Protein AF-0000000076587411 (afdb_homodimer)

Secondary structure (DSSP, 8-state):
---------------HHHHHHHH-----------SSS----S--HHHHHHHHHHH-SEEEEEEE-TTS-EEEEEEEEEE-TTS-EEEEEETT-HHHHHHHH--EEEEEE--SSTTGGGG-EEEEEEEEEEPTTGGGS-TTEEEEEEEEEEEEEE-SSS--TT-EEEEHHHHHH----TTTTTHHHHHHHHHHH-HHHHHHHHHHHHT--GGGEEEEEEEEEETTEEEEEEEETTS--EEEEEE-SS---SHHHHHHHHHHHHHHHHHHHHT--PPP-----------/---------------HHHHHHHH-----------SSS----S--HHHHHHHHHHH-SEEEEEEE-TTS-EEEEEEEEEE-TTS-EEEEEETT-HHHHHHHH--EEEEEE--SSTTGGGG-EEEEEEEEEEPTTGGGS-TTEEEEEEEEEEEEEE-SSS--TT-EEEEHHHHHH----TTTTTHHHHHHHHHHH-HHHHHHHHHHHHT--GGGEEEEEEEEEETTEEEEEEEETTS--EEEEEE-SS---SHHHHHHHHHHHHHHHHHHHHT----------------

Foldseek 3Di:
DDPPPPPPPPPPPPPCAVVVLPPFPAPLLPVPPPVPPDDRQDDDLLQLQLLQLQLDQKWWKWFAALVGHIDTDIWGWDADPLSWTKTKAFPPDRVVNRCVNPFWIKTKTADDDPLRNQQPIKIFTAGKDFDPPQVPRPPRIGIITGQGQKMWGCGRASSSNPTDIDGSVSNSVYHHFQCSVPWRVVQVCCVVPPVVLQLLLVCVVVVHASVQWPDKGWRTATQFFTWMWTDGPPDGIYIHTRGFPDGADHDVRVVVRSVVSSVVSVVVNVPDDPPPDPDPDPPPPPD/DDPPPPPPPPPPPPPCAPVVLPPPPAPLLPVPPPVPPDDDQDDDLLQLQLLQLQLDQKWWKWFAALVGHIDTDIWGWDADPLSWTKTKAFPPDRVVRRCVNPFWIKTKTADDDPLRNQQPIKIFTAGKDFDPPQVPRPPRIGIITGQGQKMWGCGRASSSNPTDIDGSVSNSVYHHFQCSVPWRVVQVCCVVPPVVLQLLLVCVVVVHASVQWPDKGWRTATQFFTWMWTDGHPDGIYIHTRGFPDGADHDVRVVVRSVVSSVVSVVVNVPPDPPPDPDPPPPPPPD

Sequence (574 aa):
MQSQQLLAAGRSRPCLGVALRQQLRKPALLCRANSNGNGVTCPTPAETARTVADLCTEGSLCTVTADGLPLAVPVAYSLDAAGNPVLQLVAGSAEASALQASRRCSLLVQPASFPARSLGSVALQGAAAAADGQEGAPSGSCLVTLAVDGATYYGGLDAAAHGLAVPGEEYHAAEPDLLRQSASTLINTWNSERAEDIYRIVALQLGVPLIEMLYAELLWVDRLGMYVRAEVLGRQPAVVRVPFHRPVLDERDARSVVTMASHISWEADRKYVPPPLPTPTPAGSNNMQSQQLLAAGRSRPCLGVALRQQLRKPALLCRANSNGNGVTCPTPAETARTVADLCTEGSLCTVTADGLPLAVPVAYSLDAAGNPVLQLVAGSAEASALQASRRCSLLVQPASFPARSLGSVALQGAAAAADGQEGAPSGSCLVTLAVDGATYYGGLDAAAHGLAVPGEEYHAAEPDLLRQSASTLINTWNSERAEDIYRIVALQLGVPLIEMLYAELLWVDRLGMYVRAEVLGRQPAVVRVPFHRPVLDERDARSVVTMASHISWEADRKYVPPPLPTPTPAGSNN

Organism: Tetradesmus obliquus (NCBI:txid3088)

Radius of gyration: 28.25 Å; Cα contacts (8 Å, |Δi|>4): 1098; chains: 2; bounding box: 73×131×64 Å

InterPro domains:
  IPR012349 FMN-binding split barrel [G3DSA:2.30.110.10] (40-139)
  IPR019595 Domain of unknown function DUF2470 [PF10615] (187-258)
  IPR037119 Haem oxygenase HugZ-like superfamily [G3DSA:3.20.180.10] (175-279)

pLDDT: mean 81.51, std 23.29, range [22.64, 98.69]

Nearest PDB structures (foldseek):
  5bnc-assembly1_B  TM=7.681E-01  e=5.653E-19  Mycolicibacterium smegmatis MC2 155
  6vna-assembly1_A  TM=8.467E-01  e=5.883E-08  Paracoccus denitrificans PD1222
  6vna-assembly2_B-2  TM=8.225E-01  e=2.495E-07  Paracoccus denitrificans PD1222
  1vl7-assembly1_B  TM=8.138E-01  e=1.523E-04  Nostoc sp. PCC 7120 = FACHB-418
  2hhz-assembly1_A  TM=7.447E-01  e=1.292E-03  Streptococcus suis 89/1591

Solvent-accessible surface area (backbone atoms only — not comparable to full-atom values): 31641 Å² total; per-residue (Å²): 138,84,81,78,77,77,78,78,74,76,75,74,72,74,74,56,72,77,51,46,64,71,68,40,71,61,71,76,61,52,87,56,69,60,83,78,78,76,76,84,56,54,80,50,71,28,24,49,40,38,30,50,55,66,73,38,51,49,33,39,37,10,29,35,35,84,89,65,45,35,38,38,42,82,35,42,37,48,65,49,96,70,67,29,42,36,34,54,40,52,56,88,32,71,66,52,52,13,43,72,67,36,34,52,28,13,38,28,32,54,43,62,48,81,46,59,30,47,62,26,34,30,24,40,27,29,37,53,38,81,35,85,71,56,84,72,44,58,91,64,41,40,50,34,24,36,50,58,56,28,34,33,34,29,40,55,69,69,73,40,73,81,50,42,82,29,52,22,67,52,41,55,71,37,55,51,50,81,27,66,86,50,28,55,59,53,40,53,47,37,55,72,75,37,41,66,43,52,41,37,35,51,22,56,74,69,71,46,64,62,88,44,54,74,44,65,41,66,48,47,52,50,40,30,26,35,34,31,39,38,30,38,70,96,50,75,50,41,62,42,79,46,62,46,98,55,73,42,86,43,67,69,48,42,51,51,52,53,51,49,45,29,51,53,28,52,56,54,56,70,65,57,69,75,74,76,71,80,74,81,72,79,77,74,80,83,123,137,83,82,80,77,80,77,77,73,78,74,74,72,74,75,56,70,75,52,47,66,70,66,42,68,63,69,78,55,53,86,57,70,60,83,78,77,77,75,86,56,54,80,49,69,30,23,49,40,39,31,51,56,66,74,37,51,49,33,38,36,11,30,35,36,84,90,66,44,36,38,38,42,81,36,42,38,49,64,50,95,70,67,30,42,35,33,54,39,52,56,86,34,71,66,53,52,15,44,72,69,37,35,52,28,14,37,28,33,55,44,61,47,80,45,62,29,47,63,24,33,29,23,40,27,30,37,53,38,81,35,84,71,55,83,73,45,57,91,63,42,40,48,33,23,35,50,58,56,29,33,34,33,28,40,52,68,70,71,39,76,80,49,44,80,31,52,22,66,53,40,55,72,38,56,50,50,80,28,65,87,50,28,56,61,51,40,54,47,36,56,71,74,38,41,66,44,52,41,37,36,50,22,54,75,69,70,46,61,62,89,44,53,74,44,65,42,66,47,46,52,50,40,31,24,33,34,30,39,38,30,39,71,96,50,75,52,42,61,40,78,46,60,45,98,54,72,42,83,42,68,70,48,42,52,50,52,53,50,50,45,28,52,53,27,52,55,54,57,69,66,57,66,74,73,76,71,78,71,80,72,77,78,73,77,82,121

Structure (mmCIF, N/CA/C/O backbone):
data_AF-0000000076587411-model_v1
#
loop_
_entity.id
_entity.type
_entity.pdbx_description
1 polymer 'DUF2470 domain-containing protein'
#
loop_
_atom_site.group_PDB
_atom_site.id
_atom_site.type_symbol
_atom_site.label_atom_id
_atom_site.label_alt_id
_atom_site.label_comp_id
_atom_site.label_asym_id
_atom_site.label_entity_id
_atom_site.label_seq_id
_atom_site.pdbx_PDB_ins_code
_atom_site.Cartn_x
_atom_site.Cartn_y
_atom_site.Cartn_z
_atom_site.occupancy
_atom_site.B_iso_or_equiv
_atom_site.auth_seq_id
_atom_site.auth_comp_id
_atom_site.auth_asym_id
_atom_site.auth_atom_id
_atom_site.pdbx_PDB_model_num
ATOM 1 N N . MET A 1 1 ? -45.344 9.156 -25.297 1 27.28 1 MET A N 1
ATOM 2 C CA . MET A 1 1 ? -44.781 9.828 -24.125 1 27.28 1 MET A CA 1
ATOM 3 C C . MET A 1 1 ? -43.531 9.117 -23.641 1 27.28 1 MET A C 1
ATOM 5 O O . MET A 1 1 ? -43.625 8.008 -23.109 1 27.28 1 MET A O 1
ATOM 9 N N . GLN A 1 2 ? -42.375 9.188 -24.422 1 28.41 2 GLN A N 1
ATOM 10 C CA . GLN A 1 2 ? -41.125 8.469 -24.578 1 28.41 2 GLN A CA 1
ATOM 11 C C . GLN A 1 2 ? -40.188 8.711 -23.406 1 28.41 2 GLN A C 1
ATOM 13 O O . GLN A 1 2 ? -39.844 9.852 -23.109 1 28.41 2 GLN A O 1
ATOM 18 N N . SER A 1 3 ? -40.281 7.855 -22.297 1 27.67 3 SER A N 1
ATOM 19 C CA . SER A 1 3 ? -39.656 7.863 -20.984 1 27.67 3 SER A CA 1
ATOM 20 C C . SER A 1 3 ? -38.125 7.785 -21.125 1 27.67 3 SER A C 1
ATOM 22 O O . SER A 1 3 ? -37.594 6.816 -21.672 1 27.67 3 SER A O 1
ATOM 24 N N . GLN A 1 4 ? -37.406 8.945 -21.406 1 27.06 4 GLN A N 1
ATOM 25 C CA . GLN A 1 4 ? -35.969 9.148 -21.547 1 27.06 4 GLN A CA 1
ATOM 26 C C . GLN A 1 4 ? -35.25 8.719 -20.281 1 27.06 4 GLN A C 1
ATOM 28 O O . GLN A 1 4 ? -35.438 9.297 -19.219 1 27.06 4 GLN A O 1
ATOM 33 N N . GLN A 1 5 ? -35.094 7.371 -20.125 1 25.23 5 GLN A N 1
ATOM 34 C CA . GLN A 1 5 ? -34.406 6.742 -19 1 25.23 5 GLN A CA 1
ATOM 35 C C . GLN A 1 5 ? -33 7.309 -18.844 1 25.23 5 GLN A C 1
ATOM 37 O O . GLN A 1 5 ? -32.188 7.277 -19.766 1 25.23 5 GLN A O 1
ATOM 42 N N . LEU A 1 6 ? -32.812 8.375 -17.969 1 24.97 6 LEU A N 1
ATOM 43 C CA . LEU A 1 6 ? -31.594 9.078 -17.594 1 24.97 6 LEU A CA 1
ATOM 44 C C . LEU A 1 6 ? -30.547 8.109 -17.031 1 24.97 6 LEU A C 1
ATOM 46 O O . LEU A 1 6 ? -30.781 7.473 -16.016 1 24.97 6 LEU A O 1
ATOM 50 N N . LEU A 1 7 ? -29.781 7.445 -17.891 1 23.02 7 LEU A N 1
ATOM 51 C CA . LEU A 1 7 ? -28.672 6.555 -17.562 1 23.02 7 LEU A CA 1
ATOM 52 C C . LEU A 1 7 ? -27.656 7.262 -16.688 1 23.02 7 LEU A C 1
ATOM 54 O O . LEU A 1 7 ? -26.953 8.18 -17.141 1 23.02 7 LEU A O 1
ATOM 58 N N . ALA A 1 8 ? -27.984 7.484 -15.359 1 27.39 8 ALA A N 1
ATOM 59 C CA . ALA A 1 8 ? -27.062 8.078 -14.398 1 27.39 8 ALA A CA 1
ATOM 60 C C . ALA A 1 8 ? -25.75 7.312 -14.359 1 27.39 8 ALA A C 1
ATOM 62 O O . ALA A 1 8 ? -25.719 6.129 -14.008 1 27.39 8 ALA A O 1
ATOM 63 N N . ALA A 1 9 ? -24.812 7.551 -15.32 1 26.75 9 ALA A N 1
ATOM 64 C CA . ALA A 1 9 ? -23.438 7.059 -15.406 1 26.75 9 ALA A CA 1
ATOM 65 C C . ALA A 1 9 ? -22.719 7.207 -14.07 1 26.75 9 ALA A C 1
ATOM 67 O O . ALA A 1 9 ? -22.688 8.297 -13.5 1 26.75 9 ALA A O 1
ATOM 68 N N . GLY A 1 10 ? -22.781 6.203 -13.242 1 23.77 10 GLY A N 1
ATOM 69 C CA . GLY A 1 10 ? -22.078 6.078 -11.977 1 23.77 10 GLY A CA 1
ATOM 70 C C . GLY A 1 10 ? -20.625 6.523 -12.047 1 23.77 10 GLY A C 1
ATOM 71 O O . GLY A 1 10 ? -19.844 5.98 -12.828 1 23.77 10 GLY A O 1
ATOM 72 N N . ARG A 1 11 ? -20.375 7.871 -11.922 1 27.25 11 ARG A N 1
ATOM 73 C CA . ARG A 1 11 ? -19.062 8.492 -11.867 1 27.25 11 ARG A CA 1
ATOM 74 C C . ARG A 1 11 ? -18.141 7.738 -10.914 1 27.25 11 ARG A C 1
ATOM 76 O O . ARG A 1 11 ? -18.422 7.629 -9.719 1 27.25 11 ARG A O 1
ATOM 83 N N . SER A 1 12 ? -17.438 6.715 -11.414 1 25.81 12 SER A N 1
ATOM 84 C CA . SER A 1 12 ? -16.359 6.023 -10.727 1 25.81 12 SER A CA 1
ATOM 85 C C . SER A 1 12 ? -15.461 7.004 -9.969 1 25.81 12 SER A C 1
ATOM 87 O O . SER A 1 12 ? -15.07 8.039 -10.516 1 25.81 12 SER A O 1
ATOM 89 N N . ARG A 1 13 ? -15.703 7.191 -8.727 1 27.34 13 ARG A N 1
ATOM 90 C CA . ARG A 1 13 ? -14.961 8.07 -7.824 1 27.34 13 ARG A CA 1
ATOM 91 C C . ARG A 1 13 ? -13.453 7.891 -8 1 27.34 13 ARG A C 1
ATOM 93 O O . ARG A 1 13 ? -12.938 6.781 -7.867 1 27.34 13 ARG A O 1
ATOM 100 N N . PRO A 1 14 ? -12.836 8.766 -8.805 1 28.64 14 PRO A N 1
ATOM 101 C CA . PRO A 1 14 ? -11.383 8.68 -9 1 28.64 14 PRO A CA 1
ATOM 102 C C . PRO A 1 14 ? -10.625 8.461 -7.699 1 28.64 14 PRO A C 1
ATOM 104 O O . PRO A 1 14 ? -11.102 8.852 -6.629 1 28.64 14 PRO A O 1
ATOM 107 N N . CYS A 1 15 ? -10 7.352 -7.582 1 27.22 15 CYS A N 1
ATOM 108 C CA . CYS A 1 15 ? -9.102 7.004 -6.484 1 27.22 15 CYS A CA 1
ATOM 109 C C . CYS A 1 15 ? -8.172 8.172 -6.152 1 27.22 15 CYS A C 1
ATOM 111 O O . CYS A 1 15 ? -7.418 8.625 -7.008 1 27.22 15 CYS A O 1
ATOM 113 N N . LEU A 1 16 ? -8.477 9.016 -5.25 1 30 16 LEU A N 1
ATOM 114 C CA . LEU A 1 16 ? -7.977 10.289 -4.754 1 30 16 LEU A CA 1
ATOM 115 C C . LEU A 1 16 ? -6.512 10.18 -4.348 1 30 16 LEU A C 1
ATOM 117 O O . LEU A 1 16 ? -5.895 11.18 -3.965 1 30 16 LEU A O 1
ATOM 121 N N . GLY A 1 17 ? -5.934 8.984 -4.25 1 28.84 17 GLY A N 1
ATOM 122 C CA . GLY A 1 17 ? -4.691 9.062 -3.5 1 28.84 17 GLY A CA 1
ATOM 123 C C . GLY A 1 17 ? -3.613 9.852 -4.211 1 28.84 17 GLY A C 1
ATOM 124 O O . GLY A 1 17 ? -3.053 10.797 -3.643 1 28.84 17 GLY A O 1
ATOM 125 N N . VAL A 1 18 ? -3.02 9.266 -5.363 1 33.03 18 VAL A N 1
ATOM 126 C CA . VAL A 1 18 ? -1.917 9.93 -6.051 1 33.03 18 VAL A CA 1
ATOM 127 C C . VAL A 1 18 ? -2.428 11.188 -6.754 1 33.03 18 VAL A C 1
ATOM 129 O O . VAL A 1 18 ? -1.672 12.141 -6.965 1 33.03 18 VAL A O 1
ATOM 132 N N . ALA A 1 19 ? -3.672 11.117 -7.129 1 35.22 19 ALA A N 1
ATOM 133 C CA . ALA A 1 19 ? -4.309 12.195 -7.887 1 35.22 19 ALA A CA 1
ATOM 134 C C . ALA A 1 19 ? -4.523 13.43 -7.012 1 35.22 19 ALA A C 1
ATOM 136 O O . ALA A 1 19 ? -4.676 14.539 -7.527 1 35.22 19 ALA A O 1
ATOM 137 N N . LEU A 1 20 ? -4.672 13.125 -5.832 1 32.22 20 LEU A N 1
ATOM 138 C CA . LEU A 1 20 ? -4.848 14.305 -4.992 1 32.22 20 LEU A CA 1
ATOM 139 C C . LEU A 1 20 ? -3.605 15.188 -5.035 1 32.22 20 LEU A C 1
ATOM 141 O O . LEU A 1 20 ? -3.699 16.406 -4.848 1 32.22 20 LEU A O 1
ATOM 145 N N . ARG A 1 21 ? -2.457 14.523 -5.34 1 35.03 21 ARG A N 1
ATOM 146 C CA . ARG A 1 21 ? -1.277 15.375 -5.445 1 35.03 21 ARG A CA 1
ATOM 147 C C . ARG A 1 21 ? -1.438 16.406 -6.566 1 35.03 21 ARG A C 1
ATOM 149 O O . ARG A 1 21 ? -0.964 17.531 -6.453 1 35.03 21 ARG A O 1
ATOM 156 N N . GLN A 1 22 ? -1.931 15.922 -7.734 1 36.16 22 GLN A N 1
ATOM 157 C CA . GLN A 1 22 ? -1.839 16.828 -8.875 1 36.16 22 GLN A CA 1
ATOM 158 C C . GLN A 1 22 ? -2.811 18 -8.719 1 36.16 22 GLN A C 1
ATOM 160 O O . GLN A 1 22 ? -2.545 19.109 -9.211 1 36.16 22 GLN A O 1
ATOM 165 N N . GLN A 1 23 ? -4.082 17.609 -8.531 1 36.91 23 GLN A N 1
ATOM 166 C CA . GLN A 1 23 ? -5.074 18.641 -8.852 1 36.91 23 GLN A CA 1
ATOM 167 C C . GLN A 1 23 ? -5.184 19.672 -7.734 1 36.91 23 GLN A C 1
ATOM 169 O O . GLN A 1 23 ? -5.914 20.656 -7.863 1 36.91 23 GLN A O 1
ATOM 174 N N . LEU A 1 24 ? -4.879 19.344 -6.602 1 36.12 24 LEU A N 1
ATOM 175 C CA . LEU A 1 24 ? -5.223 20.359 -5.625 1 36.12 24 LEU A CA 1
ATOM 176 C C . LEU A 1 24 ? -4.223 21.516 -5.668 1 36.12 24 LEU A C 1
ATOM 178 O O . LEU A 1 24 ? -3.023 21.312 -5.48 1 36.12 24 LEU A O 1
ATOM 182 N N . ARG A 1 25 ? -4.465 22.484 -6.48 1 37.62 25 ARG A N 1
ATOM 183 C CA . ARG A 1 25 ? -3.75 23.734 -6.27 1 37.62 25 ARG A CA 1
ATOM 184 C C . ARG A 1 25 ? -3.705 24.094 -4.789 1 37.62 25 ARG A C 1
ATOM 186 O O . ARG A 1 25 ? -4.75 24.297 -4.16 1 37.62 25 ARG A O 1
ATOM 193 N N . LYS A 1 26 ? -2.742 23.547 -4.105 1 41.59 26 LYS A N 1
ATOM 194 C CA . LYS A 1 26 ? -2.668 23.562 -2.646 1 41.59 26 LYS A CA 1
ATOM 195 C C . LYS A 1 26 ? -2.516 24.984 -2.115 1 41.59 26 LYS A C 1
ATOM 197 O O . LYS A 1 26 ? -1.529 25.656 -2.41 1 41.59 26 LYS A O 1
ATOM 202 N N . PRO A 1 27 ? -3.477 25.797 -1.995 1 34.56 27 PRO A N 1
ATOM 203 C CA . PRO A 1 27 ? -3.008 26.844 -1.078 1 34.56 27 PRO A CA 1
ATOM 204 C C . PRO A 1 27 ? -2.17 26.281 0.07 1 34.56 27 PRO A C 1
ATOM 206 O O . PRO A 1 27 ? -2.441 25.188 0.559 1 34.56 27 PRO A O 1
ATOM 209 N N . ALA A 1 28 ? -0.898 26.453 0.053 1 36.91 28 ALA A N 1
ATOM 210 C CA . ALA A 1 28 ? -0.029 26.125 1.179 1 36.91 28 ALA A CA 1
ATOM 211 C C . ALA A 1 28 ? -0.735 26.375 2.51 1 36.91 28 ALA A C 1
ATOM 213 O O . ALA A 1 28 ? -0.861 27.516 2.945 1 36.91 28 ALA A O 1
ATOM 214 N N . LEU A 1 29 ? -1.896 25.891 2.629 1 40.97 29 LEU A N 1
ATOM 215 C CA . LEU A 1 29 ? -2.416 26.078 3.979 1 40.97 29 LEU A CA 1
ATOM 216 C C . LEU A 1 29 ? -1.396 25.625 5.023 1 40.97 29 LEU A C 1
ATOM 218 O O . LEU A 1 29 ? -1.188 24.422 5.219 1 40.97 29 LEU A O 1
ATOM 222 N N . LEU A 1 30 ? -0.246 26.234 4.938 1 39.56 30 LEU A N 1
ATOM 223 C CA . LEU A 1 30 ? 0.878 26.078 5.852 1 39.56 30 LEU A CA 1
ATOM 224 C C . LEU A 1 30 ? 0.395 25.969 7.297 1 39.56 30 LEU A C 1
ATOM 226 O O . LEU A 1 30 ? -0.627 26.547 7.656 1 39.56 30 LEU A O 1
ATOM 230 N N . CYS A 1 31 ? 0.612 24.812 7.992 1 44.94 31 CYS A N 1
ATOM 231 C CA . CYS A 1 31 ? 0.728 24.938 9.438 1 44.94 31 CYS A CA 1
ATOM 232 C C . CYS A 1 31 ? 1.054 26.375 9.828 1 44.94 31 CYS A C 1
ATOM 234 O O . CYS A 1 31 ? 2.225 26.75 9.914 1 44.94 31 CYS A O 1
ATOM 236 N N . ARG A 1 32 ? 0.362 27.344 8.984 1 38.44 32 ARG A N 1
ATOM 237 C CA . ARG A 1 32 ? 0.622 28.703 9.445 1 38.44 32 ARG A CA 1
ATOM 238 C C . ARG A 1 32 ? 0.319 28.844 10.93 1 38.44 32 ARG A C 1
ATOM 240 O O . ARG A 1 32 ? -0.668 28.297 11.422 1 38.44 32 ARG A O 1
ATOM 247 N N . ALA A 1 33 ? 1.37 29.234 11.625 1 35.88 33 ALA A N 1
ATOM 248 C CA . ALA A 1 33 ? 1.198 29.734 12.984 1 35.88 33 ALA A CA 1
ATOM 249 C C . ALA A 1 33 ? -0.054 30.594 13.102 1 35.88 33 ALA A C 1
ATOM 251 O O . ALA A 1 33 ? -0.315 31.438 12.242 1 35.88 33 ALA A O 1
ATOM 252 N N . ASN A 1 34 ? -1.104 30.062 13.43 1 37.62 34 ASN A N 1
ATOM 253 C CA . ASN A 1 34 ? -2.146 31.031 13.766 1 37.62 34 ASN A CA 1
ATOM 254 C C . ASN A 1 34 ? -1.554 32.344 14.266 1 37.62 34 ASN A C 1
ATOM 256 O O . ASN A 1 34 ? -0.451 32.344 14.82 1 37.62 34 ASN A O 1
ATOM 260 N N . SER A 1 35 ? -1.863 33.5 13.641 1 34.69 35 SER A N 1
ATOM 261 C CA . SER A 1 35 ? -1.46 34.844 14.109 1 34.69 35 SER A CA 1
ATOM 262 C C . SER A 1 35 ? -1.332 34.875 15.633 1 34.69 35 SER A C 1
ATOM 264 O O . SER A 1 35 ? -0.905 35.875 16.203 1 34.69 35 SER A O 1
ATOM 266 N N . ASN A 1 36 ? -2.316 34.281 16.312 1 36.09 36 ASN A N 1
ATOM 267 C CA . ASN A 1 36 ? -2.301 34.625 17.734 1 36.09 36 ASN A CA 1
ATOM 268 C C . ASN A 1 36 ? -1.101 34 18.438 1 36.09 36 ASN A C 1
ATOM 270 O O . ASN A 1 36 ? -1.034 32.781 18.594 1 36.09 36 ASN A O 1
ATOM 274 N N . GLY A 1 37 ? 0.203 34.25 18.062 1 39.69 37 GLY A N 1
ATOM 275 C CA . GLY A 1 37 ? 1.499 34.062 18.703 1 39.69 37 GLY A CA 1
ATOM 276 C C . GLY A 1 37 ? 1.799 32.594 19.016 1 39.69 37 GLY A C 1
ATOM 277 O O . GLY A 1 37 ? 2.941 32.25 19.328 1 39.69 37 GLY A O 1
ATOM 278 N N . ASN A 1 38 ? 1.046 31.875 19.859 1 44.16 38 ASN A N 1
ATOM 279 C CA . ASN A 1 38 ? 1.579 30.875 20.781 1 44.16 38 ASN A CA 1
ATOM 280 C C . ASN A 1 38 ? 1.94 29.578 20.078 1 44.16 38 ASN A C 1
ATOM 282 O O . ASN A 1 38 ? 3.027 29.031 20.281 1 44.16 38 ASN A O 1
ATOM 286 N N . GLY A 1 39 ? 1.182 28.203 20.047 1 56.31 39 GLY A N 1
ATOM 287 C CA . GLY A 1 39 ? 1.489 26.797 20.266 1 56.31 39 GLY A CA 1
ATOM 288 C C . GLY A 1 39 ? 1.549 26 18.969 1 56.31 39 GLY A C 1
ATOM 289 O O . GLY A 1 39 ? 1.213 26.516 17.906 1 56.31 39 GLY A O 1
ATOM 290 N N . VAL A 1 40 ? 2.377 24.969 18.922 1 70.44 40 VAL A N 1
ATOM 291 C CA . VAL A 1 40 ? 2.566 23.891 17.953 1 70.44 40 VAL A CA 1
ATOM 292 C C . VAL A 1 40 ? 1.21 23.375 17.5 1 70.44 40 VAL A C 1
ATOM 294 O O . VAL A 1 40 ? 0.413 22.891 18.297 1 70.44 40 VAL A O 1
ATOM 297 N N . THR A 1 41 ? 0.8 23.75 16.188 1 87.44 41 THR A N 1
ATOM 298 C CA . THR A 1 41 ? -0.536 23.406 15.727 1 87.44 41 THR A CA 1
ATOM 299 C C . THR A 1 41 ? -0.498 22.125 14.875 1 87.44 41 THR A C 1
ATOM 301 O O . THR A 1 41 ? -1.543 21.562 14.547 1 87.44 41 THR A O 1
ATOM 304 N N . CYS A 1 42 ? 0.669 21.75 14.57 1 91.56 42 CYS A N 1
ATOM 305 C CA . CYS A 1 42 ? 0.791 20.531 13.797 1 91.56 42 CYS A CA 1
ATOM 306 C C . CYS A 1 42 ? 1.949 19.672 14.297 1 91.56 42 CYS A C 1
ATOM 308 O O . CYS A 1 42 ? 2.926 20.203 14.836 1 91.56 42 CYS A O 1
ATOM 310 N N . PRO A 1 43 ? 1.796 18.422 14.18 1 93.81 43 PRO A N 1
ATOM 311 C CA . PRO A 1 43 ? 2.965 17.594 14.477 1 93.81 43 PRO A CA 1
ATOM 312 C C . PRO A 1 43 ? 4.164 17.922 13.586 1 93.81 43 PRO A C 1
ATOM 314 O O . PRO A 1 43 ? 3.988 18.297 12.43 1 93.81 43 PRO A O 1
ATOM 317 N N . THR A 1 44 ? 5.328 17.781 14.125 1 93.31 44 THR A N 1
ATOM 318 C CA . THR A 1 44 ? 6.539 17.969 13.328 1 93.31 44 THR A CA 1
ATOM 319 C C . THR A 1 44 ? 6.684 16.844 12.305 1 93.31 44 THR A C 1
ATOM 321 O O . THR A 1 44 ? 6.086 15.773 12.461 1 93.31 44 THR A O 1
ATOM 324 N N . PRO A 1 45 ? 7.488 17.062 11.281 1 93.62 45 PRO A N 1
ATOM 325 C CA . PRO A 1 45 ? 7.754 15.984 10.336 1 93.62 45 PRO A CA 1
ATOM 326 C C . PRO A 1 45 ? 8.297 14.727 11.016 1 93.62 45 PRO A C 1
ATOM 328 O O . PRO A 1 45 ? 7.973 13.609 10.609 1 93.62 45 PRO A O 1
ATOM 331 N N . ALA A 1 46 ? 9.102 14.867 12.031 1 96.94 46 ALA A N 1
ATOM 332 C CA . ALA A 1 46 ? 9.641 13.734 12.773 1 96.94 46 ALA A CA 1
ATOM 333 C C . ALA A 1 46 ? 8.531 12.953 13.461 1 96.94 46 ALA A C 1
ATOM 335 O O . ALA A 1 46 ? 8.516 11.719 13.43 1 96.94 46 ALA A O 1
ATOM 336 N N . GLU A 1 47 ? 7.625 13.688 14.086 1 96.94 47 GLU A N 1
ATOM 337 C CA . GLU A 1 47 ? 6.496 13.039 14.75 1 96.94 47 GLU A CA 1
ATOM 338 C C . GLU A 1 47 ? 5.609 12.305 13.75 1 96.94 47 GLU A C 1
ATOM 340 O O . GLU A 1 47 ? 5.141 11.195 14.016 1 96.94 47 GLU A O 1
ATOM 345 N N . THR A 1 48 ? 5.387 12.922 12.633 1 95.56 48 THR A N 1
ATOM 346 C CA . THR A 1 48 ? 4.598 12.281 11.586 1 95.56 48 THR A CA 1
ATOM 347 C C . THR A 1 48 ? 5.32 11.047 11.047 1 95.56 48 THR A C 1
ATOM 349 O O . THR A 1 48 ? 4.695 10.008 10.828 1 95.56 48 THR A O 1
ATOM 352 N N . ALA A 1 49 ? 6.609 11.156 10.852 1 97.25 49 ALA A N 1
ATOM 353 C CA . ALA A 1 49 ? 7.398 10.023 10.383 1 97.25 49 ALA A CA 1
ATOM 354 C C . ALA A 1 49 ? 7.281 8.844 11.344 1 97.25 49 ALA A C 1
ATOM 356 O O . ALA A 1 49 ? 7.074 7.703 10.914 1 97.25 49 ALA A O 1
ATOM 357 N N . ARG A 1 50 ? 7.398 9.109 12.641 1 98.5 50 ARG A N 1
ATOM 358 C CA . ARG A 1 50 ? 7.266 8.062 13.648 1 98.5 50 ARG A CA 1
ATOM 359 C C . ARG A 1 50 ? 5.871 7.449 13.617 1 98.5 50 ARG A C 1
ATOM 361 O O . ARG A 1 50 ? 5.715 6.238 13.805 1 98.5 50 ARG A O 1
ATOM 368 N N . THR A 1 51 ? 4.875 8.297 13.414 1 98.25 51 THR A N 1
ATOM 369 C CA . THR A 1 51 ? 3.496 7.832 13.352 1 98.25 51 THR A CA 1
ATOM 370 C C . THR A 1 51 ? 3.299 6.891 12.164 1 98.25 51 THR A C 1
ATOM 372 O O . THR A 1 51 ? 2.736 5.805 12.312 1 98.25 51 THR A O 1
ATOM 375 N N . VAL A 1 52 ? 3.812 7.301 11.031 1 97.94 52 VAL A N 1
ATOM 376 C CA . VAL A 1 52 ? 3.682 6.492 9.82 1 97.94 52 VAL A CA 1
ATOM 377 C C . VAL A 1 52 ? 4.402 5.16 10.008 1 97.94 52 VAL A C 1
ATOM 379 O O . VAL A 1 52 ? 3.85 4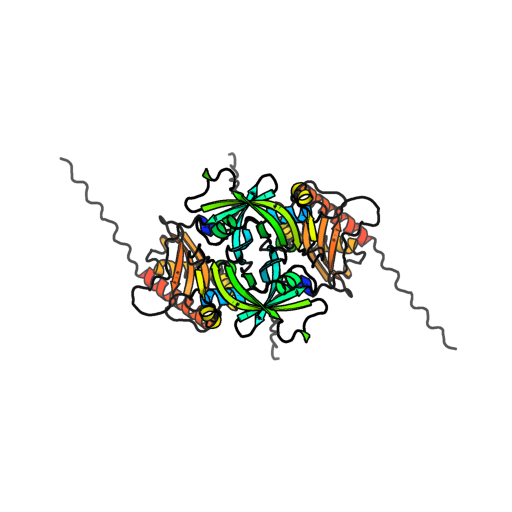.102 9.711 1 97.94 52 VAL A O 1
ATOM 382 N N . ALA A 1 53 ? 5.617 5.188 10.539 1 98.69 53 ALA A N 1
ATOM 383 C CA . ALA A 1 53 ? 6.391 3.973 10.766 1 98.69 53 ALA A CA 1
ATOM 384 C C . ALA A 1 53 ? 5.668 3.037 11.734 1 98.69 53 ALA A C 1
ATOM 386 O O . ALA A 1 53 ? 5.715 1.814 11.57 1 98.69 53 ALA A O 1
ATOM 387 N N . ASP A 1 54 ? 5.016 3.609 12.672 1 98.44 54 ASP A N 1
ATOM 388 C CA . ASP A 1 54 ? 4.355 2.83 13.719 1 98.44 54 ASP A CA 1
ATOM 389 C C . ASP A 1 54 ? 3.061 2.207 13.195 1 98.44 54 ASP A C 1
ATOM 391 O O . ASP A 1 54 ? 2.664 1.128 13.641 1 98.44 54 ASP A O 1
ATOM 395 N N . LEU A 1 55 ? 2.414 2.85 12.281 1 98 55 LEU A N 1
ATOM 396 C CA . LEU A 1 55 ? 1.133 2.389 11.758 1 98 55 LEU A CA 1
ATOM 397 C C . LEU A 1 55 ? 1.33 1.247 10.766 1 98 55 LEU A C 1
ATOM 399 O O . LEU A 1 55 ? 0.377 0.543 10.422 1 98 55 LEU A O 1
ATOM 403 N N . CYS A 1 56 ? 2.568 1.084 10.305 1 97.81 56 CYS A N 1
ATOM 404 C CA . CYS A 1 56 ? 2.855 0.077 9.289 1 97.81 56 CYS A CA 1
ATOM 405 C C . CYS A 1 56 ? 3.607 -1.104 9.891 1 97.81 56 CYS A C 1
ATOM 407 O O . CYS A 1 56 ? 4.203 -0.985 10.961 1 97.81 56 CYS A O 1
ATOM 409 N N . THR A 1 57 ? 3.518 -2.236 9.172 1 97.06 57 THR A N 1
ATOM 410 C CA . THR A 1 57 ? 4.277 -3.418 9.562 1 97.06 57 THR A CA 1
ATOM 411 C C . THR A 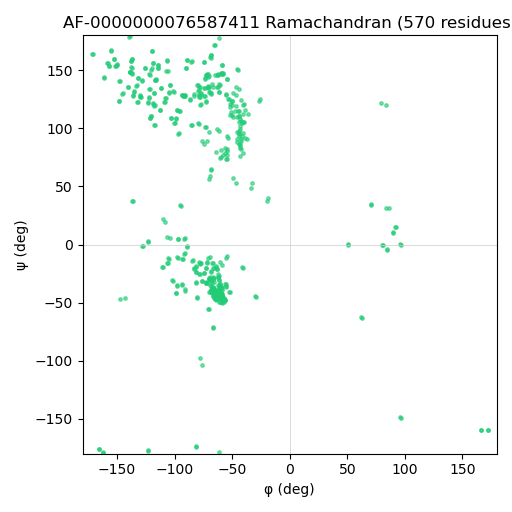1 57 ? 5.07 -3.963 8.375 1 97.06 57 THR A C 1
ATOM 413 O O . THR A 1 57 ? 5.719 -5.004 8.484 1 97.06 57 THR A O 1
ATOM 416 N N . GLU A 1 58 ? 4.934 -3.346 7.254 1 97 58 GLU A N 1
ATOM 417 C CA . GLU A 1 58 ? 5.672 -3.709 6.051 1 97 58 GLU A CA 1
ATOM 418 C C . GLU A 1 58 ? 6.172 -2.469 5.312 1 97 58 GLU A C 1
ATOM 420 O O . GLU A 1 58 ? 5.652 -1.369 5.52 1 97 58 GLU A O 1
ATOM 425 N N . GLY A 1 59 ? 7.176 -2.652 4.508 1 98 59 GLY A N 1
ATOM 426 C CA . GLY A 1 59 ? 7.738 -1.59 3.686 1 98 59 GLY A CA 1
ATOM 427 C C . GLY A 1 59 ? 8.586 -2.105 2.541 1 98 59 GLY A C 1
ATOM 428 O O . GLY A 1 59 ? 8.648 -3.312 2.299 1 98 59 GLY A O 1
ATOM 429 N N . SER A 1 60 ? 9.148 -1.209 1.775 1 98.31 60 SER A N 1
ATOM 430 C CA . SER A 1 60 ? 10.047 -1.51 0.668 1 98.31 60 SER A CA 1
ATOM 431 C C . SER A 1 60 ? 11.5 -1.241 1.05 1 98.31 60 SER A C 1
ATOM 433 O O . SER A 1 60 ? 11.906 -0.087 1.21 1 98.31 60 SER A O 1
ATOM 435 N N . LEU A 1 61 ? 12.203 -2.295 1.189 1 98.06 61 LEU A N 1
ATOM 436 C CA . LEU A 1 61 ? 13.633 -2.172 1.482 1 98.06 61 LEU A CA 1
ATOM 437 C C . LEU A 1 61 ? 14.422 -1.848 0.218 1 98.06 61 LEU A C 1
ATOM 439 O O . LEU A 1 61 ? 14.227 -2.484 -0.82 1 98.06 61 LEU A O 1
ATOM 443 N N . CYS A 1 62 ? 15.195 -0.863 0.288 1 98.06 62 CYS A N 1
ATOM 444 C CA . CYS A 1 62 ? 16.109 -0.477 -0.78 1 98.06 62 CYS A CA 1
ATOM 445 C C . CYS A 1 62 ? 17.562 -0.675 -0.355 1 98.06 62 CYS A C 1
ATOM 447 O O . CYS A 1 62 ? 18.016 -0.055 0.605 1 98.06 62 CYS A O 1
ATOM 449 N N . THR A 1 63 ? 18.234 -1.521 -0.968 1 96.75 63 THR A N 1
ATOM 450 C CA . THR A 1 63 ? 19.656 -1.768 -0.722 1 96.75 63 THR A CA 1
ATOM 451 C C . THR A 1 63 ? 20.406 -1.972 -2.035 1 96.75 63 THR A C 1
ATOM 453 O O . THR A 1 63 ? 19.844 -1.765 -3.115 1 96.75 63 THR A O 1
ATOM 456 N N . VAL A 1 64 ? 21.719 -2.186 -1.926 1 94.69 64 VAL A N 1
ATOM 457 C CA . VAL A 1 64 ? 22.562 -2.338 -3.107 1 94.69 64 VAL A CA 1
ATOM 458 C C . VAL A 1 64 ? 23.281 -3.684 -3.059 1 94.69 64 VAL A C 1
ATOM 460 O O . VAL A 1 64 ? 23.875 -4.043 -2.035 1 94.69 64 VAL A O 1
ATOM 463 N N . THR A 1 65 ? 23.125 -4.418 -4.121 1 91.81 65 THR A N 1
ATOM 464 C CA . THR A 1 65 ? 23.812 -5.699 -4.191 1 91.81 65 THR A CA 1
ATOM 465 C C . THR A 1 65 ? 25.328 -5.492 -4.238 1 91.81 65 THR A C 1
ATOM 467 O O . THR A 1 65 ? 25.797 -4.363 -4.402 1 91.81 65 THR A O 1
ATOM 470 N N . ALA A 1 66 ? 26.062 -6.598 -4.125 1 88.06 66 ALA A N 1
ATOM 471 C CA . ALA A 1 66 ? 27.516 -6.535 -4.133 1 88.06 66 ALA A CA 1
ATOM 472 C C . ALA A 1 66 ? 28.047 -5.984 -5.457 1 88.06 66 ALA A C 1
ATOM 474 O O . ALA A 1 66 ? 29.062 -5.305 -5.496 1 88.06 66 ALA A O 1
ATOM 475 N N . ASP A 1 67 ? 27.281 -6.191 -6.527 1 86.88 67 ASP A N 1
ATOM 476 C CA . ASP A 1 67 ? 27.703 -5.723 -7.848 1 86.88 67 ASP A CA 1
ATOM 477 C C . ASP A 1 67 ? 27.172 -4.312 -8.125 1 86.88 67 ASP A C 1
ATOM 479 O O . ASP A 1 67 ? 27.266 -3.824 -9.25 1 86.88 67 ASP A O 1
ATOM 483 N N . GLY A 1 68 ? 26.531 -3.693 -7.125 1 87.31 68 GLY A N 1
ATOM 484 C CA . GLY A 1 68 ? 26.172 -2.285 -7.207 1 87.31 68 GLY A CA 1
ATOM 485 C C . GLY A 1 68 ? 24.781 -2.053 -7.766 1 87.31 68 GLY A C 1
ATOM 486 O O . GLY A 1 68 ? 24.438 -0.929 -8.133 1 87.31 68 GLY A O 1
ATOM 487 N N . LEU A 1 69 ? 24 -3.082 -7.816 1 91.19 69 LEU A N 1
ATOM 488 C CA . LEU A 1 69 ? 22.672 -2.945 -8.383 1 91.19 69 LEU A CA 1
ATOM 489 C C . LEU A 1 69 ? 21.641 -2.652 -7.297 1 91.19 69 LEU A C 1
ATOM 491 O O . LEU A 1 69 ? 21.625 -3.311 -6.254 1 91.19 69 LEU A O 1
ATOM 495 N N . PRO A 1 70 ? 20.844 -1.573 -7.547 1 95.69 70 PRO A N 1
ATOM 496 C CA . PRO A 1 70 ? 19.781 -1.31 -6.574 1 95.69 70 PRO A CA 1
ATOM 497 C C . PRO A 1 70 ? 18.781 -2.457 -6.473 1 95.69 70 PRO A C 1
ATOM 499 O O . PRO A 1 70 ? 18.344 -2.994 -7.492 1 95.69 70 PRO A O 1
ATOM 502 N N . LEU A 1 71 ? 18.5 -2.854 -5.316 1 95.38 71 LEU A N 1
ATOM 503 C CA . LEU A 1 71 ? 17.562 -3.936 -5.023 1 95.38 71 LEU A CA 1
ATOM 504 C C . LEU A 1 71 ? 16.391 -3.432 -4.191 1 95.38 71 LEU A C 1
ATOM 506 O O . LEU A 1 71 ? 16.594 -2.846 -3.125 1 95.38 71 LEU A O 1
ATOM 510 N N . ALA A 1 72 ? 15.203 -3.576 -4.676 1 96.69 72 ALA A N 1
ATOM 511 C CA . ALA A 1 72 ? 13.969 -3.26 -3.959 1 96.69 72 ALA A CA 1
ATOM 512 C C . ALA A 1 72 ? 13.219 -4.531 -3.559 1 96.69 72 ALA A C 1
ATOM 514 O O . ALA A 1 72 ? 12.898 -5.363 -4.41 1 96.69 72 ALA A O 1
ATOM 515 N N . VAL A 1 73 ? 12.898 -4.688 -2.291 1 96.19 73 VAL A N 1
ATOM 516 C CA . VAL A 1 73 ? 12.273 -5.906 -1.785 1 96.19 73 VAL A CA 1
ATOM 517 C C . VAL A 1 73 ? 11.203 -5.551 -0.753 1 96.19 73 VAL A C 1
ATOM 519 O O . VAL A 1 73 ? 11.414 -4.672 0.087 1 96.19 73 VAL A O 1
ATOM 522 N N . PRO A 1 74 ? 10.062 -6.184 -0.86 1 96.12 74 PRO A N 1
ATOM 523 C CA . PRO A 1 74 ? 9.109 -6.023 0.238 1 96.12 74 PRO A CA 1
ATOM 524 C C . PRO A 1 74 ? 9.547 -6.75 1.509 1 96.12 74 PRO A C 1
ATOM 526 O O . PRO A 1 74 ? 9.992 -7.898 1.445 1 96.12 74 PRO A O 1
ATOM 529 N N . VAL A 1 75 ? 9.43 -6.109 2.635 1 95.62 75 VAL A N 1
ATOM 530 C CA . VAL A 1 75 ? 9.844 -6.738 3.885 1 95.62 75 VAL A CA 1
ATOM 531 C C . VAL A 1 75 ? 8.836 -6.422 4.984 1 95.62 75 VAL A C 1
ATOM 533 O O . VAL A 1 75 ? 8.211 -5.359 4.977 1 95.62 75 VAL A O 1
ATOM 536 N N . ALA A 1 76 ? 8.703 -7.34 5.867 1 95.25 76 ALA A N 1
ATOM 537 C CA . ALA A 1 76 ? 7.992 -7.094 7.121 1 95.25 76 ALA A CA 1
ATOM 538 C C . ALA A 1 76 ? 8.945 -6.586 8.203 1 95.25 76 ALA A C 1
ATOM 540 O O . ALA A 1 76 ? 10.141 -6.891 8.172 1 95.25 76 ALA A O 1
ATOM 541 N N . TYR A 1 77 ? 8.367 -5.812 9.102 1 96.69 77 TYR A N 1
ATOM 542 C CA . TYR A 1 77 ? 9.211 -5.316 10.18 1 96.69 77 TYR A CA 1
ATOM 543 C C . TYR A 1 77 ? 8.383 -5.043 11.43 1 96.69 77 TYR A C 1
ATOM 545 O O . TYR A 1 77 ? 7.152 -4.953 11.359 1 96.69 77 TYR A O 1
ATOM 553 N N . SER A 1 78 ? 9.031 -4.996 12.547 1 96.75 78 SER A N 1
ATOM 554 C CA . SER A 1 78 ? 8.562 -4.414 13.797 1 96.75 78 SER A CA 1
ATOM 555 C C . SER A 1 78 ? 9.469 -3.277 14.258 1 96.75 78 SER A C 1
ATOM 557 O O . SER A 1 78 ? 10.516 -3.029 13.648 1 96.75 78 SER A O 1
ATOM 559 N N . LEU A 1 79 ? 9.016 -2.531 15.172 1 97.62 79 LEU A N 1
ATOM 560 C CA . LEU A 1 79 ? 9.836 -1.445 15.688 1 97.62 79 LEU A CA 1
ATOM 561 C C . LEU A 1 79 ? 10.422 -1.805 17.047 1 97.62 79 LEU A C 1
ATOM 563 O O . LEU A 1 79 ? 9.727 -2.393 17.891 1 97.62 79 LEU A O 1
ATOM 567 N N . ASP A 1 80 ? 11.648 -1.509 17.266 1 95.69 80 ASP A N 1
ATOM 568 C CA . ASP A 1 80 ? 12.195 -1.633 18.609 1 95.69 80 ASP A CA 1
ATOM 569 C C . ASP A 1 80 ? 11.844 -0.413 19.469 1 95.69 80 ASP A C 1
ATOM 571 O O . ASP A 1 80 ? 11.094 0.463 19.016 1 95.69 80 ASP A O 1
ATOM 575 N N . ALA A 1 81 ? 12.375 -0.32 20.688 1 94.56 81 ALA A N 1
ATOM 576 C CA . ALA A 1 81 ? 11.984 0.709 21.641 1 94.56 81 ALA A CA 1
ATOM 577 C C . ALA A 1 81 ? 12.398 2.096 21.156 1 94.56 81 ALA A C 1
ATOM 579 O O . ALA A 1 81 ? 11.75 3.094 21.484 1 94.56 81 ALA A O 1
ATOM 580 N N . ALA A 1 82 ? 13.445 2.197 20.375 1 95.19 82 ALA A N 1
ATOM 581 C CA . ALA A 1 82 ? 13.945 3.479 19.891 1 95.19 82 ALA A CA 1
ATOM 582 C C . ALA A 1 82 ? 13.273 3.871 18.578 1 95.19 82 ALA A C 1
ATOM 584 O O . ALA A 1 82 ? 13.555 4.938 18.016 1 95.19 82 ALA A O 1
ATOM 585 N N . GLY A 1 83 ? 12.391 3.066 18.016 1 97.38 83 GLY A N 1
ATOM 586 C CA . GLY A 1 83 ? 11.688 3.354 16.781 1 97.38 83 GLY A CA 1
ATOM 587 C C . GLY A 1 83 ? 12.43 2.863 15.547 1 97.38 83 GLY A C 1
ATOM 588 O O . GLY A 1 83 ? 12.078 3.221 14.422 1 97.38 83 GLY A O 1
ATOM 589 N N . ASN A 1 84 ? 13.508 2.043 15.805 1 98.19 84 ASN A N 1
ATOM 590 C CA . ASN A 1 84 ? 14.203 1.434 14.672 1 98.19 84 ASN A CA 1
ATOM 591 C C . ASN A 1 84 ? 13.438 0.231 14.125 1 98.19 84 ASN A C 1
ATOM 593 O O . ASN A 1 84 ? 12.969 -0.609 14.898 1 98.19 84 ASN A O 1
ATOM 597 N N . PRO A 1 85 ? 13.32 0.132 12.82 1 98.25 85 PRO A N 1
ATOM 598 C CA . PRO A 1 85 ? 12.711 -1.072 12.25 1 98.25 85 PRO A CA 1
ATOM 599 C C . PRO A 1 85 ? 13.586 -2.314 12.43 1 98.25 85 PRO A C 1
ATOM 601 O O . PRO A 1 85 ? 14.797 -2.262 12.203 1 98.25 85 PRO A O 1
ATOM 604 N N . VAL A 1 86 ? 13.023 -3.332 12.898 1 97.12 86 VAL A N 1
ATOM 605 C CA . VAL A 1 86 ? 13.617 -4.664 12.898 1 97.12 86 VAL A CA 1
ATOM 606 C C . VAL A 1 86 ? 13.031 -5.492 11.758 1 97.12 86 VAL A C 1
ATOM 608 O O . VAL A 1 86 ? 11.898 -5.973 11.852 1 97.12 86 VAL A O 1
ATOM 611 N N . LEU A 1 87 ? 13.82 -5.652 10.719 1 96.44 87 LEU A N 1
ATOM 612 C CA . LEU A 1 87 ? 13.391 -6.289 9.477 1 96.44 87 LEU A CA 1
ATOM 613 C C . LEU A 1 87 ? 13.414 -7.809 9.609 1 96.44 87 LEU A C 1
ATOM 615 O O . LEU A 1 87 ? 14.352 -8.375 10.188 1 96.44 87 LEU A O 1
ATOM 619 N N . GLN A 1 88 ? 12.414 -8.406 9.109 1 92.94 88 GLN A N 1
ATOM 620 C CA . GLN A 1 88 ? 12.359 -9.867 9 1 92.94 88 GLN A CA 1
ATOM 621 C C . GLN A 1 88 ? 12.727 -10.328 7.59 1 92.94 88 GLN A C 1
ATOM 623 O O . GLN A 1 88 ? 11.945 -10.156 6.652 1 92.94 88 GLN A O 1
ATOM 628 N N . LEU A 1 89 ? 13.844 -10.906 7.473 1 91.75 89 LEU A N 1
ATOM 629 C CA . LEU A 1 89 ? 14.328 -11.336 6.164 1 91.75 89 LEU A CA 1
ATOM 630 C C . LEU A 1 89 ? 14.414 -12.859 6.086 1 91.75 89 LEU A C 1
ATOM 632 O O . LEU A 1 89 ? 14.5 -13.531 7.113 1 91.75 89 LEU A O 1
ATOM 636 N N . VAL A 1 90 ? 14.328 -13.367 4.867 1 85.88 90 VAL A N 1
ATOM 637 C CA . VAL A 1 90 ? 14.602 -14.781 4.641 1 85.88 90 VAL A CA 1
ATOM 638 C C . VAL A 1 90 ? 16.109 -15.016 4.598 1 85.88 90 VAL A C 1
ATOM 640 O O . VAL A 1 90 ? 16.828 -14.312 3.883 1 85.88 90 VAL A O 1
ATOM 643 N N . ALA A 1 91 ? 16.562 -16.031 5.332 1 85 91 ALA A N 1
ATOM 644 C CA . ALA A 1 91 ? 17.984 -16.359 5.32 1 85 91 ALA A CA 1
ATOM 645 C C . ALA A 1 91 ? 18.438 -16.766 3.926 1 85 91 ALA A C 1
ATOM 647 O O . ALA A 1 91 ? 17.75 -17.547 3.246 1 85 91 ALA A O 1
ATOM 648 N N . GLY A 1 92 ? 19.547 -16.266 3.521 1 84.56 92 GLY A N 1
ATOM 649 C CA . GLY A 1 92 ? 20.109 -16.625 2.227 1 84.56 92 GLY A CA 1
ATOM 650 C C . GLY A 1 92 ? 19.469 -15.867 1.074 1 84.56 92 GLY A C 1
ATOM 651 O O . GLY A 1 92 ? 19.812 -16.094 -0.088 1 84.56 92 GLY A O 1
ATOM 652 N N . SER A 1 93 ? 18.516 -15.008 1.362 1 88.62 93 SER A N 1
ATOM 653 C CA . SER A 1 93 ? 17.891 -14.219 0.315 1 88.62 93 SER A CA 1
ATOM 654 C C . SER A 1 93 ? 18.859 -13.195 -0.273 1 88.62 93 SER A C 1
ATOM 656 O O . SER A 1 93 ? 19.906 -12.93 0.305 1 88.62 93 SER A O 1
ATOM 658 N N . ALA A 1 94 ? 18.531 -12.688 -1.421 1 89.31 94 ALA A N 1
ATOM 659 C CA . ALA A 1 94 ? 19.359 -11.688 -2.094 1 89.31 94 ALA A CA 1
ATOM 660 C C . ALA A 1 94 ? 19.547 -10.445 -1.222 1 89.31 94 ALA A C 1
ATOM 662 O O . ALA A 1 94 ? 20.641 -9.875 -1.167 1 89.31 94 ALA A O 1
ATOM 663 N N . GLU A 1 95 ? 18.469 -10 -0.574 1 91.75 95 GLU A N 1
ATOM 664 C CA . GLU A 1 95 ? 18.547 -8.805 0.255 1 91.75 95 GLU A CA 1
ATOM 665 C C . GLU A 1 95 ? 19.406 -9.055 1.499 1 91.75 95 GLU A C 1
ATOM 667 O O . GLU A 1 95 ? 20.125 -8.164 1.96 1 91.75 95 GLU A O 1
ATOM 672 N N . ALA A 1 96 ? 19.281 -10.242 2.096 1 91.31 96 ALA A N 1
ATOM 673 C CA . ALA A 1 96 ? 20.125 -10.57 3.24 1 91.31 96 ALA A CA 1
ATOM 674 C C . ALA A 1 96 ? 21.594 -10.539 2.854 1 91.31 96 ALA A C 1
ATOM 676 O O . ALA A 1 96 ? 22.438 -10 3.588 1 91.31 96 ALA A O 1
ATOM 677 N N . SER A 1 97 ? 21.922 -11.117 1.741 1 91.81 97 SER A N 1
ATOM 678 C CA . SER A 1 97 ? 23.297 -11.117 1.247 1 91.81 97 SER A CA 1
ATOM 679 C C . SER A 1 97 ? 23.766 -9.695 0.936 1 91.81 97 SER A C 1
ATOM 681 O O . SER A 1 97 ? 24.906 -9.336 1.242 1 91.81 97 SER A O 1
ATOM 683 N N . ALA A 1 98 ? 22.906 -8.938 0.332 1 93.38 98 ALA A N 1
ATOM 684 C CA . ALA A 1 98 ? 23.25 -7.566 -0.015 1 93.38 98 ALA A CA 1
ATOM 685 C C . ALA A 1 98 ? 23.594 -6.754 1.23 1 93.38 98 ALA A C 1
ATOM 687 O O . ALA A 1 98 ? 24.562 -5.992 1.235 1 93.38 98 ALA A O 1
ATOM 688 N N . LEU A 1 99 ? 22.797 -6.934 2.248 1 94 99 LEU A N 1
ATOM 689 C CA . LEU A 1 99 ? 22.984 -6.16 3.471 1 94 99 LEU A CA 1
ATOM 690 C C . LEU A 1 99 ? 24.266 -6.566 4.184 1 94 99 LEU A C 1
ATOM 692 O O . LEU A 1 99 ? 24.797 -5.812 5 1 94 99 LEU A O 1
ATOM 696 N N . GLN A 1 100 ? 24.75 -7.77 3.932 1 89.25 100 GLN A N 1
ATOM 697 C CA . GLN A 1 100 ? 26.031 -8.203 4.461 1 89.25 100 GLN A CA 1
ATOM 698 C C . GLN A 1 100 ? 27.188 -7.508 3.738 1 89.25 100 GLN A C 1
ATOM 700 O O . GLN A 1 100 ? 28.219 -7.203 4.348 1 89.25 100 GLN A O 1
ATOM 705 N N . ALA A 1 101 ? 26.969 -7.258 2.506 1 88.06 101 ALA A N 1
ATOM 706 C CA . ALA A 1 101 ? 28 -6.621 1.691 1 88.06 101 ALA A CA 1
ATOM 707 C C . ALA A 1 101 ? 28.031 -5.113 1.919 1 88.06 101 ALA A C 1
ATOM 709 O O . ALA A 1 101 ? 29.094 -4.508 2.008 1 88.06 101 ALA A O 1
ATOM 710 N N . SER A 1 102 ? 26.875 -4.5 1.926 1 88.38 102 SER A N 1
ATOM 711 C CA . SER A 1 102 ? 26.719 -3.08 2.209 1 88.38 102 SER A CA 1
ATOM 712 C C . SER A 1 102 ? 25.609 -2.84 3.234 1 88.38 102 SER A C 1
ATOM 714 O O . SER A 1 102 ? 24.438 -3.078 2.955 1 88.38 102 SER A O 1
ATOM 716 N N . ARG A 1 103 ? 25.938 -2.215 4.309 1 93.81 103 ARG A N 1
ATOM 717 C CA . ARG A 1 103 ? 25.016 -2.098 5.43 1 93.81 103 ARG A CA 1
ATOM 718 C C . ARG A 1 103 ? 24.047 -0.933 5.227 1 93.81 103 ARG A C 1
ATOM 720 O O . ARG A 1 103 ? 23.047 -0.83 5.918 1 93.81 103 ARG A O 1
ATOM 727 N N . ARG A 1 104 ? 24.453 0.007 4.344 1 96.12 104 ARG A N 1
ATOM 728 C CA . ARG A 1 104 ? 23.578 1.158 4.133 1 96.12 104 ARG A CA 1
ATOM 729 C C . ARG A 1 104 ? 22.312 0.756 3.393 1 96.12 104 ARG A C 1
ATOM 731 O O . ARG A 1 104 ? 22.375 0.037 2.393 1 96.12 104 ARG A O 1
ATOM 738 N N . CYS A 1 105 ? 21.172 1.14 3.859 1 97.69 105 CYS A N 1
ATOM 739 C CA . CYS A 1 105 ? 19.906 0.819 3.232 1 97.69 105 CYS A CA 1
ATOM 740 C C . CYS A 1 105 ? 18.844 1.852 3.594 1 97.69 105 CYS A C 1
ATOM 742 O O . CYS A 1 105 ? 19.094 2.756 4.391 1 97.69 105 CYS A O 1
ATOM 744 N N . SER A 1 106 ? 17.766 1.836 2.91 1 98 106 SER A N 1
ATOM 745 C CA . SER A 1 106 ? 16.594 2.664 3.141 1 98 106 SER A CA 1
ATOM 746 C C . SER A 1 106 ? 15.32 1.824 3.139 1 98 106 SER A C 1
ATOM 748 O O . SER A 1 106 ? 15.25 0.793 2.467 1 98 106 SER A O 1
ATOM 750 N N . LEU A 1 107 ? 14.406 2.15 3.963 1 98.69 107 LEU A N 1
ATOM 751 C CA . LEU A 1 107 ? 13.094 1.511 4.047 1 98.69 107 LEU A CA 1
ATOM 752 C C . LEU A 1 107 ? 11.977 2.518 3.799 1 98.69 107 LEU A C 1
ATOM 754 O O . LEU A 1 107 ? 11.797 3.455 4.578 1 98.69 107 LEU A O 1
ATOM 758 N N . LEU A 1 108 ? 11.281 2.398 2.678 1 98.69 108 LEU A N 1
ATOM 759 C CA . LEU A 1 108 ? 10.109 3.234 2.414 1 98.69 108 LEU A CA 1
ATOM 760 C C . LEU A 1 108 ? 8.852 2.609 3.002 1 98.69 108 LEU A C 1
ATOM 762 O O . LEU A 1 108 ? 8.531 1.453 2.715 1 98.69 108 LEU A O 1
ATOM 766 N N . VAL A 1 109 ? 8.203 3.365 3.807 1 98.5 109 VAL A N 1
ATOM 767 C CA . VAL A 1 109 ? 6.992 2.9 4.48 1 98.5 109 VAL A CA 1
ATOM 768 C C . VAL A 1 109 ? 5.82 3.814 4.133 1 98.5 109 VAL A C 1
ATOM 770 O O . VAL A 1 109 ? 5.953 5.039 4.156 1 98.5 109 VAL A O 1
ATOM 773 N N . GLN A 1 110 ? 4.727 3.23 3.814 1 97.12 110 GLN A N 1
ATOM 774 C CA . GLN A 1 110 ? 3.49 3.922 3.471 1 97.12 110 GLN A CA 1
ATOM 775 C C . GLN A 1 110 ? 2.27 3.107 3.887 1 97.12 110 GLN A C 1
ATOM 777 O O . GLN A 1 110 ? 2.109 1.96 3.463 1 97.12 110 GLN A O 1
ATOM 782 N N . PRO A 1 111 ? 1.367 3.734 4.746 1 96.81 111 PRO A N 1
ATOM 783 C CA . PRO A 1 111 ? 0.129 3.01 5.043 1 96.81 111 PRO A CA 1
ATOM 784 C C . PRO A 1 111 ? -0.638 2.607 3.787 1 96.81 111 PRO A C 1
ATOM 786 O O . PRO A 1 111 ? -0.703 3.377 2.824 1 96.81 111 PRO A O 1
ATOM 789 N N . ALA A 1 112 ? -1.213 1.47 3.82 1 93.12 112 ALA A N 1
ATOM 790 C CA . ALA A 1 112 ? -1.839 0.906 2.627 1 93.12 112 ALA A CA 1
ATOM 791 C C . ALA A 1 112 ? -3.234 1.486 2.414 1 93.12 112 ALA A C 1
ATOM 793 O O . ALA A 1 112 ? -3.682 1.641 1.274 1 93.12 112 ALA A O 1
ATOM 794 N N . SER A 1 113 ? -3.949 1.809 3.457 1 93.06 113 SER A N 1
ATOM 795 C CA . SER A 1 113 ? -5.355 2.174 3.326 1 93.06 113 SER A CA 1
ATOM 796 C C . SER A 1 113 ? -5.633 3.537 3.951 1 93.06 113 SER A C 1
ATOM 798 O O . SER A 1 113 ? -4.902 3.979 4.844 1 93.06 113 SER A O 1
ATOM 800 N N . PHE A 1 114 ? -6.645 4.121 3.365 1 93.88 114 PHE A N 1
ATOM 801 C CA . PHE A 1 114 ? -7.172 5.332 3.982 1 93.88 114 PHE A CA 1
ATOM 802 C C . PHE A 1 114 ? -7.957 4.996 5.246 1 93.88 114 PHE A C 1
ATOM 804 O O . PHE A 1 114 ? -8.562 3.926 5.344 1 93.88 114 PHE A O 1
ATOM 811 N N . PRO A 1 115 ? -7.867 5.898 6.355 1 96.38 115 PRO A N 1
ATOM 812 C CA . PRO A 1 115 ? -7.41 7.289 6.254 1 96.38 115 PRO A CA 1
ATOM 813 C C . PRO A 1 115 ? -5.914 7.438 6.512 1 96.38 115 PRO A C 1
ATOM 815 O O . PRO A 1 115 ? -5.332 8.484 6.207 1 96.38 115 PRO A O 1
ATOM 818 N N . ALA A 1 116 ? -5.219 6.41 7.039 1 96.75 116 ALA A N 1
ATOM 819 C CA . ALA A 1 116 ? -3.814 6.531 7.418 1 96.75 116 ALA A CA 1
ATOM 820 C C . ALA A 1 116 ? -2.945 6.863 6.207 1 96.75 116 ALA A C 1
ATOM 822 O O . ALA A 1 116 ? -1.944 7.57 6.328 1 96.75 116 ALA A O 1
ATOM 823 N N . ARG A 1 117 ? -3.348 6.41 5.078 1 95.44 117 ARG A N 1
ATOM 824 C CA . ARG A 1 117 ? -2.574 6.648 3.863 1 95.44 117 ARG A CA 1
ATOM 825 C C . ARG A 1 117 ? -2.494 8.141 3.551 1 95.44 117 ARG A C 1
ATOM 827 O O . ARG A 1 117 ? -1.607 8.578 2.814 1 95.44 117 ARG A O 1
ATOM 834 N N . SER A 1 118 ? -3.393 8.953 4.059 1 94.38 118 SER A N 1
ATOM 835 C CA . SER A 1 118 ? -3.385 10.391 3.832 1 94.38 118 SER A CA 1
ATOM 836 C C . SER A 1 118 ? -2.139 11.039 4.422 1 94.38 118 SER A C 1
ATOM 838 O O . SER A 1 118 ? -1.779 12.164 4.055 1 94.38 118 SER A O 1
ATOM 840 N N . LEU A 1 119 ? -1.458 10.398 5.336 1 94.56 119 LEU A N 1
ATOM 841 C CA . LEU A 1 119 ? -0.282 10.961 5.992 1 94.56 119 LEU A CA 1
ATOM 842 C C . LEU A 1 119 ? 0.908 10.992 5.039 1 94.56 119 LEU A C 1
ATOM 844 O O . LEU A 1 119 ? 1.876 11.719 5.27 1 94.56 119 LEU A O 1
ATOM 848 N N . GLY A 1 120 ? 0.789 10.148 4.004 1 94.31 120 GLY A N 1
ATOM 849 C CA . GLY A 1 120 ? 1.904 10.078 3.074 1 94.31 120 GLY A CA 1
ATOM 850 C C . GLY A 1 120 ? 2.846 8.922 3.365 1 94.31 120 GLY A C 1
ATOM 851 O O . GLY A 1 120 ? 2.406 7.832 3.738 1 94.31 120 GLY A O 1
ATOM 852 N N . SER A 1 121 ? 4.16 9.117 3.037 1 96.25 121 SER A N 1
ATOM 853 C CA . SER A 1 121 ? 5.152 8.055 3.18 1 96.25 121 SER A CA 1
ATOM 854 C C . SER A 1 121 ? 6.445 8.594 3.795 1 96.25 121 SER A C 1
ATOM 856 O O . SER A 1 121 ? 6.664 9.805 3.83 1 96.25 121 SER A O 1
ATOM 858 N N . VAL A 1 122 ? 7.199 7.676 4.324 1 97.56 122 VAL A N 1
ATOM 859 C CA . VAL A 1 122 ? 8.469 8.039 4.934 1 97.56 122 VAL A CA 1
ATOM 860 C C . VAL A 1 122 ? 9.555 7.055 4.496 1 97.56 122 VAL A C 1
ATOM 862 O O . VAL A 1 122 ? 9.344 5.84 4.508 1 97.56 122 VAL A O 1
ATOM 865 N N . ALA A 1 123 ? 10.641 7.578 4.082 1 98.19 123 ALA A N 1
ATOM 866 C CA . ALA A 1 123 ? 11.836 6.773 3.857 1 98.19 123 ALA A CA 1
ATOM 867 C C . ALA A 1 123 ? 12.781 6.855 5.051 1 98.19 123 ALA A C 1
ATOM 869 O O . ALA A 1 123 ? 13.273 7.934 5.395 1 98.19 123 ALA A O 1
ATOM 870 N N . LEU A 1 124 ? 12.992 5.781 5.688 1 98.69 124 LEU A N 1
ATOM 871 C CA . LEU A 1 124 ? 13.953 5.684 6.777 1 98.69 124 LEU A CA 1
ATOM 872 C C . LEU A 1 124 ? 15.312 5.23 6.262 1 98.69 124 LEU A C 1
ATOM 874 O O . LEU A 1 124 ? 15.414 4.227 5.555 1 98.69 124 LEU A O 1
ATOM 878 N N . GLN A 1 125 ? 16.297 5.973 6.605 1 98 125 GLN A N 1
ATOM 879 C CA . GLN A 1 125 ? 17.656 5.691 6.129 1 98 125 GLN A CA 1
ATOM 880 C C . GLN A 1 125 ? 18.594 5.363 7.285 1 98 125 GLN A C 1
ATOM 882 O O . GLN A 1 125 ? 18.469 5.949 8.367 1 98 125 GLN A O 1
ATOM 887 N N . GLY A 1 126 ? 19.469 4.402 7.016 1 97.94 126 GLY A N 1
ATOM 888 C CA . GLY A 1 126 ? 20.453 4.066 8.039 1 97.94 126 GLY A CA 1
ATOM 889 C C . GLY A 1 126 ? 21.266 2.838 7.695 1 97.94 126 GLY A C 1
ATOM 890 O O . GLY A 1 126 ? 21.438 2.498 6.52 1 97.94 126 GLY A O 1
ATOM 891 N N . ALA A 1 127 ? 21.859 2.256 8.742 1 97.62 127 ALA A N 1
ATOM 892 C CA . ALA A 1 127 ? 22.719 1.092 8.57 1 97.62 127 ALA A CA 1
ATOM 893 C C . ALA A 1 127 ? 22.094 -0.16 9.164 1 97.62 127 ALA A C 1
ATOM 895 O O . ALA A 1 127 ? 21.547 -0.123 10.273 1 97.62 127 ALA A O 1
ATOM 896 N N . ALA A 1 128 ? 22.172 -1.214 8.367 1 95.81 128 ALA A N 1
ATOM 897 C CA . ALA A 1 128 ? 21.703 -2.512 8.836 1 95.81 128 ALA A CA 1
ATOM 898 C C . ALA A 1 128 ? 22.672 -3.121 9.844 1 95.81 128 ALA A C 1
ATOM 900 O O . ALA A 1 128 ? 23.891 -3.031 9.68 1 95.81 128 ALA A O 1
ATOM 901 N N . ALA A 1 129 ? 22.141 -3.611 10.883 1 90.75 129 ALA A N 1
ATOM 902 C CA . ALA A 1 129 ? 22.906 -4.328 11.898 1 90.75 129 ALA A CA 1
ATOM 903 C C . ALA A 1 129 ? 22.172 -5.586 12.352 1 90.75 129 ALA A C 1
ATOM 905 O O . ALA A 1 129 ? 20.938 -5.641 12.312 1 90.75 129 ALA A O 1
ATOM 906 N N . ALA A 1 130 ? 22.984 -6.609 12.688 1 84.44 130 ALA A N 1
ATOM 907 C CA . ALA A 1 130 ? 22.344 -7.801 13.242 1 84.44 130 ALA A CA 1
ATOM 908 C C . ALA A 1 130 ? 21.5 -7.457 14.461 1 84.44 130 ALA A C 1
ATOM 910 O O . ALA A 1 130 ? 21.891 -6.629 15.289 1 84.44 130 ALA A O 1
ATOM 911 N N . ALA A 1 131 ? 20.312 -7.926 14.383 1 81 131 ALA A N 1
ATOM 912 C CA . ALA A 1 131 ? 19.391 -7.633 15.484 1 81 131 ALA A CA 1
ATOM 913 C C . ALA A 1 131 ? 19.797 -8.398 16.734 1 81 131 ALA A C 1
ATOM 915 O O . ALA A 1 131 ? 20.328 -9.508 16.656 1 81 131 ALA A O 1
ATOM 916 N N . ASP A 1 132 ? 19.578 -7.723 17.828 1 67.56 132 ASP A N 1
ATOM 917 C CA . ASP A 1 132 ? 19.75 -8.422 19.094 1 67.56 132 ASP A CA 1
ATOM 918 C C . ASP A 1 132 ? 18.688 -9.508 19.266 1 67.56 132 ASP A C 1
ATOM 920 O O . ASP A 1 132 ? 17.562 -9.359 18.812 1 67.56 132 ASP A O 1
ATOM 924 N N . GLY A 1 133 ? 19 -10.68 19.75 1 63.84 133 GLY A N 1
ATOM 925 C CA . GLY A 1 133 ? 18.062 -11.719 20.125 1 63.84 133 GLY A CA 1
ATOM 926 C C . GLY A 1 133 ? 17.625 -12.57 18.953 1 63.84 133 GLY A C 1
ATOM 927 O O . GLY A 1 133 ? 16.438 -12.828 18.766 1 63.84 133 GLY A O 1
ATOM 928 N N . GLN A 1 134 ? 18.438 -12.758 18 1 62.94 134 GLN A N 1
ATOM 929 C CA . GLN A 1 134 ? 18.188 -13.648 16.859 1 62.94 134 GLN A CA 1
ATOM 930 C C . GLN A 1 134 ? 17.531 -14.945 17.312 1 62.94 134 GLN A C 1
ATOM 932 O O . GLN A 1 134 ? 16.859 -15.617 16.516 1 62.94 134 GLN A O 1
ATOM 937 N N . GLU A 1 135 ? 17.625 -15.281 18.578 1 57.59 135 GLU A N 1
ATOM 938 C CA . GLU A 1 135 ? 17.203 -16.594 19.078 1 57.59 135 GLU A CA 1
ATOM 939 C C . GLU A 1 135 ? 15.727 -16.844 18.828 1 57.59 135 GLU A C 1
ATOM 941 O O . GLU A 1 135 ? 15.305 -17.984 18.672 1 57.59 135 GLU A O 1
ATOM 946 N N . GLY A 1 136 ? 15.039 -15.797 18.516 1 57.31 136 GLY A N 1
ATOM 947 C CA . GLY A 1 136 ? 13.617 -16.047 18.359 1 57.31 136 GLY A CA 1
ATOM 948 C C . GLY A 1 136 ? 13.172 -16.031 16.906 1 57.31 136 GLY A C 1
ATOM 949 O O . GLY A 1 136 ? 11.977 -16.156 16.609 1 57.31 136 GLY A O 1
ATOM 950 N N . ALA A 1 137 ? 14.195 -15.938 16.094 1 64.19 137 ALA A N 1
ATOM 951 C CA . ALA A 1 137 ? 13.766 -15.891 14.695 1 64.19 137 ALA A CA 1
ATOM 952 C C . ALA A 1 137 ? 13.406 -17.281 14.188 1 64.19 137 ALA A C 1
ATOM 954 O O . ALA A 1 137 ? 14.086 -18.266 14.508 1 64.19 137 ALA A O 1
ATOM 955 N N . PRO A 1 138 ? 12.148 -17.438 13.594 1 64.88 138 PRO A N 1
ATOM 956 C CA . PRO A 1 138 ? 11.805 -18.734 13 1 64.88 138 PRO A CA 1
ATOM 957 C C . PRO A 1 138 ? 12.93 -19.312 12.141 1 64.88 138 PRO A C 1
ATOM 959 O O . PRO A 1 138 ? 13.781 -18.562 11.648 1 64.88 138 PRO A O 1
ATOM 962 N N . SER A 1 139 ? 13 -20.562 12.086 1 69.25 139 SER A N 1
ATOM 963 C CA . SER A 1 139 ? 13.961 -21.234 11.219 1 69.25 139 SER A CA 1
ATOM 964 C C . SER A 1 139 ? 13.906 -20.688 9.797 1 69.25 139 SER A C 1
ATOM 966 O O . SER A 1 139 ? 12.82 -20.484 9.25 1 69.25 139 SER A O 1
ATOM 968 N N . GLY A 1 140 ? 15.016 -20.203 9.258 1 80.25 140 GLY A N 1
ATOM 969 C CA . GLY A 1 140 ? 15.117 -19.734 7.887 1 80.25 140 GLY A CA 1
ATOM 970 C C . GLY A 1 140 ? 14.953 -18.234 7.758 1 80.25 140 GLY A C 1
ATOM 971 O O . GLY A 1 140 ? 14.969 -17.688 6.648 1 80.25 140 GLY A O 1
ATOM 972 N N . SER A 1 141 ? 14.742 -17.703 9 1 83.12 141 SER A N 1
ATOM 973 C CA . SER A 1 141 ? 14.609 -16.25 8.961 1 83.12 141 SER A CA 1
ATOM 974 C C . SER A 1 141 ? 15.766 -15.57 9.695 1 83.12 141 SER A C 1
ATOM 976 O O . SER A 1 141 ? 16.469 -16.203 10.477 1 83.12 141 SER A O 1
ATOM 978 N N . CYS A 1 142 ? 16.094 -14.391 9.289 1 87.06 142 CYS A N 1
ATOM 979 C CA . CYS A 1 142 ? 17.062 -13.57 10 1 87.06 142 CYS A CA 1
ATOM 980 C C . CYS A 1 142 ? 16.5 -12.18 10.281 1 87.06 142 CYS A C 1
ATOM 982 O O . CYS A 1 142 ? 15.758 -11.633 9.469 1 87.06 142 CYS A O 1
ATOM 984 N N . LEU A 1 143 ? 16.828 -11.719 11.438 1 92.75 143 LEU A N 1
ATOM 985 C CA . LEU A 1 143 ? 16.391 -10.383 11.859 1 92.75 143 LEU A CA 1
ATOM 986 C C . LEU A 1 143 ? 17.531 -9.383 11.711 1 92.75 143 LEU A C 1
ATOM 988 O O . LEU A 1 143 ? 18.656 -9.656 12.125 1 92.75 143 LEU A O 1
ATOM 992 N N . VAL A 1 144 ? 17.219 -8.273 11.109 1 94.94 144 VAL A N 1
ATOM 993 C CA . VAL A 1 144 ? 18.188 -7.199 10.906 1 94.94 144 VAL A CA 1
ATOM 994 C C . VAL A 1 144 ? 17.594 -5.871 11.367 1 94.94 144 VAL A C 1
ATOM 996 O O . VAL A 1 144 ? 16.469 -5.527 10.992 1 94.94 144 VAL A O 1
ATOM 999 N N . THR A 1 145 ? 18.328 -5.176 12.211 1 96.81 145 THR A N 1
ATOM 1000 C CA . THR A 1 145 ? 17.859 -3.863 12.648 1 96.81 145 THR A CA 1
ATOM 1001 C C . THR A 1 145 ? 18.391 -2.771 11.719 1 96.81 145 THR A C 1
ATOM 1003 O O . THR A 1 145 ? 19.578 -2.748 11.383 1 96.81 145 THR A O 1
ATOM 1006 N N . LEU A 1 146 ? 17.5 -1.921 11.234 1 98 146 LEU A N 1
ATOM 1007 C CA . LEU A 1 146 ? 17.906 -0.688 10.57 1 98 146 LEU A CA 1
ATOM 1008 C C . LEU A 1 146 ? 18.141 0.428 11.586 1 98 146 LEU A C 1
ATOM 1010 O O . LEU A 1 146 ? 17.188 0.987 12.125 1 98 146 LEU A O 1
ATOM 1014 N N . ALA A 1 147 ? 19.375 0.713 11.883 1 98 147 ALA A N 1
ATOM 1015 C CA . ALA A 1 147 ? 19.703 1.841 12.75 1 98 147 ALA A CA 1
ATOM 1016 C C . ALA A 1 147 ? 19.5 3.168 12.023 1 98 147 ALA A C 1
ATOM 1018 O O . ALA A 1 147 ? 20.391 3.633 11.305 1 98 147 ALA A O 1
ATOM 1019 N N . VAL A 1 148 ? 18.391 3.82 12.312 1 98.38 148 VAL A N 1
ATOM 1020 C CA . VAL A 1 148 ? 17.984 4.992 11.547 1 98.38 148 VAL A CA 1
ATOM 1021 C C . VAL A 1 148 ? 18.859 6.188 11.914 1 98.38 148 VAL A C 1
ATOM 1023 O O . VAL A 1 148 ? 19 6.516 13.094 1 98.38 148 VAL A O 1
ATOM 1026 N N . ASP A 1 149 ? 19.422 6.828 10.93 1 98.12 149 ASP A N 1
ATOM 1027 C CA . ASP A 1 149 ? 20.188 8.039 11.188 1 98.12 149 ASP A CA 1
ATOM 1028 C C . ASP A 1 149 ? 19.641 9.219 10.383 1 98.12 149 ASP A C 1
ATOM 1030 O O . ASP A 1 149 ? 20.188 10.328 10.461 1 98.12 149 ASP A O 1
ATOM 1034 N N . GLY A 1 150 ? 18.578 8.992 9.633 1 97.81 150 GLY A N 1
ATOM 1035 C CA . GLY A 1 150 ? 17.844 10.008 8.883 1 97.81 150 GLY A CA 1
ATOM 1036 C C . GLY A 1 150 ? 16.547 9.492 8.289 1 97.81 150 GLY A C 1
ATOM 1037 O O . GLY A 1 150 ? 16.359 8.281 8.156 1 97.81 150 GLY A O 1
ATOM 1038 N N . ALA A 1 151 ? 15.727 10.422 7.914 1 97.38 151 ALA A N 1
ATOM 1039 C CA . ALA A 1 151 ? 14.469 10.07 7.258 1 97.38 151 ALA A CA 1
ATOM 1040 C C . ALA A 1 151 ? 14.031 11.172 6.289 1 97.38 151 ALA A C 1
ATOM 1042 O O . ALA A 1 151 ? 14.523 12.297 6.359 1 97.38 151 ALA A O 1
ATOM 1043 N N . THR A 1 152 ? 13.289 10.844 5.355 1 96.06 152 THR A N 1
ATOM 1044 C CA . THR A 1 152 ? 12.625 11.781 4.453 1 96.06 152 THR A CA 1
ATOM 1045 C C . THR A 1 152 ? 11.117 11.57 4.457 1 96.06 152 THR A C 1
ATOM 1047 O O . THR A 1 152 ? 10.641 10.453 4.223 1 96.06 152 THR A O 1
ATOM 1050 N N . TYR A 1 153 ? 10.438 12.594 4.785 1 95.31 153 TYR A N 1
ATOM 1051 C CA . TYR A 1 153 ? 8.977 12.555 4.824 1 95.31 153 TYR A CA 1
ATOM 1052 C C . TYR A 1 153 ? 8.383 13.078 3.523 1 95.31 153 TYR A C 1
ATOM 1054 O O . TYR A 1 153 ? 8.633 14.219 3.135 1 95.31 153 TYR A O 1
ATOM 1062 N N . TYR A 1 154 ? 7.73 12.109 2.875 1 93.25 154 TYR A N 1
ATOM 1063 C CA . TYR A 1 154 ? 6.98 12.469 1.676 1 93.25 154 TYR A CA 1
ATOM 1064 C C . TYR A 1 154 ? 5.508 12.688 1.999 1 93.25 154 TYR A C 1
ATOM 1066 O O . TYR A 1 154 ? 4.73 11.734 2.076 1 93.25 154 TYR A O 1
ATOM 1074 N N . GLY A 1 155 ? 5.168 13.891 2.217 1 84.44 155 GLY A N 1
ATOM 1075 C CA . GLY A 1 155 ? 3.869 14.25 2.76 1 84.44 155 GLY A CA 1
ATOM 1076 C C . GLY A 1 155 ? 2.715 13.836 1.868 1 84.44 155 GLY A C 1
ATOM 1077 O O . GLY A 1 155 ? 2.916 13.172 0.85 1 84.44 155 GLY A O 1
ATOM 1078 N N . GLY A 1 156 ? 1.515 14.219 2.4 1 81.25 156 GLY A N 1
ATOM 1079 C CA . GLY A 1 156 ? 0.213 13.93 1.822 1 81.25 156 GLY A CA 1
ATOM 1080 C C . GLY A 1 156 ? -0.81 15.023 2.078 1 81.25 156 GLY A C 1
ATOM 1081 O O . GLY A 1 156 ? -1.532 15.43 1.165 1 81.25 156 GLY A O 1
ATOM 1082 N N . LEU A 1 157 ? -0.829 15.414 3.297 1 82.19 157 LEU A N 1
ATOM 1083 C CA . LEU A 1 157 ? -1.851 16.375 3.697 1 82.19 157 LEU A CA 1
ATOM 1084 C C . LEU A 1 157 ? -1.29 17.797 3.701 1 82.19 157 LEU A C 1
ATOM 1086 O O . LEU A 1 157 ? -2.037 18.766 3.535 1 82.19 157 LEU A O 1
ATOM 1090 N N . ASP A 1 158 ? 0.013 17.875 4.105 1 64 158 ASP A N 1
ATOM 1091 C CA . ASP A 1 158 ? 0.623 19.172 4.348 1 64 158 ASP A CA 1
ATOM 1092 C C . ASP A 1 158 ? 1.387 19.656 3.115 1 64 158 ASP A C 1
ATOM 1094 O O . ASP A 1 158 ? 2.158 20.609 3.195 1 64 158 ASP A O 1
ATOM 1098 N N . ALA A 1 159 ? 0.983 19.391 1.896 1 55.28 159 ALA A N 1
ATOM 1099 C CA . ALA A 1 159 ? 1.527 19.859 0.625 1 55.28 159 ALA A CA 1
ATOM 1100 C C . ALA A 1 159 ? 3.035 19.641 0.56 1 55.28 159 ALA A C 1
ATOM 1102 O O . ALA A 1 159 ? 3.723 20.234 -0.268 1 55.28 159 ALA A O 1
ATOM 1103 N N . ALA A 1 160 ? 3.695 19.078 1.624 1 53.56 160 ALA A N 1
ATOM 1104 C CA . ALA A 1 160 ? 5.137 18.891 1.516 1 53.56 160 ALA A CA 1
ATOM 1105 C C . ALA A 1 160 ? 5.473 17.828 0.468 1 53.56 160 ALA A C 1
ATOM 1107 O O . ALA A 1 160 ? 6.004 16.766 0.797 1 53.56 160 ALA A O 1
ATOM 1108 N N . ALA A 1 161 ? 5.133 18.109 -0.864 1 56.72 161 ALA A N 1
ATOM 1109 C CA . ALA A 1 161 ? 5.188 17.094 -1.916 1 56.72 161 ALA A CA 1
ATOM 1110 C C . ALA A 1 161 ? 6.629 16.734 -2.262 1 56.72 161 ALA A C 1
ATOM 1112 O O . ALA A 1 161 ? 6.902 15.641 -2.752 1 56.72 161 ALA A O 1
ATOM 1113 N N . HIS A 1 162 ? 7.648 17.578 -1.737 1 68.06 162 HIS A N 1
ATOM 1114 C CA . HIS A 1 162 ? 8.945 17.281 -2.332 1 68.06 162 HIS A CA 1
ATOM 1115 C C . HIS A 1 162 ? 9.867 16.594 -1.332 1 68.06 162 HIS A C 1
ATOM 1117 O O . HIS A 1 162 ? 11.078 16.516 -1.541 1 68.06 162 HIS A O 1
ATOM 1123 N N . GLY A 1 163 ? 9.375 16.031 -0.312 1 85.81 163 GLY A N 1
ATOM 1124 C CA . GLY A 1 163 ? 10.211 15.328 0.649 1 85.81 163 GLY A CA 1
ATOM 1125 C C . GLY A 1 163 ? 10.844 16.234 1.681 1 85.81 163 GLY A C 1
ATOM 1126 O O . GLY A 1 163 ? 11.516 17.203 1.327 1 85.81 163 GLY A O 1
ATOM 1127 N N . LEU A 1 164 ? 10.633 16.109 2.918 1 91.56 164 LEU A N 1
ATOM 1128 C CA . LEU A 1 164 ? 11.227 16.844 4.027 1 91.56 164 LEU A CA 1
ATOM 1129 C C . LEU A 1 164 ? 12.195 15.977 4.812 1 91.56 164 LEU A C 1
ATOM 1131 O O . LEU A 1 164 ? 11.828 14.906 5.289 1 91.56 164 LEU A O 1
ATOM 1135 N N . ALA A 1 165 ? 13.406 16.484 4.867 1 94.31 165 ALA A N 1
ATOM 1136 C CA . ALA A 1 165 ? 14.438 15.742 5.594 1 94.31 165 ALA A CA 1
ATOM 1137 C C . ALA A 1 165 ? 14.18 15.789 7.098 1 94.31 165 ALA A C 1
ATOM 1139 O O . ALA A 1 165 ? 13.82 16.828 7.641 1 94.31 165 ALA A O 1
ATOM 1140 N N . VAL A 1 166 ? 14.328 14.703 7.742 1 96.75 166 VAL A N 1
ATOM 1141 C CA . VAL A 1 166 ? 14.234 14.547 9.188 1 96.75 166 VAL A CA 1
ATOM 1142 C C . VAL A 1 166 ? 15.539 13.977 9.742 1 96.75 166 VAL A C 1
ATOM 1144 O O . VAL A 1 166 ? 15.836 12.797 9.555 1 96.75 166 VAL A O 1
ATOM 1147 N N . PRO A 1 167 ? 16.312 14.734 10.43 1 98.12 167 PRO A N 1
ATOM 1148 C CA . PRO A 1 167 ? 17.547 14.219 11.016 1 98.12 167 PRO A CA 1
ATOM 1149 C C . PRO A 1 167 ? 17.297 13.062 11.984 1 98.12 167 PRO A C 1
ATOM 1151 O O . PRO A 1 167 ? 16.266 13.031 12.672 1 98.12 167 PRO A O 1
ATOM 1154 N N . GLY A 1 168 ? 18.266 12.148 12.016 1 98.25 168 GLY A N 1
ATOM 1155 C CA . GLY A 1 168 ? 18.156 10.977 12.875 1 98.25 168 GLY A CA 1
ATOM 1156 C C . GLY A 1 168 ? 17.844 11.32 14.32 1 98.25 168 GLY A C 1
ATOM 1157 O O . GLY A 1 168 ? 17.016 10.672 14.961 1 98.25 168 GLY A O 1
ATOM 1158 N N . GLU A 1 169 ? 18.469 12.336 14.805 1 98.25 169 GLU A N 1
ATOM 1159 C CA . GLU A 1 169 ? 18.266 12.75 16.188 1 98.25 169 GLU A CA 1
ATOM 1160 C C . GLU A 1 169 ? 16.828 13.188 16.438 1 98.25 169 GLU A C 1
ATOM 1162 O O . GLU A 1 169 ? 16.234 12.852 17.469 1 98.25 169 GLU A O 1
ATOM 1167 N N . GLU A 1 170 ? 16.281 13.961 15.484 1 98.12 170 GLU A N 1
ATOM 1168 C CA . GLU A 1 170 ? 14.898 14.391 15.609 1 98.12 170 GLU A CA 1
ATOM 1169 C C . GLU A 1 170 ? 13.938 13.211 15.531 1 98.12 170 GLU A C 1
ATOM 1171 O O . GLU A 1 170 ? 12.953 13.148 16.281 1 98.12 170 GLU A O 1
ATOM 1176 N N . TYR A 1 171 ? 14.266 12.266 14.68 1 98.5 171 TYR A N 1
ATOM 1177 C CA . TYR A 1 171 ? 13.453 11.062 14.555 1 98.5 171 TYR A CA 1
ATOM 1178 C C . TYR A 1 171 ? 13.406 10.289 15.875 1 98.5 171 TYR A C 1
ATOM 1180 O O . TYR A 1 171 ? 12.336 9.891 16.328 1 98.5 171 TYR A O 1
ATOM 1188 N N . HIS A 1 172 ? 14.531 10.133 16.469 1 98.44 172 HIS A N 1
ATOM 1189 C CA . HIS A 1 172 ? 14.609 9.328 17.688 1 98.44 172 HIS A CA 1
ATOM 1190 C C . HIS A 1 172 ? 14.023 10.07 18.875 1 98.44 172 HIS A C 1
ATOM 1192 O O . HIS A 1 172 ? 13.539 9.445 19.828 1 98.44 172 HIS A O 1
ATOM 1198 N N . ALA A 1 173 ? 14.016 11.359 18.781 1 98.25 173 ALA A N 1
ATOM 1199 C CA . ALA A 1 173 ? 13.469 12.164 19.875 1 98.25 173 ALA A CA 1
ATOM 1200 C C . ALA A 1 173 ? 11.953 12.242 19.797 1 98.25 173 ALA A C 1
ATOM 1202 O O . ALA A 1 173 ? 11.281 12.594 20.781 1 98.25 173 ALA A O 1
ATOM 1203 N N . ALA A 1 174 ? 11.422 11.953 18.641 1 98.12 174 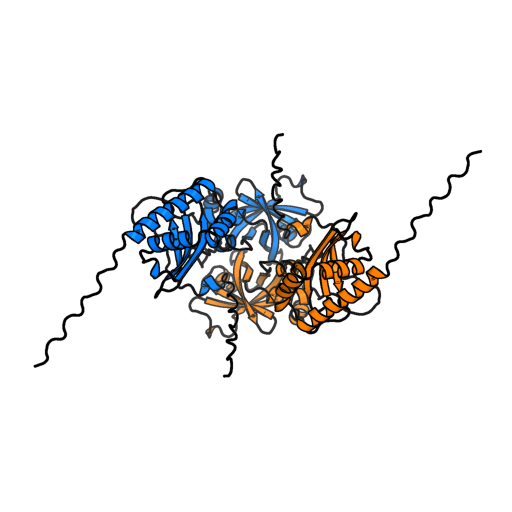ALA A N 1
ATOM 1204 C CA . ALA A 1 174 ? 9.984 12.086 18.422 1 98.12 174 ALA A CA 1
ATOM 1205 C C . ALA A 1 174 ? 9.242 10.836 18.875 1 98.12 174 ALA A C 1
ATOM 1207 O O . ALA A 1 174 ? 9.844 9.766 19.016 1 98.12 174 ALA A O 1
ATOM 1208 N N . GLU A 1 175 ? 7.98 10.992 19.156 1 97.5 175 GLU A N 1
ATOM 1209 C CA . GLU A 1 175 ? 7.062 9.906 19.469 1 97.5 175 GLU A CA 1
ATOM 1210 C C . GLU A 1 175 ? 5.887 9.883 18.5 1 97.5 175 GLU A C 1
ATOM 1212 O O . GLU A 1 175 ? 5.453 10.93 18.016 1 97.5 175 GLU A O 1
ATOM 1217 N N . PRO A 1 176 ? 5.422 8.656 18.219 1 98.06 176 PRO A N 1
ATOM 1218 C CA . PRO A 1 176 ? 4.211 8.617 17.406 1 98.06 176 PRO A CA 1
ATOM 1219 C C . PRO A 1 176 ? 3.037 9.352 18.047 1 98.06 176 PRO A C 1
ATOM 1221 O O . PRO A 1 176 ? 2.979 9.477 19.281 1 98.06 176 PRO A O 1
ATOM 1224 N N . ASP A 1 177 ? 2.148 9.797 17.219 1 97.94 177 ASP A N 1
ATOM 1225 C CA . ASP A 1 177 ? 0.996 10.539 17.719 1 97.94 177 ASP A CA 1
ATOM 1226 C C . ASP A 1 177 ? 0.145 9.672 18.641 1 97.94 177 ASP A C 1
ATOM 1228 O O . ASP A 1 177 ? -0.08 8.492 18.359 1 97.94 177 ASP A O 1
ATOM 1232 N N . LEU A 1 178 ? -0.405 10.281 19.578 1 97.25 178 LEU A N 1
ATOM 1233 C CA . LEU A 1 178 ? -1.167 9.602 20.625 1 97.25 178 LEU A CA 1
ATOM 1234 C C . LEU A 1 178 ? -2.43 8.969 20.047 1 97.25 178 LEU A C 1
ATOM 1236 O O . LEU A 1 178 ? -2.904 7.949 20.547 1 97.25 178 LEU A O 1
ATOM 1240 N N . LEU A 1 179 ? -2.992 9.523 19 1 97.88 179 LEU A N 1
ATOM 1241 C CA . LEU A 1 179 ? -4.289 9.086 18.5 1 97.88 179 LEU A CA 1
ATOM 1242 C C . LEU A 1 179 ? -4.121 8.109 17.344 1 97.88 179 LEU A C 1
ATOM 1244 O O . LEU A 1 179 ? -5.109 7.656 16.75 1 97.88 179 LEU A O 1
ATOM 1248 N N . ARG A 1 180 ? -2.949 7.691 16.984 1 96.81 180 ARG A N 1
ATOM 1249 C CA . ARG A 1 180 ? -2.689 7.004 15.719 1 96.81 180 ARG A CA 1
ATOM 1250 C C . ARG A 1 180 ? -3.488 5.711 15.625 1 96.81 180 ARG A C 1
ATOM 1252 O O . ARG A 1 180 ? -3.971 5.348 14.547 1 96.81 180 ARG A O 1
ATOM 1259 N N . GLN A 1 181 ? -3.701 5.047 16.688 1 95.81 181 GLN A N 1
ATOM 1260 C CA . GLN A 1 181 ? -4.379 3.754 16.656 1 95.81 181 GLN A CA 1
ATOM 1261 C C . GLN A 1 181 ? -5.895 3.928 16.594 1 95.81 181 GLN A C 1
ATOM 1263 O O . GLN A 1 181 ? -6.602 3.059 16.078 1 95.81 181 GLN A O 1
ATOM 1268 N N . SER A 1 182 ? -6.398 5.051 17.047 1 97.12 182 SER A N 1
ATOM 1269 C CA . SER A 1 182 ? -7.84 5.266 17.109 1 97.12 182 SER A CA 1
ATOM 1270 C C . SER A 1 182 ? -8.305 6.207 16.016 1 97.12 182 SER A C 1
ATOM 1272 O O . SER A 1 182 ? -9.508 6.344 15.773 1 97.12 182 SER A O 1
ATOM 1274 N N . ALA A 1 183 ? -7.402 6.812 15.391 1 97.81 183 ALA A N 1
ATOM 1275 C CA . ALA A 1 183 ? -7.73 7.867 14.43 1 97.81 183 ALA A CA 1
ATOM 1276 C C . ALA A 1 183 ? -8.672 7.355 13.352 1 97.81 183 ALA A C 1
ATOM 1278 O O . ALA A 1 183 ? -9.664 8.008 13.016 1 97.81 183 ALA A O 1
ATOM 1279 N N . SER A 1 184 ? -8.344 6.219 12.797 1 97.19 184 SER A N 1
ATOM 1280 C CA . SER A 1 184 ? -9.164 5.668 11.727 1 97.19 184 SER A CA 1
ATOM 1281 C C . SER A 1 184 ? -10.617 5.484 12.172 1 97.19 184 SER A C 1
ATOM 1283 O O . SER A 1 184 ? -11.547 5.859 11.453 1 97.19 184 SER A O 1
ATOM 1285 N N . THR A 1 185 ? -10.828 4.934 13.312 1 96.06 185 THR A N 1
ATOM 1286 C CA . THR A 1 185 ? -12.164 4.723 13.852 1 96.06 185 THR A CA 1
ATOM 1287 C C . THR A 1 185 ? -12.867 6.055 14.086 1 96.06 185 THR A C 1
ATOM 1289 O O . THR A 1 185 ? -14.039 6.215 13.742 1 96.06 185 THR A O 1
ATOM 1292 N N . LEU A 1 186 ? -12.18 6.988 14.672 1 96.56 186 LEU A N 1
ATOM 1293 C CA . LEU A 1 186 ? -12.727 8.312 14.922 1 96.56 186 LEU A CA 1
ATOM 1294 C C . LEU A 1 186 ? -13.172 8.977 13.617 1 96.56 186 LEU A C 1
ATOM 1296 O O . LEU A 1 186 ? -14.289 9.492 13.523 1 96.56 186 LEU A O 1
ATOM 1300 N N . ILE A 1 187 ? -12.367 8.898 12.656 1 97.94 187 ILE A N 1
ATOM 1301 C CA . ILE A 1 187 ? -12.617 9.539 11.367 1 97.94 187 ILE A CA 1
ATOM 1302 C C . ILE A 1 187 ? -13.852 8.914 10.719 1 97.94 187 ILE A C 1
ATOM 1304 O O . ILE A 1 187 ? -14.742 9.625 10.242 1 97.94 187 ILE A O 1
ATOM 1308 N N . ASN A 1 188 ? -13.898 7.633 10.703 1 96.25 188 ASN A N 1
ATOM 1309 C CA . ASN A 1 188 ? -15.039 6.945 10.109 1 96.25 188 ASN A CA 1
ATOM 1310 C C . ASN A 1 188 ? -16.344 7.281 10.828 1 96.25 188 ASN A C 1
ATOM 1312 O O . ASN A 1 188 ? -17.359 7.504 10.188 1 96.25 188 ASN A O 1
ATOM 1316 N N . THR A 1 189 ? -16.328 7.363 12.086 1 94.88 189 THR A N 1
ATOM 1317 C CA . THR A 1 189 ? -17.5 7.688 12.891 1 94.88 189 THR A CA 1
ATOM 1318 C C . THR A 1 189 ? -17.984 9.102 12.602 1 94.88 189 THR A C 1
ATOM 1320 O O . THR A 1 189 ? -19.172 9.328 12.375 1 94.88 189 THR A O 1
ATOM 1323 N N . TRP A 1 190 ? -17.094 10.023 12.578 1 95.5 190 TRP A N 1
ATOM 1324 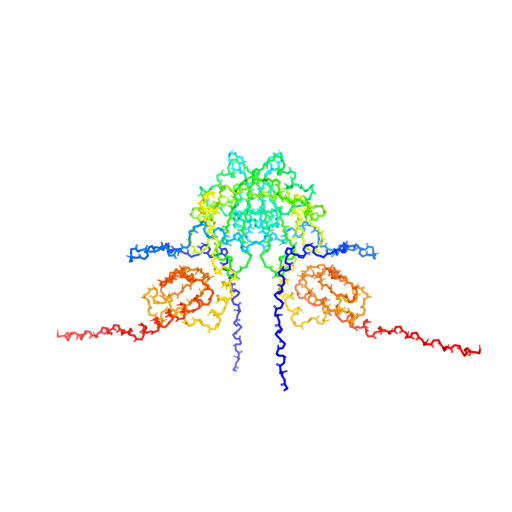C CA . TRP A 1 190 ? -17.469 11.422 12.391 1 95.5 190 TRP A CA 1
ATOM 1325 C C . TRP A 1 190 ? -17.969 11.664 10.969 1 95.5 190 TRP A C 1
ATOM 1327 O O . TRP A 1 190 ? -18.938 12.391 10.758 1 95.5 190 TRP A O 1
ATOM 1337 N N . ASN A 1 191 ? -17.328 11.07 10.023 1 96.62 191 ASN A N 1
ATOM 1338 C CA . ASN A 1 191 ? -17.75 11.258 8.641 1 96.62 191 ASN A CA 1
ATOM 1339 C C . ASN A 1 191 ? -19.094 10.602 8.367 1 96.62 191 ASN A C 1
ATOM 1341 O O . ASN A 1 191 ? -19.859 11.078 7.535 1 96.62 191 ASN A O 1
ATOM 1345 N N . SER A 1 192 ? -19.391 9.531 9.039 1 96.19 192 SER A N 1
ATOM 1346 C CA . SER A 1 192 ? -20.609 8.781 8.766 1 96.19 192 SER A CA 1
ATOM 1347 C C . SER A 1 192 ? -21.766 9.281 9.633 1 96.19 192 SER A C 1
ATOM 1349 O O . SER A 1 192 ? -22.891 9.422 9.148 1 96.19 192 SER A O 1
ATOM 1351 N N . GLU A 1 193 ? -21.531 9.594 10.875 1 95.06 193 GLU A N 1
ATOM 1352 C CA . GLU A 1 193 ? -22.594 9.844 11.836 1 95.06 193 GLU A CA 1
ATOM 1353 C C . GLU A 1 193 ? -22.656 11.32 12.227 1 95.06 193 GLU A C 1
ATOM 1355 O O . GLU A 1 193 ? -23.688 11.797 12.711 1 95.06 193 GLU A O 1
ATOM 1360 N N . ARG A 1 194 ? -21.641 12.008 12.016 1 94.12 194 ARG A N 1
ATOM 1361 C CA . ARG A 1 194 ? -21.578 13.375 12.516 1 94.12 194 ARG A CA 1
ATOM 1362 C C . ARG A 1 194 ? -21 14.32 11.461 1 94.12 194 ARG A C 1
ATOM 1364 O O . ARG A 1 194 ? -20.234 15.234 11.781 1 94.12 194 ARG A O 1
ATOM 1371 N N . ALA A 1 195 ? -21.328 14.109 10.273 1 94.88 195 ALA A N 1
ATOM 1372 C CA . ALA A 1 195 ? -20.766 14.875 9.164 1 94.88 195 ALA A CA 1
ATOM 1373 C C . ALA A 1 195 ? -21.125 16.359 9.289 1 94.88 195 ALA A C 1
ATOM 1375 O O . ALA A 1 195 ? -20.312 17.219 8.938 1 94.88 195 ALA A O 1
ATOM 1376 N N . GLU A 1 196 ? -22.266 16.641 9.781 1 93.38 196 GLU A N 1
ATOM 1377 C CA . GLU A 1 196 ? -22.703 18.031 9.914 1 93.38 196 GLU A CA 1
ATOM 1378 C C . GLU A 1 196 ? -21.781 18.812 10.836 1 93.38 196 GLU A C 1
ATOM 1380 O O . GLU A 1 196 ? -21.531 20 10.617 1 93.38 196 GLU A O 1
ATOM 1385 N N . ASP A 1 197 ? -21.312 18.156 11.859 1 93.81 197 ASP A N 1
ATOM 1386 C CA . ASP A 1 197 ? -20.375 18.781 12.773 1 93.81 197 ASP A CA 1
ATOM 1387 C C . ASP A 1 197 ? -19.094 19.188 12.047 1 93.81 197 ASP A C 1
ATOM 1389 O O . ASP A 1 197 ? -18.562 20.281 12.273 1 93.81 197 ASP A O 1
ATOM 1393 N N . ILE A 1 198 ? -18.641 18.359 11.188 1 95.81 198 ILE A N 1
ATOM 1394 C CA . ILE A 1 198 ? -17.422 18.625 10.438 1 95.81 198 ILE A CA 1
ATOM 1395 C C . ILE A 1 198 ? -17.641 19.844 9.523 1 95.81 198 ILE A C 1
ATOM 1397 O O . ILE A 1 198 ? -16.781 20.719 9.445 1 95.81 198 ILE A O 1
ATOM 1401 N N . TYR A 1 199 ? -18.766 19.891 8.898 1 95.38 199 TYR A N 1
ATOM 1402 C CA . TYR A 1 199 ? -19.094 21.031 8.031 1 95.38 199 TYR A CA 1
ATOM 1403 C C . TYR A 1 199 ? -19.062 22.328 8.812 1 95.38 199 TYR A C 1
ATOM 1405 O O . TYR A 1 199 ? -18.469 23.312 8.367 1 95.38 199 TYR A O 1
ATOM 1413 N N . ARG A 1 200 ? -19.672 22.328 9.938 1 94.12 200 ARG A N 1
ATOM 1414 C CA . ARG A 1 200 ? -19.766 23.547 10.75 1 94.12 200 ARG A CA 1
ATOM 1415 C C . ARG A 1 200 ? -18.375 23.969 11.219 1 94.12 200 ARG A C 1
ATOM 1417 O O . ARG A 1 200 ? -18.031 25.156 11.148 1 94.12 200 ARG A O 1
ATOM 1424 N N . ILE A 1 201 ? -17.641 23.031 11.695 1 94.56 201 ILE A N 1
ATOM 1425 C CA . ILE A 1 201 ? -16.328 23.312 12.25 1 94.56 201 ILE A CA 1
ATOM 1426 C C . ILE A 1 201 ? -15.43 23.922 11.172 1 94.56 201 ILE A C 1
ATOM 1428 O O . ILE A 1 201 ? -14.789 24.953 11.398 1 94.56 201 ILE A O 1
ATOM 1432 N N . VAL A 1 202 ? -15.391 23.281 10 1 95.06 202 VAL A N 1
ATOM 1433 C CA . VAL A 1 202 ? -14.477 23.75 8.961 1 95.06 202 VAL A CA 1
ATOM 1434 C C . VAL A 1 202 ? -14.992 25.062 8.375 1 95.06 202 VAL A C 1
ATOM 1436 O O . VAL A 1 202 ? -14.211 25.938 7.992 1 95.06 202 VAL A O 1
ATOM 1439 N N . ALA A 1 203 ? -16.281 25.281 8.281 1 93.81 203 ALA A N 1
ATOM 1440 C CA . ALA A 1 203 ? -16.844 26.547 7.84 1 93.81 203 ALA A CA 1
ATOM 1441 C C . ALA A 1 203 ? -16.359 27.703 8.727 1 93.81 203 ALA A C 1
ATOM 1443 O O . ALA A 1 203 ? -15.961 28.75 8.219 1 93.81 203 ALA A O 1
ATOM 1444 N N . LEU A 1 204 ? -16.5 27.453 9.992 1 92.25 204 LEU A N 1
ATOM 1445 C CA . LEU A 1 204 ? -16.047 28.453 10.945 1 92.25 204 LEU A CA 1
ATOM 1446 C C . LEU A 1 204 ? -14.555 28.734 10.766 1 92.25 204 LEU A C 1
ATOM 1448 O O . LEU A 1 204 ? -14.133 29.891 10.773 1 92.25 204 LEU A O 1
ATOM 1452 N N . GLN A 1 205 ? -13.758 27.656 10.633 1 91.5 205 GLN A N 1
ATOM 1453 C CA . GLN A 1 205 ? -12.32 27.812 10.445 1 91.5 205 GLN A CA 1
ATOM 1454 C C . GLN A 1 205 ? -12.016 28.641 9.195 1 91.5 205 GLN A C 1
ATOM 1456 O O . GLN A 1 205 ? -11.078 29.438 9.195 1 91.5 205 GLN A O 1
ATOM 1461 N N . LEU A 1 206 ? -12.758 28.453 8.148 1 92.94 206 LEU A N 1
ATOM 1462 C CA . LEU A 1 206 ? -12.539 29.125 6.867 1 92.94 206 LEU A CA 1
ATOM 1463 C C . LEU A 1 206 ? -13.195 30.5 6.855 1 92.94 206 LEU A C 1
ATOM 1465 O O . LEU A 1 206 ? -12.922 31.312 5.969 1 92.94 206 LEU A O 1
ATOM 1469 N N . GLY A 1 207 ? -14.031 30.797 7.773 1 90.88 207 GLY A N 1
ATOM 1470 C CA . GLY A 1 207 ? -14.742 32.062 7.828 1 90.88 207 GLY A CA 1
ATOM 1471 C C . GLY A 1 207 ? -15.789 32.219 6.742 1 90.88 207 GLY A C 1
ATOM 1472 O O . GLY A 1 207 ? -15.938 33.281 6.152 1 90.88 207 GLY A O 1
ATOM 1473 N N . VAL A 1 208 ? -16.422 31.141 6.367 1 92.38 208 VAL A N 1
ATOM 1474 C CA . VAL A 1 208 ? -17.453 31.172 5.34 1 92.38 208 VAL A CA 1
ATOM 1475 C C . VAL A 1 208 ? -18.781 30.656 5.922 1 92.38 208 VAL A C 1
ATOM 1477 O O . VAL A 1 208 ? -18.781 29.859 6.859 1 92.38 208 VAL A O 1
ATOM 1480 N N . PRO A 1 209 ? -19.922 31.172 5.363 1 91.69 209 PRO A N 1
ATOM 1481 C CA . PRO A 1 209 ? -21.219 30.641 5.805 1 91.69 209 PRO A CA 1
ATOM 1482 C C . PRO A 1 209 ? -21.391 29.156 5.469 1 91.69 209 PRO A C 1
ATOM 1484 O O . PRO A 1 209 ? -20.906 28.688 4.438 1 91.69 209 PRO A O 1
ATOM 1487 N N . LEU A 1 210 ? -22.062 28.469 6.312 1 92.56 210 LEU A N 1
ATOM 1488 C CA . LEU A 1 210 ? -22.312 27.047 6.145 1 92.56 210 LEU A CA 1
ATOM 1489 C C . LEU A 1 210 ? -22.984 26.75 4.805 1 92.56 210 LEU A C 1
ATOM 1491 O O . LEU A 1 210 ? -22.688 25.734 4.168 1 92.56 210 LEU A O 1
ATOM 1495 N N . ILE A 1 211 ? -23.844 27.672 4.328 1 92.31 211 ILE A N 1
ATOM 1496 C CA . ILE A 1 211 ? -24.625 27.484 3.111 1 92.31 211 ILE A CA 1
ATOM 1497 C C . ILE A 1 211 ? -23.688 27.438 1.901 1 92.31 211 ILE A C 1
ATOM 1499 O O . ILE A 1 211 ? -24.062 26.906 0.851 1 92.31 211 ILE A O 1
ATOM 1503 N N . GLU A 1 212 ? -22.531 27.938 2.051 1 94.88 212 GLU A N 1
ATOM 1504 C CA . GLU A 1 212 ? -21.578 27.969 0.943 1 94.88 212 GLU A CA 1
ATOM 1505 C C . GLU A 1 212 ? -20.703 26.719 0.93 1 94.88 212 GLU A C 1
ATOM 1507 O O . GLU A 1 212 ? -19.938 26.5 -0.01 1 94.88 212 GLU A O 1
ATOM 1512 N N . MET A 1 213 ? -20.828 25.891 1.969 1 95.25 213 MET A N 1
ATOM 1513 C CA . MET A 1 213 ? -20.047 24.656 2.023 1 95.25 213 MET A CA 1
ATOM 1514 C C . MET A 1 213 ? -20.656 23.594 1.122 1 95.25 213 MET A C 1
ATOM 1516 O O . MET A 1 213 ? -21.781 23.141 1.359 1 95.25 213 MET A O 1
ATOM 1520 N N . LEU A 1 214 ? -19.922 23.109 0.15 1 96.75 214 LEU A N 1
ATOM 1521 C CA . LEU A 1 214 ? -20.406 22.109 -0.795 1 96.75 214 LEU A CA 1
ATOM 1522 C C . LEU A 1 214 ? -20.062 20.703 -0.326 1 96.75 214 LEU A C 1
ATOM 1524 O O . LEU A 1 214 ? -20.812 19.75 -0.575 1 96.75 214 LEU A O 1
ATOM 1528 N N . TYR A 1 215 ? -18.938 20.625 0.29 1 96.94 215 TYR A N 1
ATOM 1529 C CA . TYR A 1 215 ? -18.484 19.312 0.733 1 96.94 215 TYR A CA 1
ATOM 1530 C C . TYR A 1 215 ? -17.406 19.453 1.805 1 96.94 215 TYR A C 1
ATOM 1532 O O . TYR A 1 215 ? -16.594 20.375 1.76 1 96.94 215 TYR A O 1
ATOM 1540 N N . ALA A 1 216 ? -17.438 18.531 2.75 1 97.19 216 ALA A N 1
ATOM 1541 C CA . ALA A 1 216 ? -16.375 18.438 3.752 1 97.19 216 ALA A CA 1
ATOM 1542 C C . ALA A 1 216 ? -16.172 16.984 4.188 1 97.19 216 ALA A C 1
ATOM 1544 O O . ALA A 1 216 ? -17.141 16.234 4.348 1 97.19 216 ALA A O 1
ATOM 1545 N N . GLU A 1 217 ? -14.93 16.641 4.367 1 97.44 217 GLU A N 1
ATOM 1546 C CA . GLU A 1 217 ? -14.578 15.289 4.816 1 97.44 217 GLU A CA 1
ATOM 1547 C C . GLU A 1 217 ? -13.359 15.32 5.73 1 97.44 217 GLU A C 1
ATOM 1549 O O . GLU A 1 217 ? -12.344 15.93 5.402 1 97.44 217 GLU A O 1
ATOM 1554 N N . LEU A 1 218 ? -13.539 14.672 6.824 1 97.44 218 LEU A N 1
ATOM 1555 C CA . LEU A 1 218 ? -12.406 14.539 7.738 1 97.44 218 LEU A CA 1
ATOM 1556 C C . LEU A 1 218 ? -11.375 13.555 7.184 1 97.44 218 LEU A C 1
ATOM 1558 O O . LEU A 1 218 ? -11.688 12.391 6.953 1 97.44 218 LEU A O 1
ATOM 1562 N N . LEU A 1 219 ? -10.148 13.992 7.012 1 96.94 219 LEU A N 1
ATOM 1563 C CA . LEU A 1 219 ? -9.125 13.164 6.387 1 96.94 219 LEU A CA 1
ATOM 1564 C C . LEU A 1 219 ? -8.242 12.5 7.441 1 96.94 219 LEU A C 1
ATOM 1566 O O . LEU A 1 219 ? -7.844 11.344 7.277 1 96.94 219 LEU A O 1
ATOM 1570 N N . TRP A 1 220 ? -7.898 13.242 8.445 1 97.25 220 TRP A N 1
ATOM 1571 C CA . TRP A 1 220 ? -7.035 12.734 9.5 1 97.25 220 TRP A CA 1
ATOM 1572 C C . TRP A 1 220 ? -7.219 13.531 10.789 1 97.25 220 TRP A C 1
ATOM 1574 O O . TRP A 1 220 ? -7.645 14.688 10.75 1 97.25 220 TRP A O 1
ATOM 1584 N N . VAL A 1 221 ? -6.941 12.906 11.922 1 97.19 221 VAL A N 1
ATOM 1585 C CA . VAL A 1 221 ? -6.984 13.555 13.227 1 97.19 221 VAL A CA 1
ATOM 1586 C C . VAL A 1 221 ? -5.762 13.148 14.047 1 97.19 221 VAL A C 1
ATOM 1588 O O . VAL A 1 221 ? -5.387 11.969 14.07 1 97.19 221 VAL A O 1
ATOM 1591 N N . ASP A 1 222 ? -5.074 14.109 14.57 1 97.06 222 ASP A N 1
ATOM 1592 C CA . ASP A 1 222 ? -3.973 13.906 15.5 1 97.06 222 ASP A CA 1
ATOM 1593 C C . ASP A 1 222 ? -4.211 14.656 16.812 1 97.06 222 ASP A C 1
ATOM 1595 O O . ASP A 1 222 ? -5.254 15.297 16.984 1 97.06 222 ASP A O 1
ATOM 1599 N N . ARG A 1 223 ? -3.266 14.617 17.734 1 97.25 223 ARG A N 1
ATOM 1600 C CA . ARG A 1 223 ? -3.479 15.148 19.078 1 97.25 223 ARG A CA 1
ATOM 1601 C C . ARG A 1 223 ? -3.621 16.672 19.031 1 97.25 223 ARG A C 1
ATOM 1603 O O . ARG A 1 223 ? -4.055 17.281 20.016 1 97.25 223 ARG A O 1
ATOM 1610 N N . LEU A 1 224 ? -3.238 17.297 17.953 1 96.38 224 LEU A N 1
ATOM 1611 C CA . LEU A 1 224 ? -3.199 18.75 17.906 1 96.38 224 LEU A CA 1
ATOM 1612 C C . LEU A 1 224 ? -4.352 19.297 17.062 1 96.38 224 LEU A C 1
ATOM 1614 O O . LEU A 1 224 ? -4.652 20.484 17.125 1 96.38 224 LEU A O 1
ATOM 1618 N N . GLY A 1 225 ? -4.965 18.422 16.281 1 96.06 225 GLY A N 1
ATOM 1619 C CA . GLY A 1 225 ? -6.035 18.906 15.43 1 96.06 225 GLY A CA 1
ATOM 1620 C C . GLY A 1 225 ? -6.445 17.922 14.359 1 96.06 225 GLY A C 1
ATOM 1621 O O . GLY A 1 225 ? -6.25 16.719 14.516 1 96.06 225 GLY A O 1
ATOM 1622 N N . MET A 1 226 ? -7.102 18.5 13.312 1 95.75 226 MET A N 1
ATOM 1623 C CA . MET A 1 226 ? -7.625 17.641 12.25 1 95.75 226 MET A CA 1
ATOM 1624 C C . MET A 1 226 ? -7.348 18.234 10.875 1 95.75 226 MET A C 1
ATOM 1626 O O . MET A 1 226 ? -7.152 19.453 10.75 1 95.75 226 MET A O 1
ATOM 1630 N N . TYR A 1 227 ? -7.242 17.391 9.922 1 95.38 227 TYR A N 1
ATOM 1631 C CA . TYR A 1 227 ? -7.211 17.781 8.516 1 95.38 227 TYR A CA 1
ATOM 1632 C C . TYR A 1 227 ? -8.539 17.469 7.84 1 95.38 227 TYR A C 1
ATOM 1634 O O . TYR A 1 227 ? -9.039 16.344 7.914 1 95.38 227 TYR A O 1
ATOM 1642 N N . VAL A 1 228 ? -9.062 18.484 7.125 1 96.06 228 VAL A N 1
ATOM 1643 C CA . VAL A 1 228 ? -10.367 18.359 6.496 1 96.06 228 VAL A CA 1
ATOM 1644 C C . VAL A 1 228 ? -10.281 18.781 5.027 1 96.06 228 VAL A C 1
ATOM 1646 O O . VAL A 1 228 ? -9.742 19.828 4.711 1 96.06 228 VAL A O 1
ATOM 1649 N N . ARG A 1 229 ? -10.734 17.938 4.18 1 95.5 229 ARG A N 1
ATOM 1650 C CA . ARG A 1 229 ? -10.961 18.359 2.801 1 95.5 229 ARG A CA 1
ATOM 1651 C C . ARG A 1 229 ? -12.242 19.172 2.682 1 95.5 229 ARG A C 1
ATOM 1653 O O . ARG A 1 229 ? -13.305 18.734 3.141 1 95.5 229 ARG A O 1
ATOM 1660 N N . ALA A 1 230 ? -12.133 20.328 2.021 1 95.56 230 ALA A N 1
ATOM 1661 C CA . ALA A 1 230 ? -13.289 21.219 1.949 1 95.56 230 ALA A CA 1
ATOM 1662 C C . ALA A 1 230 ? -13.5 21.734 0.527 1 95.56 230 ALA A C 1
ATOM 1664 O O . ALA A 1 230 ? -12.539 22.047 -0.177 1 95.56 230 ALA A O 1
ATOM 1665 N N . GLU A 1 231 ? -14.672 21.734 0.132 1 96.38 231 GLU A N 1
ATOM 1666 C CA . GLU A 1 231 ? -15.109 22.391 -1.1 1 96.38 231 GLU A CA 1
ATOM 1667 C C . GLU A 1 231 ? -16.094 23.516 -0.808 1 96.38 231 GLU A C 1
ATOM 1669 O O . GLU A 1 231 ? -17.172 23.281 -0.249 1 96.38 231 GLU A O 1
ATOM 1674 N N . VAL A 1 232 ? -15.734 24.672 -1.182 1 95.81 232 VAL A N 1
ATOM 1675 C CA . VAL A 1 232 ? -16.531 25.875 -0.947 1 95.81 232 VAL A CA 1
ATOM 1676 C C . VAL A 1 232 ? -16.969 26.469 -2.283 1 95.81 232 VAL A C 1
ATOM 1678 O O . VAL A 1 232 ? -16.219 26.469 -3.252 1 95.81 232 VAL A O 1
ATOM 1681 N N . LEU A 1 233 ? -18.156 26.953 -2.336 1 96.12 233 LEU A N 1
ATOM 1682 C CA . LEU A 1 233 ? -18.688 27.594 -3.537 1 96.12 233 LEU A CA 1
ATOM 1683 C C . LEU A 1 233 ? -17.75 28.688 -4.039 1 96.12 233 LEU A C 1
ATOM 1685 O O . LEU A 1 233 ? -17.359 29.562 -3.273 1 96.12 233 LEU A O 1
ATOM 1689 N N . GLY A 1 234 ? -17.422 28.531 -5.25 1 94.12 234 GLY A N 1
ATOM 1690 C CA . GLY A 1 234 ? -16.609 29.562 -5.887 1 94.12 234 GLY A CA 1
ATOM 1691 C C . GLY A 1 234 ? -15.125 29.391 -5.629 1 94.12 234 GLY A C 1
ATOM 1692 O O . GLY A 1 234 ? -14.32 30.234 -6.043 1 94.12 234 GLY A O 1
ATOM 1693 N N . ARG A 1 235 ? -14.75 28.438 -4.828 1 92.88 235 ARG A N 1
ATOM 1694 C CA . ARG A 1 235 ? -13.344 28.219 -4.508 1 92.88 235 ARG A CA 1
ATOM 1695 C C . ARG A 1 235 ? -12.891 26.828 -4.969 1 92.88 235 ARG A C 1
ATOM 1697 O O . ARG A 1 235 ? -13.719 25.953 -5.227 1 92.88 235 ARG A O 1
ATOM 1704 N N . GLN A 1 236 ? -11.688 26.641 -5.188 1 92.19 236 GLN A N 1
ATOM 1705 C CA . GLN A 1 236 ? -11.117 25.328 -5.453 1 92.19 236 GLN A CA 1
ATOM 1706 C C . GLN A 1 236 ? -11.094 24.469 -4.188 1 92.19 236 GLN A C 1
ATOM 1708 O O . GLN A 1 236 ? -10.914 25 -3.084 1 92.19 236 GLN A O 1
ATOM 1713 N N . PRO A 1 237 ? -11.258 23.219 -4.344 1 92.75 237 PRO A N 1
ATOM 1714 C CA . PRO A 1 237 ? -11.148 22.344 -3.186 1 92.75 237 PRO A CA 1
ATOM 1715 C C . PRO A 1 237 ? -9.789 22.453 -2.49 1 92.75 237 PRO A C 1
ATOM 1717 O O . PRO A 1 237 ? -8.773 22.656 -3.148 1 92.75 237 PRO A O 1
ATOM 1720 N N . ALA A 1 238 ? -9.82 22.281 -1.169 1 91.25 238 ALA A N 1
ATOM 1721 C CA . ALA A 1 238 ? -8.578 22.406 -0.416 1 91.25 238 ALA A CA 1
ATOM 1722 C C . ALA A 1 238 ? -8.609 21.531 0.843 1 91.25 238 ALA A C 1
ATOM 1724 O O . ALA A 1 238 ? -9.68 21.188 1.331 1 91.25 238 ALA A O 1
ATOM 1725 N N . VAL A 1 239 ? -7.434 21.172 1.229 1 92.81 239 VAL A N 1
ATOM 1726 C CA . VAL A 1 239 ? -7.281 20.547 2.537 1 92.81 239 VAL A CA 1
ATOM 1727 C C . VAL A 1 239 ? -6.98 21.609 3.59 1 92.81 239 VAL A C 1
ATOM 1729 O O . VAL A 1 239 ? -6.035 22.391 3.445 1 92.81 239 VAL A O 1
ATOM 1732 N N . VAL A 1 240 ? -7.75 21.578 4.637 1 92.62 240 VAL A N 1
ATOM 1733 C CA . VAL A 1 240 ? -7.68 22.625 5.66 1 92.62 240 VAL A CA 1
ATOM 1734 C C . VAL A 1 240 ? -7.258 22 6.992 1 92.62 240 VAL A C 1
ATOM 1736 O O . VAL A 1 240 ? -7.785 20.969 7.395 1 92.62 240 VAL A O 1
ATOM 1739 N N . ARG A 1 241 ? -6.266 22.641 7.582 1 94 241 ARG A N 1
ATOM 1740 C CA . ARG A 1 241 ? -5.926 22.281 8.961 1 94 241 ARG A CA 1
ATOM 1741 C C . ARG A 1 241 ? -6.836 23 9.945 1 94 241 ARG A C 1
ATOM 1743 O O . ARG A 1 241 ? -6.988 24.234 9.883 1 94 241 ARG A O 1
ATOM 1750 N N . VAL A 1 242 ? -7.41 22.25 10.844 1 94.31 242 VAL A N 1
ATOM 1751 C CA . VAL A 1 242 ? -8.234 22.781 11.922 1 94.31 242 VAL A CA 1
ATOM 1752 C C . VAL A 1 242 ? -7.602 22.438 13.266 1 94.31 242 VAL A C 1
ATOM 1754 O O . VAL A 1 242 ? -7.809 21.328 13.789 1 94.31 242 VAL A O 1
ATOM 1757 N N . PRO A 1 243 ? -6.965 23.359 13.891 1 94.69 243 PRO A N 1
ATOM 1758 C CA . PRO A 1 243 ? -6.34 23.078 15.18 1 94.69 243 PRO A CA 1
ATOM 1759 C C . PRO A 1 243 ? -7.355 22.938 16.312 1 94.69 243 PRO A C 1
ATOM 1761 O O . PRO A 1 243 ? -8.383 23.625 16.312 1 94.69 243 PRO A O 1
ATOM 1764 N N . PHE A 1 244 ? -7.02 22.062 17.219 1 94.12 244 PHE A N 1
ATOM 1765 C CA . PHE A 1 244 ? -7.77 22.031 18.469 1 94.12 244 PHE A CA 1
ATOM 1766 C C . PHE A 1 244 ? -7.383 23.219 19.359 1 94.12 244 PHE A C 1
ATOM 1768 O O . PHE A 1 244 ? -6.301 23.781 19.203 1 94.12 244 PHE A O 1
ATOM 1775 N N . HIS A 1 245 ? -8.258 23.562 20.234 1 89.81 245 HIS A N 1
ATOM 1776 C CA . HIS A 1 245 ? -7.973 24.672 21.125 1 89.81 245 HIS A CA 1
ATOM 1777 C C . HIS A 1 245 ? -6.91 24.297 22.156 1 89.81 245 HIS A C 1
ATOM 1779 O O . HIS A 1 245 ? -6.277 25.172 22.75 1 89.81 245 HIS A O 1
ATOM 1785 N N . ARG A 1 246 ? -6.672 23.031 22.281 1 91.75 246 ARG A N 1
ATOM 1786 C CA . ARG A 1 246 ? -5.602 22.469 23.109 1 91.75 246 ARG A CA 1
ATOM 1787 C C . ARG A 1 246 ? -5.246 21.062 22.656 1 91.75 246 ARG A C 1
ATOM 1789 O O . ARG A 1 246 ? -6.07 20.375 22.047 1 91.75 246 ARG A O 1
ATOM 1796 N N . PRO A 1 247 ? -4.023 20.594 22.938 1 95.44 247 PRO A N 1
ATOM 1797 C CA . PRO A 1 247 ? -3.703 19.203 22.641 1 95.44 247 PRO A CA 1
ATOM 1798 C C . PRO A 1 247 ? -4.586 18.219 23.391 1 95.44 247 PRO A C 1
ATOM 1800 O O . PRO A 1 247 ? -4.891 18.422 24.578 1 95.44 247 PRO A O 1
ATOM 1803 N N . VAL A 1 248 ? -5 17.234 22.719 1 96.81 248 VAL A N 1
ATOM 1804 C CA . VAL A 1 248 ? -5.859 16.234 23.359 1 96.81 248 VAL A CA 1
ATOM 1805 C C . VAL A 1 248 ? -5.004 15.141 23.984 1 96.81 248 VAL A C 1
ATOM 1807 O O . VAL A 1 248 ? -3.883 14.883 23.531 1 96.81 248 VAL A O 1
ATOM 1810 N N . LEU A 1 249 ? -5.566 14.453 24.906 1 95.44 249 LEU A N 1
ATOM 1811 C CA . LEU A 1 249 ? -4.809 13.508 25.719 1 95.44 249 LEU A CA 1
ATOM 1812 C C . LEU A 1 249 ? -5.051 12.07 25.25 1 95.44 249 LEU A C 1
ATOM 1814 O O . LEU A 1 249 ? -4.219 11.195 25.484 1 95.44 249 LEU A O 1
ATOM 1818 N N . ASP A 1 250 ? -6.188 11.766 24.734 1 96 250 ASP A N 1
ATOM 1819 C CA . ASP A 1 250 ? -6.574 10.438 24.281 1 96 250 ASP A CA 1
ATOM 1820 C C . ASP A 1 250 ? -7.832 10.5 23.406 1 96 250 ASP A C 1
ATOM 1822 O O . ASP A 1 250 ? -8.289 11.578 23.047 1 96 250 ASP A O 1
ATOM 1826 N N . GLU A 1 251 ? -8.281 9.375 23.047 1 96.38 251 GLU A N 1
ATOM 1827 C CA . GLU A 1 251 ? -9.43 9.273 22.156 1 96.38 251 GLU A CA 1
ATOM 1828 C C . GLU A 1 251 ? -10.656 9.953 22.75 1 96.38 251 GLU A C 1
ATOM 1830 O O . GLU A 1 251 ? -11.367 10.688 22.062 1 96.38 251 GLU A O 1
ATOM 1835 N N . ARG A 1 252 ? -11.016 9.672 23.984 1 96.25 252 ARG A N 1
ATOM 1836 C CA . ARG A 1 252 ? -12.164 10.266 24.656 1 96.25 252 ARG A CA 1
ATOM 1837 C C . ARG A 1 252 ? -12.07 11.789 24.656 1 96.25 252 ARG A C 1
ATOM 1839 O O . ARG A 1 252 ? -13.062 12.477 24.375 1 96.25 252 ARG A O 1
ATOM 1846 N N . ASP A 1 253 ? -10.906 12.227 25.031 1 96.69 253 ASP A N 1
ATOM 1847 C CA . ASP A 1 253 ? -10.664 13.664 25.047 1 96.69 253 ASP A CA 1
ATOM 1848 C C . ASP A 1 253 ? -10.844 14.273 23.656 1 96.69 253 ASP A C 1
ATOM 1850 O O . ASP A 1 253 ? -11.406 15.359 23.531 1 96.69 253 ASP A O 1
ATOM 1854 N N . ALA A 1 254 ? -10.352 13.586 22.641 1 96.25 254 ALA A N 1
ATOM 1855 C CA . ALA A 1 254 ? -10.516 14.047 21.266 1 96.25 254 ALA A CA 1
ATOM 1856 C C . ALA A 1 254 ? -11.992 14.18 20.906 1 96.25 254 ALA A C 1
ATOM 1858 O O . ALA A 1 254 ? -12.406 15.18 20.312 1 96.25 254 ALA A O 1
ATOM 1859 N N . ARG A 1 255 ? -12.758 13.266 21.25 1 94.94 255 ARG A N 1
ATOM 1860 C CA . ARG A 1 255 ? -14.195 13.32 20.984 1 94.94 255 ARG A CA 1
ATOM 1861 C C . ARG A 1 255 ? -14.828 14.531 21.672 1 94.94 255 ARG A C 1
ATOM 1863 O O . ARG A 1 255 ? -15.648 15.227 21.062 1 94.94 255 ARG A O 1
ATOM 1870 N N . SER A 1 256 ? -14.453 14.727 22.859 1 94.5 256 SER A N 1
ATOM 1871 C CA . SER A 1 256 ? -14.977 15.859 23.625 1 94.5 256 SER A CA 1
ATOM 1872 C C . SER A 1 256 ? -14.617 17.188 22.969 1 94.5 256 SER A C 1
ATOM 1874 O O . SER A 1 256 ? -15.469 18.062 22.812 1 94.5 256 SER A O 1
ATOM 1876 N N . VAL A 1 257 ? -13.383 17.266 22.562 1 93.44 257 VAL A N 1
ATOM 1877 C CA . VAL A 1 257 ? -12.883 18.5 21.984 1 93.44 257 VAL A CA 1
ATOM 1878 C C . VAL A 1 257 ? -13.602 18.781 20.672 1 93.44 257 VAL A C 1
ATOM 1880 O O . VAL A 1 257 ? -13.984 19.922 20.391 1 93.44 257 VAL A O 1
ATOM 1883 N N . VAL A 1 258 ? -13.797 17.797 19.875 1 91.81 258 VAL A N 1
ATOM 1884 C CA . VAL A 1 258 ? -14.469 17.969 18.594 1 91.81 258 VAL A CA 1
ATOM 1885 C C . VAL A 1 258 ? -15.938 18.328 18.828 1 91.81 258 VAL A C 1
ATOM 1887 O O . VAL A 1 258 ? -16.484 19.188 18.141 1 91.81 258 VAL A O 1
ATOM 1890 N N . THR A 1 259 ? -16.484 17.688 19.734 1 91 259 THR A N 1
ATOM 1891 C CA . THR A 1 259 ? -17.875 17.984 20.078 1 91 259 THR A CA 1
ATOM 1892 C C . THR A 1 259 ? -18.016 19.438 20.547 1 91 259 THR A C 1
ATOM 1894 O O . THR A 1 259 ? -18.938 20.141 20.125 1 91 259 THR A O 1
ATOM 1897 N N . MET A 1 260 ? -17.141 19.844 21.359 1 90.81 260 MET A N 1
ATOM 1898 C CA . MET A 1 260 ? -17.156 21.219 21.844 1 90.81 260 MET A CA 1
ATOM 1899 C C . MET A 1 260 ? -17 22.203 20.688 1 90.81 260 MET A C 1
ATOM 1901 O O . MET A 1 260 ? -17.688 23.219 20.625 1 90.81 260 MET A O 1
ATOM 1905 N N . ALA A 1 261 ? -16.062 21.828 19.812 1 88.56 261 ALA A N 1
ATOM 1906 C CA . ALA A 1 261 ? -15.852 22.672 18.641 1 88.56 261 ALA A CA 1
ATOM 1907 C C . ALA A 1 261 ? -17.125 22.781 17.797 1 88.56 261 ALA A C 1
ATOM 1909 O O . ALA A 1 261 ? -17.422 23.844 17.25 1 88.56 261 ALA A O 1
ATOM 1910 N N . SER A 1 262 ? -17.812 21.734 17.734 1 87.62 262 SER A N 1
ATOM 1911 C CA . SER A 1 262 ? -19.062 21.719 16.969 1 87.62 262 SER A CA 1
ATOM 1912 C C . SER A 1 262 ? -20.109 22.625 17.609 1 87.62 262 SER A C 1
ATOM 1914 O O . SER A 1 262 ? -20.859 23.297 16.922 1 87.62 262 SER A O 1
ATOM 1916 N N . HIS A 1 263 ? -20.141 22.672 18.891 1 86.19 263 HIS A N 1
ATOM 1917 C CA . HIS A 1 263 ? -21.062 23.531 19.609 1 86.19 263 HIS A CA 1
ATOM 1918 C C . HIS A 1 263 ? -20.734 25.016 19.391 1 86.19 263 HIS A C 1
ATOM 1920 O O . HIS A 1 263 ? -21.609 25.812 19.109 1 86.19 263 HIS A O 1
ATOM 1926 N N . ILE A 1 264 ? -19.516 25.25 19.484 1 84.25 264 ILE A N 1
ATOM 1927 C CA . ILE A 1 264 ? -19.047 26.625 19.281 1 84.25 264 ILE A CA 1
ATOM 1928 C C . ILE A 1 264 ? -19.391 27.078 17.875 1 84.25 264 ILE A C 1
ATOM 1930 O O . ILE A 1 264 ? -19.891 28.188 17.672 1 84.25 264 ILE A O 1
ATOM 1934 N N . SER A 1 265 ? -19.188 26.25 16.938 1 83.19 265 SER A N 1
ATOM 1935 C CA . SER A 1 265 ? -19.453 26.594 15.547 1 83.19 265 SER A CA 1
ATOM 1936 C C . SER A 1 265 ? -20.938 26.766 15.281 1 83.19 265 SER A C 1
ATOM 1938 O O . SER A 1 265 ? -21.344 27.609 14.477 1 83.19 265 SER A O 1
ATOM 1940 N N . TRP A 1 266 ? -21.719 26.016 15.898 1 80.12 266 TRP A N 1
ATOM 1941 C CA . TRP A 1 266 ? -23.172 26.109 15.781 1 80.12 266 TRP A CA 1
ATOM 1942 C C . TRP A 1 266 ? -23.672 27.453 16.297 1 80.12 266 TRP A C 1
ATOM 1944 O O . TRP A 1 266 ? -24.516 28.094 15.648 1 80.12 266 TRP A O 1
ATOM 1954 N N . GLU A 1 267 ? -23.125 27.922 17.375 1 80.25 267 GLU A N 1
ATOM 1955 C CA . GLU A 1 267 ? -23.5 29.203 17.969 1 80.25 267 GLU A CA 1
ATOM 1956 C C . GLU A 1 267 ? -23.062 30.359 17.078 1 80.25 267 GLU A C 1
ATOM 1958 O O . GLU A 1 267 ? -23.797 31.344 16.938 1 80.25 267 GLU A O 1
ATOM 1963 N N . ALA A 1 268 ? -21.938 30.188 16.547 1 76.06 268 ALA A N 1
ATOM 1964 C CA . ALA A 1 268 ? -21.406 31.234 15.672 1 76.06 268 ALA A CA 1
ATOM 1965 C C . ALA A 1 268 ? -22.25 31.344 14.398 1 76.06 268 ALA A C 1
ATOM 1967 O O . ALA A 1 268 ? -22.422 32.438 13.867 1 76.06 268 ALA A O 1
ATOM 1968 N N . ASP A 1 269 ? -22.703 30.328 13.867 1 72.12 269 ASP A N 1
ATOM 1969 C CA . ASP A 1 269 ? -23.516 30.297 12.656 1 72.12 269 ASP A CA 1
ATOM 1970 C C . ASP A 1 269 ? -24.859 30.969 12.883 1 72.12 269 ASP A C 1
ATOM 1972 O O . ASP A 1 269 ? -25.406 31.594 11.977 1 72.12 269 ASP A O 1
ATOM 1976 N N . ARG A 1 270 ? -25.422 30.781 13.945 1 69.44 270 ARG A N 1
ATOM 1977 C CA . ARG A 1 270 ? -26.719 31.375 14.273 1 69.44 270 ARG A CA 1
ATOM 1978 C C . ARG A 1 270 ? -26.609 32.906 14.383 1 69.44 270 ARG A C 1
ATOM 1980 O O . ARG A 1 270 ? -27.547 33.625 14.016 1 69.44 270 ARG A O 1
ATOM 1987 N N . LYS A 1 271 ? -25.484 33.406 14.82 1 61.06 271 LYS A N 1
ATOM 1988 C CA . LYS A 1 271 ? -25.312 34.844 14.953 1 61.06 271 LYS A CA 1
ATOM 1989 C C . LYS A 1 271 ? -25.031 35.469 13.602 1 61.06 271 LYS A C 1
ATOM 1991 O O . LYS A 1 271 ? -24.984 36.719 13.492 1 61.06 271 LYS A O 1
ATOM 1996 N N . TYR A 1 272 ? -24.688 34.656 12.664 1 54.97 272 TYR A N 1
ATOM 1997 C CA . TYR A 1 272 ? -24.422 35.25 11.367 1 54.97 272 TYR A CA 1
ATOM 1998 C C . TYR A 1 272 ? -25.656 35.906 10.781 1 54.97 272 TYR A C 1
ATOM 2000 O O . TYR A 1 272 ? -26.703 35.25 10.625 1 54.97 272 TYR A O 1
ATOM 2008 N N . VAL A 1 273 ? -25.844 37.25 10.867 1 52.31 273 VAL A N 1
ATOM 2009 C CA . VAL A 1 273 ? -26.828 38.062 10.195 1 52.31 273 VAL A CA 1
ATOM 2010 C C . VAL A 1 273 ? -26.391 38.344 8.758 1 52.31 273 VAL A C 1
ATOM 2012 O O . VAL A 1 273 ? -25.344 38.969 8.539 1 52.31 273 VAL A O 1
ATOM 2015 N N . PRO A 1 274 ? -26.953 37.719 7.781 1 50.78 274 PRO A N 1
ATOM 2016 C CA . PRO A 1 274 ? -26.547 38.031 6.41 1 50.78 274 PRO A CA 1
ATOM 2017 C C . PRO A 1 274 ? -26.547 39.531 6.137 1 50.78 274 PRO A C 1
ATOM 2019 O O . PRO A 1 274 ? -27.297 40.281 6.75 1 50.78 274 PRO A O 1
ATOM 2022 N N . PRO A 1 275 ? -25.469 40 5.582 1 49.06 275 PRO A N 1
ATOM 2023 C CA . PRO A 1 275 ? -25.5 41.438 5.285 1 49.06 275 PRO A CA 1
ATOM 2024 C C . PRO A 1 275 ? -26.797 41.844 4.609 1 49.06 275 PRO A C 1
ATOM 2026 O O . PRO A 1 275 ? -27.422 41.062 3.91 1 49.06 275 PRO A O 1
ATOM 2029 N N . PRO A 1 276 ? -27.344 42.906 5.043 1 49.72 276 PRO A N 1
ATOM 2030 C CA . PRO A 1 276 ? -28.594 43.375 4.418 1 49.72 276 PRO A CA 1
ATOM 2031 C C . PRO A 1 276 ? -28.5 43.438 2.895 1 49.72 276 PRO A C 1
ATOM 2033 O O . PRO A 1 276 ? -27.422 43.688 2.346 1 49.72 276 PRO A O 1
ATOM 2036 N N . LEU A 1 277 ? -29.281 42.75 2.229 1 50.84 277 LEU A N 1
ATOM 2037 C CA . LEU A 1 277 ? -29.359 42.844 0.776 1 50.84 277 LEU A CA 1
ATOM 2038 C C . LEU A 1 277 ? -29.297 44.312 0.344 1 50.84 277 LEU A C 1
ATOM 2040 O O . LEU A 1 277 ? -29.844 45.188 1.023 1 50.84 277 LEU A O 1
ATOM 2044 N N . PRO A 1 278 ? -28.375 44.688 -0.5 1 52.12 278 PRO A N 1
ATOM 2045 C CA . PRO A 1 278 ? -28.375 46.094 -0.911 1 52.12 278 PRO A CA 1
ATOM 2046 C C . PRO A 1 278 ? -29.766 46.594 -1.327 1 52.12 278 PRO A C 1
ATOM 2048 O O . PRO A 1 278 ? -30.547 45.812 -1.918 1 52.12 278 PRO A O 1
ATOM 2051 N N . THR A 1 279 ? -30.375 47.469 -0.697 1 51.88 279 THR A N 1
ATOM 2052 C CA . THR A 1 279 ? -31.641 48.094 -1.088 1 51.88 279 THR A CA 1
ATOM 2053 C C . THR A 1 279 ? -31.562 48.625 -2.52 1 51.88 279 THR A C 1
ATOM 2055 O O . THR A 1 279 ? -30.625 49.312 -2.879 1 51.88 279 THR A O 1
ATOM 2058 N N . PRO A 1 280 ? -32.312 48 -3.453 1 53.56 280 PRO A N 1
ATOM 2059 C CA . PRO A 1 280 ? -32.312 48.5 -4.824 1 53.56 280 PRO A CA 1
ATOM 2060 C C . PRO A 1 280 ? -32.406 50.031 -4.891 1 53.56 280 PRO A C 1
ATOM 2062 O O . PRO A 1 280 ? -33.188 50.625 -4.148 1 53.56 280 PRO A O 1
ATOM 2065 N N . THR A 1 281 ? -31.375 50.844 -5.25 1 51.62 281 THR A N 1
ATOM 2066 C CA . THR A 1 281 ? -31.438 52.281 -5.488 1 51.62 281 THR A CA 1
ATOM 2067 C C . THR A 1 281 ? -32.562 52.625 -6.457 1 51.62 281 THR A C 1
ATOM 2069 O O . THR A 1 281 ? -32.656 52.031 -7.531 1 51.62 281 THR A O 1
ATOM 2072 N N . PRO A 1 282 ? -33.594 53.312 -6.062 1 49.78 282 PRO A N 1
ATOM 2073 C CA . PRO A 1 282 ? -34.688 53.656 -6.953 1 49.78 282 PRO A CA 1
ATOM 2074 C C . PRO A 1 282 ? -34.219 54.281 -8.266 1 49.78 282 PRO A C 1
ATOM 2076 O O . PRO A 1 282 ? -33.219 55.031 -8.281 1 49.78 282 PRO A O 1
ATOM 2079 N N . ALA A 1 283 ? -34.344 53.625 -9.461 1 51.28 283 ALA A N 1
ATOM 2080 C CA . ALA A 1 283 ? -34.062 54.125 -10.797 1 51.28 283 ALA A CA 1
ATOM 2081 C C . ALA A 1 283 ? -34.594 55.531 -10.977 1 51.28 283 ALA A C 1
ATOM 2083 O O . ALA A 1 283 ? -35.781 55.812 -10.711 1 51.28 283 ALA A O 1
ATOM 2084 N N . GLY A 1 284 ? -33.75 56.562 -10.906 1 43.66 284 GLY A N 1
ATOM 2085 C CA . GLY A 1 284 ? -34.094 57.938 -11.219 1 43.66 284 GLY A CA 1
ATOM 2086 C C . GLY A 1 284 ? -34.969 58.094 -12.43 1 43.66 284 GLY A C 1
ATOM 2087 O O . GLY A 1 284 ? -34.938 57.25 -13.344 1 43.66 284 GLY A O 1
ATOM 2088 N N . SER A 1 285 ? -36.219 58.688 -12.305 1 42.62 285 SER A N 1
ATOM 2089 C CA . SER A 1 285 ? -37.188 59.125 -13.312 1 42.62 285 SER A CA 1
ATOM 2090 C C . SER A 1 285 ? -36.5 59.844 -14.453 1 42.62 285 SER A C 1
ATOM 2092 O O . SER A 1 285 ? -35.812 60.875 -14.242 1 42.62 285 SER A O 1
ATOM 2094 N N . ASN A 1 286 ? -35.812 59.188 -15.398 1 35.72 286 ASN A N 1
ATOM 2095 C CA . ASN A 1 286 ? -35.469 59.906 -16.625 1 35.72 286 ASN A CA 1
ATOM 2096 C C . ASN A 1 286 ? -36.625 60.75 -17.125 1 35.72 286 ASN A C 1
ATOM 2098 O O . ASN A 1 286 ? -37.688 60.25 -17.438 1 35.72 286 ASN A O 1
ATOM 2102 N N . ASN A 1 287 ? -36.688 62 -16.641 1 30.23 287 ASN A N 1
ATOM 2103 C CA . ASN A 1 287 ? -37.156 63.094 -17.484 1 30.23 287 ASN A CA 1
ATOM 2104 C C . ASN A 1 287 ? -36.281 63.312 -18.703 1 30.23 287 ASN A C 1
ATOM 2106 O O . ASN A 1 287 ? -35.062 63.281 -18.594 1 30.23 287 ASN A O 1
ATOM 2110 N N . MET B 1 1 ? -32.219 -12.727 39.719 1 28.08 1 MET B N 1
ATOM 2111 C CA . MET B 1 1 ? -32.031 -13.422 38.469 1 28.08 1 MET B CA 1
ATOM 2112 C C . MET B 1 1 ? -31.188 -12.586 37.5 1 28.08 1 MET B C 1
ATOM 2114 O O . MET B 1 1 ? -31.672 -11.586 36.969 1 28.08 1 MET B O 1
ATOM 2118 N N . GLN B 1 2 ? -29.875 -12.312 37.844 1 28.83 2 GLN B N 1
ATOM 2119 C CA . GLN B 1 2 ? -28.844 -11.352 37.438 1 28.83 2 GLN B CA 1
ATOM 2120 C C . GLN B 1 2 ? -28.328 -11.641 36.031 1 28.83 2 GLN B C 1
ATOM 2122 O O . GLN B 1 2 ? -27.891 -12.75 35.75 1 28.83 2 GLN B O 1
ATOM 2127 N N . SER B 1 3 ? -28.875 -10.922 34.969 1 28.03 3 SER B N 1
ATOM 2128 C CA . SER B 1 3 ? -28.719 -10.961 33.5 1 28.03 3 SER B CA 1
ATOM 2129 C C . SER B 1 3 ? -27.281 -10.703 33.094 1 28.03 3 SER B C 1
ATOM 2131 O O . SER B 1 3 ? -26.734 -9.625 33.344 1 28.03 3 SER B O 1
ATOM 2133 N N . GLN B 1 4 ? -26.312 -11.703 33.25 1 27.83 4 GLN B N 1
ATOM 2134 C CA . GLN B 1 4 ? -24.906 -11.703 32.875 1 27.83 4 GLN B CA 1
ATOM 2135 C C . GLN B 1 4 ? -24.703 -11.367 31.406 1 27.83 4 GLN B C 1
ATOM 2137 O O . GLN B 1 4 ? -25.156 -12.109 30.531 1 27.83 4 GLN B O 1
ATOM 2142 N N . GLN B 1 5 ? -24.828 -10.031 31.078 1 25.28 5 GLN B N 1
ATOM 2143 C CA . GLN B 1 5 ? -24.672 -9.461 29.75 1 25.28 5 GLN B CA 1
ATOM 2144 C C . GLN B 1 5 ? -23.344 -9.859 29.125 1 25.28 5 GLN B C 1
ATOM 2146 O O . GLN B 1 5 ? -22.281 -9.625 29.719 1 25.28 5 GLN B O 1
ATOM 2151 N N . LEU B 1 6 ? -23.266 -10.984 28.344 1 25.58 6 LEU B N 1
ATOM 2152 C CA . LEU B 1 6 ? -22.156 -11.594 27.609 1 25.58 6 LEU B CA 1
ATOM 2153 C C . LEU B 1 6 ? -21.547 -10.609 26.625 1 25.58 6 LEU B C 1
ATOM 2155 O O . LEU B 1 6 ? -22.203 -10.18 25.672 1 25.58 6 LEU B O 1
ATOM 2159 N N . LEU B 1 7 ? -20.719 -9.68 27.094 1 23.27 7 LEU B N 1
ATOM 2160 C CA . LEU B 1 7 ? -19.984 -8.703 26.281 1 23.27 7 LEU B CA 1
ATOM 2161 C C . LEU B 1 7 ? -19.156 -9.406 25.219 1 23.27 7 LEU B C 1
ATOM 2163 O O . LEU B 1 7 ? -18.172 -10.078 25.531 1 23.27 7 LEU B O 1
ATOM 2167 N N . ALA B 1 8 ? -19.781 -9.953 24.125 1 24.78 8 ALA B N 1
ATOM 2168 C CA . ALA B 1 8 ? -19.062 -10.555 23 1 24.78 8 ALA B CA 1
ATOM 2169 C C . ALA B 1 8 ? -18.047 -9.578 22.406 1 24.78 8 ALA B C 1
ATOM 2171 O O . ALA B 1 8 ? -18.422 -8.523 21.875 1 24.78 8 ALA B O 1
ATOM 2172 N N . ALA B 1 9 ? -16.859 -9.453 23 1 26.56 9 ALA B N 1
ATOM 2173 C CA . ALA B 1 9 ? -15.672 -8.734 22.547 1 26.56 9 ALA B CA 1
ATOM 2174 C C . ALA B 1 9 ? -15.406 -9 21.062 1 26.56 9 ALA B C 1
ATOM 2176 O O . ALA B 1 9 ? -15.305 -10.156 20.641 1 26.56 9 ALA B O 1
ATOM 2177 N N . GLY B 1 10 ? -15.867 -8.133 20.188 1 22.64 10 GLY B N 1
ATOM 2178 C CA . GLY B 1 10 ? -15.664 -8.125 18.75 1 22.64 10 GLY B CA 1
ATOM 2179 C C . GLY B 1 10 ? -14.227 -8.406 18.344 1 22.64 10 GLY B C 1
ATOM 2180 O O . GL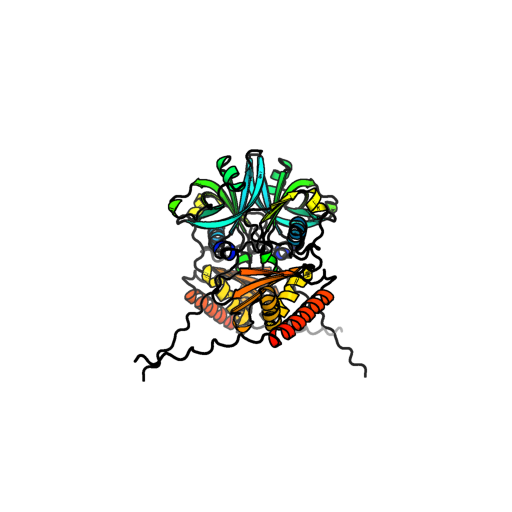Y B 1 10 ? -13.312 -7.707 18.781 1 22.64 10 GLY B O 1
ATOM 2181 N N . ARG B 1 11 ? -13.828 -9.742 18.203 1 27.25 11 ARG B N 1
ATOM 2182 C CA . ARG B 1 11 ? -12.547 -10.234 17.703 1 27.25 11 ARG B CA 1
ATOM 2183 C C . ARG B 1 11 ? -12.102 -9.469 16.469 1 27.25 11 ARG B C 1
ATOM 2185 O O . ARG B 1 11 ? -12.789 -9.477 15.453 1 27.25 11 ARG B O 1
ATOM 2192 N N . SER B 1 12 ? -11.406 -8.336 16.672 1 26.36 12 SER B N 1
ATOM 2193 C CA . SER B 1 12 ? -10.727 -7.59 15.617 1 26.36 12 SER B CA 1
ATOM 2194 C C . SER B 1 12 ? -10.023 -8.523 14.641 1 26.36 12 SER B C 1
ATOM 2196 O O . SER B 1 12 ? -9.32 -9.445 15.055 1 26.36 12 SER B O 1
ATOM 2198 N N . ARG B 1 13 ? -10.656 -8.883 13.578 1 27.55 13 ARG B N 1
ATOM 2199 C CA . ARG B 1 13 ? -10.156 -9.727 12.5 1 27.55 13 ARG B CA 1
ATOM 2200 C C . ARG B 1 13 ? -8.742 -9.328 12.102 1 27.55 13 ARG B C 1
ATOM 2202 O O . ARG B 1 13 ? -8.492 -8.172 11.742 1 27.55 13 ARG B O 1
ATOM 2209 N N . PRO B 1 14 ? -7.727 -10.039 12.617 1 29.11 14 PRO B N 1
ATOM 2210 C CA . PRO B 1 14 ? -6.34 -9.734 12.258 1 29.11 14 PRO B CA 1
ATOM 2211 C C . PRO B 1 14 ? -6.156 -9.508 10.758 1 29.11 14 PRO B C 1
ATOM 2213 O O . PRO B 1 14 ? -6.922 -10.039 9.945 1 29.11 14 PRO B O 1
ATOM 2216 N N . CYS B 1 15 ? -5.801 -8.344 10.398 1 28.09 15 CYS B N 1
ATOM 2217 C CA . CYS B 1 15 ? -5.461 -7.953 9.039 1 28.09 15 CYS B CA 1
ATOM 2218 C C . CYS B 1 15 ? -4.566 -9 8.383 1 28.09 15 CYS B C 1
ATOM 2220 O O . CYS B 1 15 ? -3.492 -9.32 8.891 1 28.09 15 CYS B O 1
ATOM 2222 N N . LEU B 1 16 ? -5.035 -9.922 7.637 1 30.86 16 LEU B N 1
ATOM 2223 C CA . LEU B 1 16 ? -4.586 -11.133 6.961 1 30.86 16 LEU B CA 1
ATOM 2224 C C . LEU B 1 16 ? -3.389 -10.844 6.062 1 30.86 16 LEU B C 1
ATOM 2226 O O . LEU B 1 16 ? -2.828 -11.758 5.453 1 30.86 16 LEU B O 1
ATOM 2230 N N . GLY B 1 17 ? -3.027 -9.609 5.824 1 30.08 17 GLY B N 1
ATOM 2231 C CA . GLY B 1 17 ? -2.129 -9.523 4.684 1 30.08 17 GLY B CA 1
ATOM 2232 C C . GLY B 1 17 ? -0.787 -10.188 4.93 1 30.08 17 GLY B C 1
ATOM 2233 O O . GLY B 1 17 ? -0.365 -11.047 4.156 1 30.08 17 GLY B O 1
ATOM 2234 N N . VAL B 1 18 ? 0.122 -9.531 5.82 1 33.56 18 VAL B N 1
ATOM 2235 C CA . VAL B 1 18 ? 1.471 -10.055 6.02 1 33.56 18 VAL B CA 1
ATOM 2236 C C . VAL B 1 18 ? 1.409 -11.375 6.781 1 33.56 18 VAL B C 1
ATOM 2238 O O . VAL B 1 18 ? 2.281 -12.227 6.621 1 33.56 18 VAL B O 1
ATOM 2241 N N . ALA B 1 19 ? 0.391 -11.5 7.551 1 35.41 19 ALA B N 1
ATOM 2242 C CA . ALA B 1 19 ? 0.212 -12.656 8.43 1 35.41 19 ALA B CA 1
ATOM 2243 C C . ALA B 1 19 ? -0.101 -13.914 7.625 1 35.41 19 ALA B C 1
ATOM 2245 O O . ALA B 1 19 ? 0.099 -15.031 8.102 1 35.41 19 ALA B O 1
ATOM 2246 N N . LEU B 1 20 ? -0.715 -13.648 6.559 1 34 20 LEU B N 1
ATOM 2247 C CA . LEU B 1 20 ? -0.977 -14.867 5.793 1 34 20 LEU B CA 1
ATOM 2248 C C . LEU B 1 20 ? 0.327 -15.547 5.387 1 34 20 LEU B C 1
ATOM 2250 O O . LEU B 1 20 ? 0.376 -16.766 5.246 1 34 20 LEU B O 1
ATOM 2254 N N . ARG B 1 21 ? 1.366 -14.703 5.27 1 36.12 21 ARG B N 1
ATOM 2255 C CA . ARG B 1 21 ? 2.617 -15.375 4.934 1 36.12 21 ARG B CA 1
ATOM 2256 C C . ARG B 1 21 ? 3.02 -16.359 6.027 1 36.12 21 ARG B C 1
ATOM 2258 O O . ARG B 1 21 ? 3.588 -17.422 5.742 1 36.12 21 ARG B O 1
ATOM 2265 N N . GLN B 1 22 ? 2.912 -15.922 7.293 1 36.19 22 GLN B N 1
ATOM 2266 C CA . GLN B 1 22 ? 3.523 -16.781 8.312 1 36.19 22 GLN B CA 1
ATOM 2267 C C . GLN B 1 22 ? 2.729 -18.062 8.492 1 36.19 22 GLN B C 1
ATOM 2269 O O . GLN B 1 22 ? 3.293 -19.109 8.844 1 36.19 22 GLN B O 1
ATOM 2274 N N . GLN B 1 23 ? 1.424 -17.859 8.789 1 36.78 23 GLN B N 1
ATOM 2275 C CA . GLN B 1 23 ? 0.75 -19 9.414 1 36.78 23 GLN B CA 1
ATOM 2276 C C . GLN B 1 23 ? 0.372 -20.047 8.383 1 36.78 23 GLN B C 1
ATOM 2278 O O . GLN B 1 23 ? -0.141 -21.109 8.727 1 36.78 23 GLN B O 1
ATOM 2283 N N . LEU B 1 24 ? 0.208 -19.672 7.203 1 36.12 24 LEU B N 1
ATOM 2284 C CA . LEU B 1 24 ? -0.343 -20.75 6.391 1 36.12 24 LEU B CA 1
ATOM 2285 C C . LEU B 1 24 ? 0.726 -21.797 6.074 1 36.12 24 LEU B C 1
ATOM 2287 O O . LEU B 1 24 ? 1.761 -21.469 5.488 1 36.12 24 LEU B O 1
ATOM 2291 N N . ARG B 1 25 ? 0.905 -22.734 6.922 1 37.41 25 ARG B N 1
ATOM 2292 C CA . ARG B 1 25 ? 1.635 -23.906 6.473 1 37.41 25 ARG B CA 1
ATOM 2293 C C . ARG B 1 25 ? 1.203 -24.328 5.07 1 37.41 25 ARG B C 1
ATOM 2295 O O . ARG B 1 25 ? 0.027 -24.609 4.836 1 37.41 25 ARG B O 1
ATOM 2302 N N . LYS B 1 26 ? 1.917 -23.781 4.082 1 41 26 LYS B N 1
ATOM 2303 C CA . LYS B 1 26 ? 1.566 -23.828 2.666 1 41 26 LYS B CA 1
ATOM 2304 C C . LYS B 1 26 ? 1.498 -25.266 2.152 1 41 26 LYS B C 1
ATOM 2306 O O . LYS B 1 26 ? 2.506 -25.969 2.143 1 41 26 LYS B O 1
ATOM 2311 N N . PRO B 1 27 ? 0.574 -26.094 2.393 1 34.44 27 PRO B N 1
ATOM 2312 C CA . PRO B 1 27 ? 0.706 -27.109 1.342 1 34.44 27 PRO B CA 1
ATOM 2313 C C . PRO B 1 27 ? 1.024 -26.5 -0.023 1 34.44 27 PRO B C 1
ATOM 2315 O O . PRO B 1 27 ? 0.554 -25.406 -0.341 1 34.44 27 PRO B O 1
ATOM 2318 N N . ALA B 1 28 ? 2.23 -26.594 -0.506 1 36.31 28 ALA B N 1
ATOM 2319 C CA . ALA B 1 28 ? 2.586 -26.203 -1.87 1 36.31 28 ALA B CA 1
ATOM 2320 C C . ALA B 1 28 ? 1.425 -26.453 -2.83 1 36.31 28 ALA B C 1
ATOM 2322 O O . ALA B 1 28 ? 1.129 -27.594 -3.172 1 36.31 28 ALA B O 1
ATOM 2323 N N . LEU B 1 29 ? 0.307 -25.953 -2.512 1 41.66 29 LEU B N 1
ATOM 2324 C CA . LEU B 1 29 ? -0.717 -26.094 -3.541 1 41.66 29 LEU B CA 1
ATOM 2325 C C . LEU B 1 29 ? -0.175 -25.703 -4.91 1 41.66 29 LEU B C 1
ATOM 2327 O O . LEU B 1 29 ? -0.041 -24.5 -5.203 1 41.66 29 LEU B O 1
ATOM 2331 N N . LEU B 1 30 ? 0.933 -26.312 -5.246 1 39.03 30 LEU B N 1
ATOM 2332 C CA . LEU B 1 30 ? 1.59 -26.125 -6.535 1 39.03 30 LEU B CA 1
ATOM 2333 C C . LEU B 1 30 ? 0.566 -26.062 -7.664 1 39.03 30 LEU B C 1
ATOM 2335 O O . LEU B 1 30 ? -0.474 -26.734 -7.598 1 39.03 30 LEU B O 1
ATOM 2339 N N . CYS B 1 31 ? 0.374 -24.906 -8.336 1 44.72 31 CYS B N 1
ATOM 2340 C CA . CYS B 1 31 ? -0.086 -25.031 -9.719 1 44.72 31 CYS B CA 1
ATOM 2341 C C . CYS B 1 31 ? 0.188 -26.438 -10.25 1 44.72 31 CYS B C 1
ATOM 2343 O O . CYS B 1 31 ? 1.252 -26.688 -10.812 1 44.72 31 CYS B O 1
ATOM 2345 N N . ARG B 1 32 ? -0.063 -27.5 -9.258 1 39.16 32 ARG B N 1
ATOM 2346 C CA . ARG B 1 32 ? 0.116 -28.844 -9.797 1 39.16 32 ARG B CA 1
ATOM 2347 C C . ARG B 1 32 ? -0.694 -29.031 -11.078 1 39.16 32 ARG B C 1
ATOM 2349 O O . ARG B 1 32 ? -1.852 -28.609 -11.148 1 39.16 32 ARG B O 1
ATOM 2356 N N . ALA B 1 33 ? 0.061 -29.297 -12.125 1 35.88 33 ALA B N 1
ATOM 2357 C CA . ALA B 1 33 ? -0.549 -29.859 -13.328 1 35.88 33 ALA B CA 1
ATOM 2358 C C . ALA B 1 33 ? -1.667 -30.844 -12.977 1 35.88 33 ALA B C 1
ATOM 2360 O O . ALA B 1 33 ? -1.51 -31.672 -12.086 1 35.88 33 ALA B O 1
ATOM 2361 N N . ASN B 1 34 ? -2.824 -30.391 -12.867 1 37.72 34 ASN B N 1
ATOM 2362 C CA . ASN B 1 34 ? -3.818 -31.453 -12.797 1 37.72 34 ASN B CA 1
ATOM 2363 C C . ASN B 1 34 ? -3.332 -32.719 -13.484 1 37.72 34 ASN B C 1
ATOM 2365 O O . ASN B 1 34 ? -2.5 -32.656 -14.391 1 37.72 34 ASN B O 1
ATOM 2369 N N . SER B 1 35 ? -3.324 -33.875 -12.812 1 34.62 35 SER B N 1
ATOM 2370 C CA . SER B 1 35 ? -3 -35.188 -13.414 1 34.62 35 SER B CA 1
ATOM 2371 C C . SER B 1 35 ? -3.381 -35.219 -14.891 1 34.62 35 SER B C 1
ATOM 2373 O O . SER B 1 35 ? -3.08 -36.188 -15.594 1 34.62 35 SER B O 1
ATOM 2375 N N . ASN B 1 36 ? -4.586 -34.719 -15.195 1 36.69 36 ASN B N 1
ATOM 2376 C CA . ASN B 1 36 ? -5.016 -35.094 -16.547 1 36.69 36 ASN B CA 1
ATOM 2377 C C . ASN B 1 36 ? -4.172 -34.375 -17.609 1 36.69 36 ASN B C 1
ATOM 2379 O O . ASN B 1 36 ? -4.297 -33.188 -17.812 1 36.69 36 ASN B O 1
ATOM 2383 N N . GLY B 1 37 ? -2.807 -34.469 -17.656 1 39.72 37 GLY B N 1
ATOM 2384 C CA . GLY B 1 37 ? -1.814 -34.188 -18.672 1 39.72 37 GLY B CA 1
ATOM 2385 C C . GLY B 1 37 ? -1.777 -32.719 -19.078 1 39.72 37 GLY B C 1
ATOM 2386 O O . GLY B 1 37 ? -0.818 -32.25 -19.703 1 39.72 37 GLY B O 1
ATOM 2387 N N . ASN B 1 38 ? -2.824 -32.062 -19.672 1 44.28 38 ASN B N 1
ATOM 2388 C CA . ASN B 1 38 ? -2.715 -31.062 -20.719 1 44.28 38 ASN B CA 1
ATOM 2389 C C . ASN B 1 38 ? -2.303 -29.703 -20.156 1 44.28 38 ASN B C 1
ATOM 2391 O O . ASN B 1 38 ? -1.431 -29.031 -20.719 1 44.28 38 ASN B O 1
ATOM 2395 N N . GLY B 1 39 ? -3.152 -28.453 -19.766 1 56.16 39 GLY B N 1
ATOM 2396 C CA . GLY B 1 39 ? -3.111 -27.016 -20.047 1 56.16 39 GLY B CA 1
ATOM 2397 C C . GLY B 1 39 ? -2.666 -26.188 -18.859 1 56.16 39 GLY B C 1
ATOM 2398 O O . GLY B 1 39 ? -2.51 -26.719 -17.75 1 56.16 39 GLY B O 1
ATOM 2399 N N . VAL B 1 40 ? -2.021 -25.062 -19.109 1 70.12 40 VAL B N 1
ATOM 2400 C CA . VAL B 1 40 ? -1.606 -23.953 -18.25 1 70.12 40 VAL B CA 1
ATOM 2401 C C . VAL B 1 40 ? -2.744 -23.578 -17.297 1 70.12 40 VAL B C 1
ATOM 2403 O O . VAL B 1 40 ? -3.84 -23.234 -17.75 1 70.12 40 VAL B O 1
ATOM 2406 N N . THR B 1 41 ? -2.602 -23.969 -15.945 1 87.44 41 THR B N 1
ATOM 2407 C CA . THR B 1 41 ? -3.697 -23.766 -15 1 87.44 41 THR B CA 1
ATOM 2408 C C . THR B 1 41 ? -3.496 -22.469 -14.211 1 87.44 41 THR B C 1
ATOM 2410 O O . THR B 1 41 ? -4.398 -22.031 -13.492 1 87.44 41 THR B O 1
ATOM 2413 N N . CYS B 1 42 ? -2.361 -21.969 -14.359 1 91.62 42 CYS B N 1
ATOM 2414 C CA . CYS B 1 42 ? -2.104 -20.719 -13.664 1 91.62 42 CYS B CA 1
ATOM 2415 C C . CYS B 1 42 ? -1.325 -19.75 -14.547 1 91.62 42 CYS B C 1
ATOM 2417 O O . CYS B 1 42 ? -0.564 -20.172 -15.422 1 91.62 42 CYS B O 1
ATOM 2419 N N . PRO B 1 43 ? -1.568 -18.516 -14.359 1 93.81 43 PRO B N 1
ATOM 2420 C CA . PRO B 1 43 ? -0.702 -17.562 -15.062 1 93.81 43 PRO B CA 1
ATOM 2421 C C . PRO B 1 43 ? 0.771 -17.734 -14.695 1 93.81 43 PRO B C 1
ATOM 2423 O O . PRO B 1 43 ? 1.091 -18.109 -13.562 1 93.81 43 PRO B O 1
ATOM 2426 N N . THR B 1 44 ? 1.624 -17.484 -15.625 1 93.31 44 THR B N 1
ATOM 2427 C CA . THR B 1 44 ? 3.057 -17.5 -15.344 1 93.31 44 THR B CA 1
ATOM 2428 C C . THR B 1 44 ? 3.441 -16.328 -14.43 1 93.31 44 THR B C 1
ATOM 2430 O O . THR B 1 44 ? 2.709 -15.352 -14.328 1 93.31 44 THR B O 1
ATOM 2433 N N . PRO B 1 45 ? 4.594 -16.453 -13.789 1 93.62 45 PRO B N 1
ATOM 2434 C CA . PRO B 1 45 ? 5.062 -15.32 -12.992 1 93.62 45 PRO B CA 1
ATOM 2435 C C . PRO B 1 45 ? 5.16 -14.023 -13.797 1 93.62 45 PRO B C 1
ATOM 2437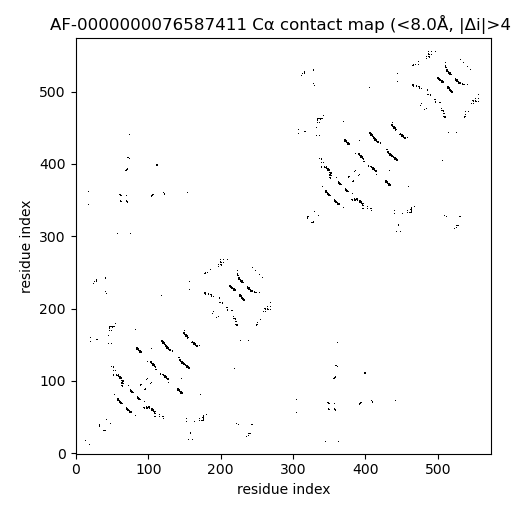 O O . PRO B 1 45 ? 4.887 -12.945 -13.273 1 93.62 45 PRO B O 1
ATOM 2440 N N . ALA B 1 46 ? 5.539 -14.102 -15.039 1 96.94 46 ALA B N 1
ATOM 2441 C CA . ALA B 1 46 ? 5.629 -12.93 -15.906 1 96.94 46 ALA B CA 1
ATOM 2442 C C . ALA B 1 46 ? 4.254 -12.297 -16.109 1 96.94 46 ALA B C 1
ATOM 2444 O O . ALA B 1 46 ? 4.109 -11.07 -16.047 1 96.94 46 ALA B O 1
ATOM 2445 N N . GLU B 1 47 ? 3.27 -13.141 -16.359 1 96.94 47 GLU B N 1
ATOM 2446 C CA . GLU B 1 47 ? 1.909 -12.641 -16.547 1 96.94 47 GLU B CA 1
ATOM 2447 C C . GLU B 1 47 ? 1.387 -11.992 -15.266 1 96.94 47 GLU B C 1
ATOM 2449 O O . GLU B 1 47 ? 0.727 -10.953 -15.312 1 96.94 47 GLU B O 1
ATOM 2454 N N . THR B 1 48 ? 1.674 -12.617 -14.156 1 95.5 48 THR B N 1
ATOM 2455 C CA . THR B 1 48 ? 1.267 -12.047 -12.875 1 95.5 48 THR B CA 1
ATOM 2456 C C . THR B 1 48 ? 1.988 -10.727 -12.617 1 95.5 48 THR B C 1
ATOM 2458 O O . THR B 1 48 ? 1.379 -9.758 -12.156 1 95.5 48 THR B O 1
ATOM 2461 N N . ALA B 1 49 ? 3.266 -10.688 -12.93 1 97.19 49 ALA B N 1
ATOM 2462 C CA . ALA B 1 49 ? 4.035 -9.453 -12.766 1 97.19 49 ALA B CA 1
ATOM 2463 C C . ALA B 1 49 ? 3.434 -8.312 -13.586 1 97.19 49 ALA B C 1
ATOM 2465 O O . ALA B 1 49 ? 3.271 -7.199 -13.086 1 97.19 49 ALA B O 1
ATOM 2466 N N . ARG B 1 50 ? 3.08 -8.594 -14.836 1 98.5 50 ARG B N 1
ATOM 2467 C CA . ARG B 1 50 ? 2.461 -7.59 -15.695 1 98.5 50 ARG B CA 1
ATOM 2468 C C . ARG B 1 50 ? 1.116 -7.141 -15.125 1 98.5 50 ARG B C 1
ATOM 2470 O O . ARG B 1 50 ? 0.765 -5.961 -15.211 1 98.5 50 ARG B O 1
ATOM 2477 N N . THR B 1 51 ? 0.374 -8.094 -14.586 1 98.25 51 THR B N 1
ATOM 2478 C CA . THR B 1 51 ? -0.926 -7.789 -14 1 98.25 51 THR B CA 1
ATOM 2479 C C . THR B 1 51 ? -0.771 -6.848 -12.805 1 98.25 51 THR B C 1
ATOM 2481 O O . THR B 1 51 ? -1.468 -5.836 -12.711 1 98.25 51 THR B O 1
ATOM 2484 N N . VAL B 1 52 ? 0.177 -7.176 -11.961 1 97.88 52 VAL B N 1
ATOM 2485 C CA . VAL B 1 52 ? 0.418 -6.359 -10.773 1 97.88 52 VAL B CA 1
ATOM 2486 C C . VAL B 1 52 ? 0.859 -4.957 -11.188 1 97.88 52 VAL B C 1
ATOM 2488 O O . VAL B 1 52 ? 0.342 -3.961 -10.68 1 97.88 52 VAL B O 1
ATOM 2491 N N . ALA B 1 53 ? 1.786 -4.859 -12.133 1 98.69 53 ALA B N 1
ATOM 2492 C CA . ALA B 1 53 ? 2.271 -3.566 -12.617 1 98.69 53 ALA B CA 1
ATOM 2493 C C . ALA B 1 53 ? 1.136 -2.742 -13.211 1 98.69 53 ALA B C 1
ATOM 2495 O O . ALA B 1 53 ? 1.098 -1.521 -13.055 1 98.69 53 ALA B O 1
ATOM 2496 N N . ASP B 1 54 ? 0.256 -3.41 -13.859 1 98.44 54 ASP B N 1
ATOM 2497 C CA . ASP B 1 54 ? -0.833 -2.734 -14.562 1 98.44 54 ASP B CA 1
ATOM 2498 C C . ASP B 1 54 ? -1.899 -2.252 -13.586 1 98.44 54 ASP B C 1
ATOM 2500 O O . ASP B 1 54 ? -2.553 -1.233 -13.82 1 98.44 54 ASP B O 1
ATOM 2504 N N . LEU B 1 55 ? -2.08 -2.951 -12.508 1 98 55 LEU B N 1
ATOM 2505 C CA . LEU B 1 55 ? -3.115 -2.627 -11.531 1 98 55 LEU B CA 1
ATOM 2506 C C . LEU B 1 55 ? -2.691 -1.448 -10.664 1 98 55 LEU B C 1
ATOM 2508 O O . LEU B 1 55 ? -3.521 -0.848 -9.977 1 98 55 LEU B O 1
ATOM 2512 N N . CYS B 1 56 ? -1.398 -1.139 -10.695 1 97.81 56 CYS B N 1
ATOM 2513 C CA . CYS B 1 56 ? -0.87 -0.082 -9.836 1 97.81 56 CYS B CA 1
ATOM 2514 C C . CYS B 1 56 ? -0.537 1.162 -10.648 1 97.81 56 CYS B C 1
ATOM 2516 O O . CYS B 1 56 ? -0.375 1.087 -11.875 1 97.81 56 CYS B O 1
ATOM 2518 N N . THR B 1 57 ? -0.493 2.303 -9.93 1 97.12 57 THR B N 1
ATOM 2519 C CA . THR B 1 57 ? -0.073 3.555 -10.547 1 97.12 57 THR B CA 1
ATOM 2520 C C . THR B 1 57 ? 1.035 4.215 -9.734 1 97.12 57 THR B C 1
ATOM 2522 O O . THR B 1 57 ? 1.471 5.324 -10.055 1 9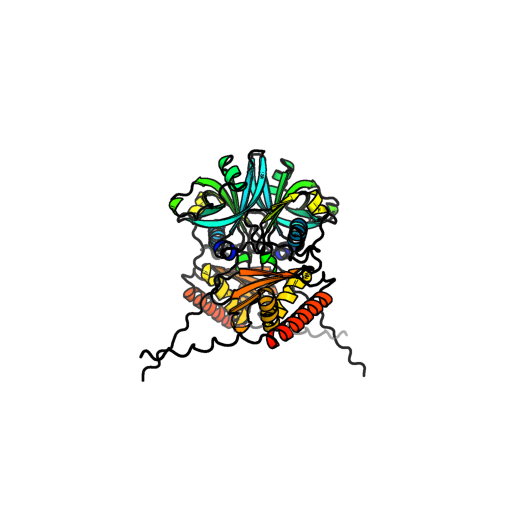7.12 57 THR B O 1
ATOM 2525 N N . GLU B 1 58 ? 1.4 3.607 -8.664 1 97 58 GLU B N 1
ATOM 2526 C CA . GLU B 1 58 ? 2.492 4.078 -7.816 1 97 58 GLU B CA 1
ATOM 2527 C C . GLU B 1 58 ? 3.369 2.922 -7.348 1 97 58 GLU B C 1
ATOM 2529 O O . GLU B 1 58 ? 2.943 1.766 -7.371 1 97 58 GLU B O 1
ATOM 2534 N N . GLY B 1 59 ? 4.574 3.234 -6.977 1 98 59 GLY B N 1
ATOM 2535 C CA . GLY B 1 59 ? 5.523 2.266 -6.453 1 98 59 GLY B CA 1
ATOM 2536 C C . GLY B 1 59 ? 6.676 2.902 -5.699 1 98 59 GLY B C 1
ATOM 2537 O O . GLY B 1 59 ? 6.68 4.113 -5.473 1 98 59 GLY B O 1
ATOM 2538 N N . SER B 1 60 ? 7.582 2.092 -5.207 1 98.31 60 SER B N 1
ATOM 2539 C CA . SER B 1 60 ? 8.789 2.52 -4.512 1 98.31 60 SER B CA 1
ATOM 2540 C C . SER B 1 60 ? 10.016 2.412 -5.414 1 98.31 60 SER B C 1
ATOM 2542 O O . SER B 1 60 ? 10.453 1.308 -5.742 1 98.31 60 SER B O 1
ATOM 2544 N N . LEU B 1 61 ? 10.492 3.543 -5.785 1 98.06 61 LEU B N 1
ATOM 2545 C CA . LEU B 1 61 ? 11.711 3.578 -6.594 1 98.06 61 LEU B CA 1
ATOM 2546 C C . LEU B 1 61 ? 12.945 3.373 -5.727 1 98.06 61 LEU B C 1
ATOM 2548 O O . LEU B 1 61 ? 13.086 4.004 -4.676 1 98.06 61 LEU B O 1
ATOM 2552 N N . CYS B 1 62 ? 13.742 2.482 -6.102 1 98.06 62 CYS B N 1
ATOM 2553 C CA . CYS B 1 62 ? 15.031 2.227 -5.465 1 98.06 62 CYS B CA 1
ATOM 2554 C C . CYS B 1 62 ? 16.188 2.58 -6.398 1 98.06 62 CYS B C 1
ATOM 2556 O O . CYS B 1 62 ? 16.312 1.998 -7.477 1 98.06 62 CYS B O 1
ATOM 2558 N N . THR B 1 63 ? 16.953 3.518 -6.059 1 96.81 63 THR B N 1
ATOM 2559 C CA . THR B 1 63 ? 18.125 3.918 -6.812 1 96.81 63 THR B CA 1
ATOM 2560 C C . THR B 1 63 ? 19.281 4.238 -5.871 1 96.81 63 THR B C 1
ATOM 2562 O O . THR B 1 63 ? 19.188 4.004 -4.664 1 96.81 63 THR B O 1
ATOM 2565 N N . VAL B 1 64 ? 20.438 4.598 -6.457 1 94.69 64 VAL B N 1
ATOM 2566 C CA . VAL B 1 64 ? 21.641 4.875 -5.676 1 94.69 64 VAL B CA 1
ATOM 2567 C C . VAL B 1 64 ? 22.125 6.297 -5.961 1 94.69 64 VAL B C 1
ATOM 2569 O O . VAL B 1 64 ? 22.234 6.699 -7.121 1 94.69 64 VAL B O 1
ATOM 2572 N N . THR B 1 65 ? 22.281 7.027 -4.898 1 91.88 65 THR B N 1
ATOM 2573 C CA . THR B 1 65 ? 22.797 8.383 -5.066 1 91.88 65 THR B CA 1
ATOM 2574 C C . THR B 1 65 ? 24.234 8.352 -5.594 1 91.88 65 THR B C 1
ATOM 2576 O O . THR B 1 65 ? 24.859 7.293 -5.648 1 91.88 65 THR B O 1
ATOM 2579 N N . ALA B 1 66 ? 24.734 9.547 -5.949 1 88.19 66 ALA B N 1
ATOM 2580 C CA . ALA B 1 66 ? 26.094 9.656 -6.488 1 88.19 66 ALA B CA 1
ATOM 2581 C C . ALA B 1 66 ? 27.125 9.195 -5.469 1 88.19 66 ALA B C 1
ATOM 2583 O O . ALA B 1 66 ? 28.156 8.641 -5.836 1 88.19 66 ALA B O 1
ATOM 2584 N N . ASP B 1 67 ? 26.797 9.328 -4.184 1 87 67 ASP B N 1
ATOM 2585 C CA . ASP B 1 67 ? 27.734 8.945 -3.127 1 87 67 ASP B CA 1
ATOM 2586 C C . ASP B 1 67 ? 27.516 7.488 -2.711 1 87 67 ASP B C 1
ATOM 2588 O O . ASP B 1 67 ? 28.078 7.039 -1.707 1 87 67 ASP B O 1
ATOM 2592 N N . GLY B 1 68 ? 26.625 6.781 -3.412 1 87.38 68 GLY B N 1
ATOM 2593 C CA . GLY B 1 68 ? 26.484 5.344 -3.236 1 87.38 68 GLY B CA 1
ATOM 2594 C C . GLY B 1 68 ? 25.453 4.965 -2.203 1 87.38 68 GLY B C 1
ATOM 2595 O O . GLY B 1 68 ? 25.406 3.816 -1.755 1 87.38 68 GLY B O 1
ATOM 2596 N N . LEU B 1 69 ? 24.625 5.895 -1.839 1 91.25 69 LEU B N 1
ATOM 2597 C CA . LEU B 1 69 ? 23.625 5.617 -0.813 1 91.25 69 LEU B CA 1
ATOM 2598 C C . LEU B 1 69 ? 22.312 5.18 -1.444 1 91.25 69 LEU B C 1
ATOM 2600 O O . LEU B 1 69 ? 21.828 5.809 -2.391 1 91.25 69 LEU B O 1
ATOM 2604 N N . PRO B 1 70 ? 21.797 4.023 -0.935 1 95.69 70 PRO B N 1
ATOM 2605 C CA . PRO B 1 70 ? 20.484 3.617 -1.443 1 95.69 70 PRO B CA 1
ATOM 2606 C C . PRO B 1 70 ? 19.391 4.637 -1.139 1 95.69 70 PRO B C 1
ATOM 2608 O O . PRO B 1 70 ? 19.312 5.145 -0.016 1 95.69 70 PRO B O 1
ATOM 2611 N N . LEU B 1 71 ? 18.656 4.973 -2.098 1 95.44 71 LEU B N 1
ATOM 2612 C CA . LEU B 1 71 ? 17.562 5.934 -1.994 1 95.44 71 LEU B CA 1
ATOM 2613 C C . LEU B 1 71 ? 16.234 5.277 -2.338 1 95.44 71 LEU B C 1
ATOM 2615 O O . LEU B 1 71 ? 16.078 4.691 -3.412 1 95.44 71 LEU B O 1
ATOM 2619 N N . ALA B 1 72 ? 15.305 5.289 -1.437 1 96.75 72 ALA B N 1
ATOM 2620 C CA . ALA B 1 72 ? 13.938 4.816 -1.643 1 96.75 72 ALA B CA 1
ATOM 2621 C C . ALA B 1 72 ? 12.953 5.984 -1.706 1 96.75 72 ALA B C 1
ATOM 2623 O O . ALA B 1 72 ? 12.883 6.793 -0.779 1 96.75 72 ALA B O 1
ATOM 2624 N N . VAL B 1 73 ? 12.156 6.07 -2.764 1 96.19 73 VAL B N 1
ATOM 2625 C CA . VAL B 1 73 ? 11.25 7.195 -2.969 1 96.19 73 VAL B CA 1
ATOM 2626 C C . VAL B 1 73 ? 9.922 6.699 -3.533 1 96.19 73 VAL B C 1
ATOM 2628 O O . VAL B 1 73 ? 9.898 5.84 -4.414 1 96.19 73 VAL B O 1
ATOM 2631 N N . PRO B 1 74 ? 8.844 7.199 -2.99 1 96.19 74 PRO B N 1
ATOM 2632 C CA . PRO B 1 74 ? 7.57 6.91 -3.652 1 96.19 74 PRO B CA 1
ATOM 2633 C C . PRO B 1 74 ? 7.41 7.648 -4.977 1 96.19 74 PRO B C 1
ATOM 2635 O O . PRO B 1 74 ? 7.711 8.844 -5.062 1 96.19 74 PRO B O 1
ATOM 2638 N N . VAL B 1 75 ? 6.961 6.973 -6.008 1 95.69 75 VAL B N 1
ATOM 2639 C CA . VAL B 1 75 ? 6.801 7.617 -7.305 1 95.69 75 VAL B CA 1
ATOM 2640 C C . VAL B 1 75 ? 5.496 7.16 -7.953 1 95.69 75 VAL B C 1
ATOM 2642 O O . VAL B 1 75 ? 5.047 6.035 -7.734 1 95.69 75 VAL B O 1
ATOM 2645 N N . ALA B 1 76 ? 4.934 8.039 -8.703 1 95.25 76 ALA B N 1
ATOM 2646 C CA . ALA B 1 76 ? 3.838 7.688 -9.602 1 95.25 76 ALA B CA 1
ATOM 2647 C C . ALA B 1 76 ? 4.363 7.27 -10.969 1 95.25 76 ALA B C 1
ATOM 2649 O O . ALA B 1 76 ? 5.438 7.707 -11.391 1 95.25 76 ALA B O 1
ATOM 2650 N N . TYR B 1 77 ? 3.582 6.414 -11.609 1 96.62 77 TYR B N 1
ATOM 2651 C CA . TYR B 1 77 ? 4.004 5.992 -12.938 1 96.62 77 TYR B CA 1
ATOM 2652 C C . TYR B 1 77 ? 2.807 5.594 -13.789 1 96.62 77 TYR B C 1
ATOM 2654 O O . TYR B 1 77 ? 1.714 5.363 -13.266 1 96.62 77 TYR B O 1
ATOM 2662 N N . SER B 1 78 ? 2.988 5.602 -15.07 1 96.69 78 SER B N 1
ATOM 2663 C CA . SER B 1 78 ? 2.154 4.941 -16.062 1 96.69 78 SER B CA 1
ATOM 2664 C C . SER B 1 78 ? 2.949 3.906 -16.859 1 96.69 78 SER B C 1
ATOM 2666 O O . SER B 1 78 ? 4.168 3.797 -16.688 1 96.69 78 SER B O 1
ATOM 2668 N N . LEU B 1 79 ? 2.268 3.098 -17.547 1 97.56 79 LEU B N 1
ATOM 2669 C CA . LEU B 1 79 ? 2.961 2.104 -18.359 1 97.56 79 LEU B CA 1
ATOM 2670 C C . LEU B 1 79 ? 2.943 2.494 -19.828 1 97.56 79 LEU B C 1
ATOM 2672 O O . LEU B 1 79 ? 1.929 2.98 -20.328 1 97.56 79 LEU B O 1
ATOM 2676 N N . ASP B 1 80 ? 4.031 2.332 -20.484 1 95.62 80 ASP B N 1
ATOM 2677 C CA . ASP B 1 80 ? 4.012 2.488 -21.938 1 95.62 80 ASP B CA 1
ATOM 2678 C C . ASP B 1 80 ? 3.508 1.218 -22.625 1 95.62 80 ASP B C 1
ATOM 2680 O O . ASP B 1 80 ? 3.084 0.274 -21.953 1 95.62 80 ASP B O 1
ATOM 2684 N N . ALA B 1 81 ? 3.553 1.153 -23.953 1 94.5 81 ALA B N 1
ATOM 2685 C CA . ALA B 1 81 ? 2.955 0.067 -24.734 1 94.5 81 ALA B CA 1
ATOM 2686 C C . ALA B 1 81 ? 3.67 -1.254 -24.469 1 94.5 81 ALA B C 1
ATOM 2688 O O . ALA B 1 81 ? 3.064 -2.324 -24.547 1 94.5 81 ALA B O 1
ATOM 2689 N N . ALA B 1 82 ? 4.938 -1.217 -24.125 1 95.12 82 ALA B N 1
ATOM 2690 C CA . ALA B 1 82 ? 5.73 -2.422 -23.891 1 95.12 82 ALA B CA 1
ATOM 2691 C C . ALA B 1 82 ? 5.645 -2.861 -22.438 1 95.12 82 ALA B C 1
ATOM 2693 O O . ALA B 1 82 ? 6.234 -3.873 -22.047 1 95.12 82 ALA B O 1
ATOM 2694 N N . GLY B 1 83 ? 4.961 -2.148 -21.578 1 97.38 83 GLY B N 1
ATOM 2695 C CA . GLY B 1 83 ? 4.816 -2.486 -20.172 1 97.38 83 GLY B CA 1
ATOM 2696 C C . GLY B 1 83 ? 5.898 -1.885 -19.297 1 97.38 83 GLY B C 1
ATOM 2697 O O . GLY B 1 83 ? 6.035 -2.25 -18.125 1 97.38 83 GLY B O 1
ATOM 2698 N N . ASN B 1 84 ? 6.703 -0.954 -19.906 1 98.19 84 ASN B N 1
ATOM 2699 C CA . ASN B 1 84 ? 7.691 -0.243 -19.109 1 98.19 84 ASN B CA 1
ATOM 2700 C C . ASN B 1 84 ? 7.055 0.876 -18.281 1 98.19 84 ASN B C 1
ATOM 2702 O O . ASN B 1 84 ? 6.234 1.638 -18.812 1 98.19 84 ASN B O 1
ATOM 2706 N N . PRO B 1 85 ? 7.426 1.002 -17.016 1 98.25 85 PRO B N 1
ATOM 2707 C CA . PRO B 1 85 ? 6.941 2.141 -16.234 1 98.25 85 PRO B CA 1
ATOM 2708 C C . PRO B 1 85 ? 7.531 3.471 -16.703 1 98.25 85 PRO B C 1
ATOM 2710 O O . PRO B 1 85 ? 8.734 3.566 -16.953 1 98.25 85 PRO B O 1
ATOM 2713 N N . VAL B 1 86 ? 6.723 4.406 -16.922 1 97.12 86 VAL B N 1
ATOM 2714 C CA . VAL B 1 86 ? 7.113 5.797 -17.109 1 97.12 86 VAL B CA 1
ATOM 2715 C C . VAL B 1 86 ? 6.906 6.578 -15.82 1 97.12 86 VAL B C 1
ATOM 2717 O O . VAL B 1 86 ? 5.773 6.918 -15.461 1 97.12 86 VAL B O 1
ATOM 2720 N N . LEU B 1 87 ? 8 6.852 -15.148 1 96.44 87 LEU B N 1
ATOM 2721 C CA . LEU B 1 87 ? 7.996 7.465 -13.82 1 96.44 87 LEU B CA 1
ATOM 2722 C C . LEU B 1 87 ? 7.793 8.977 -13.922 1 96.44 87 LEU B C 1
ATOM 2724 O O . LEU B 1 87 ? 8.375 9.625 -14.789 1 96.44 87 LEU B O 1
ATOM 2728 N N . GLN B 1 88 ? 6.992 9.469 -13.07 1 92.88 88 GLN B N 1
ATOM 2729 C CA . GLN B 1 88 ? 6.812 10.906 -12.914 1 92.88 88 GLN B CA 1
ATOM 2730 C C . GLN B 1 88 ? 7.625 11.438 -11.734 1 92.88 88 GLN B C 1
ATOM 2732 O O . GLN B 1 88 ? 7.277 11.203 -10.578 1 92.88 88 GLN B O 1
ATOM 2737 N N . LEU B 1 89 ? 8.641 12.141 -12.031 1 91.88 89 LEU B N 1
ATOM 2738 C CA . LEU B 1 89 ? 9.523 12.648 -10.992 1 91.88 89 LEU B CA 1
ATOM 2739 C C . LEU B 1 89 ? 9.461 14.172 -10.922 1 91.88 89 LEU B C 1
ATOM 2741 O O . LEU B 1 89 ? 9.07 14.828 -11.891 1 91.88 89 LEU B O 1
ATOM 2745 N N . VAL B 1 90 ? 9.773 14.695 -9.734 1 85.94 90 VAL B N 1
ATOM 2746 C CA . VAL B 1 90 ? 9.945 16.141 -9.594 1 85.94 90 VAL B CA 1
ATOM 2747 C C . VAL B 1 90 ? 11.328 16.547 -10.117 1 85.94 90 VAL B C 1
ATOM 2749 O O . VAL B 1 90 ? 12.336 15.953 -9.734 1 85.94 90 VAL B O 1
ATOM 2752 N N . ALA B 1 91 ? 11.344 17.594 -10.938 1 85.12 91 ALA B N 1
ATOM 2753 C CA . ALA B 1 91 ? 12.625 18.078 -11.453 1 85.12 91 ALA B CA 1
ATOM 2754 C C . ALA B 1 91 ? 13.516 18.578 -10.328 1 85.12 91 ALA B C 1
ATOM 2756 O O . ALA B 1 91 ? 13.055 19.266 -9.422 1 85.12 91 ALA B O 1
ATOM 2757 N N . GLY B 1 92 ? 14.758 18.203 -10.391 1 84.62 92 GLY B N 1
ATOM 2758 C CA . GLY B 1 92 ? 15.711 18.656 -9.391 1 84.62 92 GLY B CA 1
ATOM 2759 C C . GLY B 1 92 ? 15.648 17.859 -8.102 1 84.62 92 GLY B C 1
ATOM 2760 O O . GLY B 1 92 ? 16.391 18.141 -7.152 1 84.62 92 GLY B O 1
ATOM 2761 N N . SER B 1 93 ? 14.766 16.891 -8.023 1 88.81 93 SER B N 1
ATOM 2762 C CA . SER B 1 93 ? 14.672 16.062 -6.828 1 88.81 93 SER B CA 1
ATOM 2763 C C . SER B 1 93 ? 15.898 15.172 -6.672 1 88.81 93 SER B C 1
ATOM 2765 O O . SER B 1 93 ? 16.688 15.016 -7.609 1 88.81 93 SER B O 1
ATOM 2767 N N . ALA B 1 94 ? 16.094 14.648 -5.504 1 89.38 94 ALA B N 1
ATOM 2768 C CA . ALA B 1 94 ? 17.219 13.766 -5.215 1 89.38 94 ALA B CA 1
ATOM 2769 C C . ALA B 1 94 ? 17.203 12.539 -6.121 1 89.38 94 ALA B C 1
ATOM 2771 O O . ALA B 1 94 ? 18.25 12.094 -6.594 1 89.38 94 ALA B O 1
ATOM 2772 N N . GLU B 1 95 ? 16.016 11.961 -6.32 1 91.88 95 GLU B N 1
ATOM 2773 C CA . GLU B 1 95 ? 15.93 10.758 -7.152 1 91.88 95 GLU B CA 1
ATOM 2774 C C . GLU B 1 95 ? 16.219 11.078 -8.617 1 91.88 95 GLU B C 1
ATOM 2776 O O . GLU B 1 95 ? 16.797 10.266 -9.336 1 91.88 95 GLU B O 1
ATOM 2781 N N . ALA B 1 96 ? 15.734 12.234 -9.102 1 91.38 96 ALA B N 1
ATOM 2782 C CA . ALA B 1 96 ? 16.047 12.625 -10.469 1 91.38 96 ALA B CA 1
ATOM 2783 C C . ALA B 1 96 ? 17.547 12.773 -10.664 1 91.38 96 ALA B C 1
ATOM 2785 O O . ALA B 1 96 ? 18.094 12.32 -11.672 1 91.38 96 ALA B O 1
ATOM 2786 N N . SER B 1 97 ? 18.203 13.406 -9.75 1 91.81 97 SER B N 1
ATOM 2787 C CA . SER B 1 97 ? 19.641 13.578 -9.805 1 91.81 97 SER B CA 1
ATOM 2788 C C . SER B 1 97 ? 20.359 12.234 -9.727 1 91.81 97 SER B C 1
ATOM 2790 O O . SER B 1 97 ? 21.328 12 -10.445 1 91.81 97 SER B O 1
ATOM 2792 N N . ALA B 1 98 ? 19.891 11.398 -8.852 1 93.38 98 ALA B N 1
ATOM 2793 C CA . ALA B 1 98 ? 20.5 10.078 -8.695 1 93.38 98 ALA B CA 1
ATOM 2794 C C . ALA B 1 98 ? 20.438 9.281 -9.992 1 93.38 98 ALA B C 1
ATOM 2796 O O . ALA B 1 98 ? 21.422 8.641 -10.383 1 93.38 98 ALA B O 1
ATOM 2797 N N . LEU B 1 99 ? 19.297 9.344 -10.633 1 94 99 LEU B N 1
ATOM 2798 C CA . LEU B 1 99 ? 19.094 8.57 -11.852 1 94 99 LEU B CA 1
ATOM 2799 C C . LEU B 1 99 ? 19.969 9.109 -12.984 1 94 99 LEU B C 1
ATOM 2801 O O . LEU B 1 99 ? 20.234 8.398 -13.961 1 94 99 LEU B O 1
ATOM 2805 N N . GLN B 1 100 ? 20.375 10.367 -12.906 1 89.19 100 GLN B N 1
ATOM 2806 C CA . GLN B 1 100 ? 21.312 10.93 -13.867 1 89.19 100 GLN B CA 1
ATOM 2807 C C . GLN B 1 100 ? 22.719 10.391 -13.648 1 89.19 100 GLN B C 1
ATOM 2809 O O . GLN B 1 100 ? 23.469 10.195 -14.609 1 89.19 100 GLN B O 1
ATOM 2814 N N . ALA B 1 101 ? 23 10.141 -12.43 1 88.06 101 ALA B N 1
ATOM 2815 C CA . ALA B 1 101 ? 24.328 9.648 -12.078 1 88.06 101 ALA B CA 1
ATOM 2816 C C . ALA B 1 101 ? 24.453 8.148 -12.328 1 88.06 101 ALA B C 1
ATOM 2818 O O . ALA B 1 101 ? 25.469 7.668 -12.82 1 88.06 101 ALA B O 1
ATOM 2819 N N . SER B 1 102 ? 23.453 7.414 -11.922 1 88.44 102 SER B N 1
ATOM 2820 C CA . SER B 1 102 ? 23.375 5.973 -12.156 1 88.44 102 SER B CA 1
ATOM 2821 C C . SER B 1 102 ? 22 5.586 -12.695 1 88.44 102 SER B C 1
ATOM 2823 O O . SER B 1 102 ? 21 5.688 -11.984 1 88.44 102 SER B O 1
ATOM 2825 N N . ARG B 1 103 ? 21.953 4.973 -13.836 1 93.88 103 ARG B N 1
ATOM 2826 C CA . ARG B 1 103 ? 20.703 4.727 -14.531 1 93.88 103 ARG B CA 1
ATOM 2827 C C . ARG B 1 103 ? 20.016 3.465 -14 1 93.88 103 ARG B C 1
ATOM 2829 O O . ARG B 1 103 ? 18.844 3.232 -14.266 1 93.88 103 ARG B O 1
ATOM 2836 N N . ARG B 1 104 ? 20.828 2.598 -13.367 1 96.19 104 ARG B N 1
ATOM 2837 C CA . ARG B 1 104 ? 20.25 1.357 -12.867 1 96.19 104 ARG B CA 1
ATOM 2838 C C . ARG B 1 104 ? 19.312 1.628 -11.695 1 96.19 104 ARG B C 1
ATOM 2840 O O . ARG B 1 104 ? 19.656 2.375 -10.773 1 96.19 104 ARG B O 1
ATOM 2847 N N . CYS B 1 105 ? 18.141 1.103 -11.703 1 97.69 105 CYS B N 1
ATOM 2848 C CA . CYS B 1 105 ? 17.172 1.288 -10.633 1 97.69 105 CYS B CA 1
ATOM 2849 C C . CYS B 1 105 ? 16.172 0.134 -10.594 1 97.69 105 CYS B C 1
ATOM 2851 O O . CYS B 1 105 ? 16.203 -0.751 -11.453 1 97.69 105 CYS B O 1
ATOM 2853 N N . SER B 1 106 ? 15.438 0.042 -9.562 1 98 106 SER B N 1
ATOM 2854 C CA . SER B 1 106 ? 14.359 -0.919 -9.352 1 98 106 SER B CA 1
ATOM 2855 C C . SER B 1 106 ? 13.094 -0.231 -8.852 1 98 106 SER B C 1
ATOM 2857 O O . SER B 1 106 ? 13.172 0.801 -8.18 1 98 106 SER B O 1
ATOM 2859 N N . LEU B 1 107 ? 11.984 -0.681 -9.273 1 98.69 107 LEU B N 1
ATOM 2860 C CA . LEU B 1 107 ? 10.672 -0.197 -8.852 1 98.69 107 LEU B CA 1
ATOM 2861 C C . LEU B 1 107 ? 9.852 -1.32 -8.219 1 98.69 107 LEU B C 1
ATOM 2863 O O . LEU B 1 107 ? 9.5 -2.289 -8.898 1 98.69 107 LEU B O 1
ATOM 2867 N N . LEU B 1 108 ? 9.625 -1.259 -6.918 1 98.69 108 LEU B N 1
ATOM 2868 C CA . LEU B 1 108 ? 8.742 -2.217 -6.258 1 98.69 108 LEU B CA 1
ATOM 2869 C C . LEU B 1 108 ? 7.293 -1.753 -6.316 1 98.69 108 LEU B C 1
ATOM 2871 O O . LEU B 1 108 ? 6.98 -0.632 -5.906 1 98.69 108 LEU B O 1
ATOM 2875 N N . VAL B 1 109 ? 6.473 -2.605 -6.832 1 98.5 109 VAL B N 1
ATOM 2876 C CA . VAL B 1 109 ? 5.055 -2.299 -6.992 1 98.5 109 VAL B CA 1
ATOM 2877 C C . VAL B 1 109 ? 4.215 -3.332 -6.25 1 98.5 109 VAL B C 1
ATOM 2879 O O . VAL B 1 109 ? 4.469 -4.535 -6.344 1 98.5 109 VAL B O 1
ATOM 2882 N N . GLN B 1 110 ? 3.264 -2.867 -5.531 1 97.06 110 GLN B N 1
ATOM 2883 C CA . GLN B 1 110 ? 2.334 -3.691 -4.766 1 97.06 110 GLN B CA 1
ATOM 2884 C C . GLN B 1 110 ? 0.961 -3.031 -4.672 1 97.06 110 GLN B C 1
ATOM 2886 O O . GLN B 1 110 ? 0.841 -1.901 -4.195 1 97.06 110 GLN B O 1
ATOM 2891 N N . PRO B 1 111 ? -0.123 -3.771 -5.141 1 96.81 111 PRO B N 1
ATOM 2892 C CA . PRO B 1 111 ? -1.457 -3.205 -4.934 1 96.81 111 PRO B CA 1
ATOM 2893 C C . PRO B 1 111 ? -1.735 -2.865 -3.471 1 96.81 111 PRO B C 1
ATOM 2895 O O . PRO B 1 111 ? -1.342 -3.615 -2.574 1 96.81 111 PRO B O 1
ATOM 2898 N N . ALA B 1 112 ? -2.414 -1.802 -3.268 1 93.12 112 ALA B N 1
ATOM 2899 C CA . ALA B 1 112 ? -2.607 -1.289 -1.913 1 93.12 112 ALA B CA 1
ATOM 2900 C C . ALA B 1 112 ? -3.742 -2.023 -1.206 1 93.12 112 ALA B C 1
ATOM 2902 O O . ALA B 1 112 ? -3.711 -2.203 0.014 1 93.12 112 ALA B O 1
ATOM 2903 N N . SER B 1 113 ? -4.746 -2.453 -1.909 1 93.06 113 SER B N 1
ATOM 2904 C CA . SER B 1 113 ? -5.953 -2.975 -1.271 1 93.06 113 SER B CA 1
ATOM 2905 C C . SER B 1 113 ? -6.281 -4.375 -1.774 1 93.06 113 SER B C 1
ATOM 2907 O O . SER B 1 113 ? -5.898 -4.75 -2.885 1 93.06 113 SER B O 1
ATOM 2909 N N . PHE B 1 114 ? -6.922 -5.051 -0.867 1 93.81 114 PHE B N 1
ATOM 2910 C CA . PHE B 1 114 ? -7.5 -6.328 -1.266 1 93.81 114 PHE B CA 1
ATOM 2911 C C . PHE B 1 114 ? -8.734 -6.117 -2.137 1 93.81 114 PHE B C 1
ATOM 2913 O O . PHE B 1 114 ? -9.445 -5.125 -1.979 1 93.81 114 PHE B O 1
ATOM 2920 N N . PRO B 1 115 ? -8.961 -7.016 -3.221 1 96.25 115 PRO B N 1
ATOM 2921 C CA . PRO B 1 115 ? -8.344 -8.344 -3.33 1 96.25 115 PRO B CA 1
ATOM 2922 C C . PRO B 1 115 ? -7.051 -8.32 -4.137 1 96.25 115 PRO B C 1
ATOM 2924 O O . PRO B 1 115 ? -6.281 -9.289 -4.102 1 96.25 115 PRO B O 1
ATOM 2927 N N . ALA B 1 116 ? -6.73 -7.246 -4.863 1 96.69 116 ALA B N 1
ATOM 2928 C CA . ALA B 1 116 ? -5.566 -7.211 -5.742 1 96.69 116 ALA B CA 1
ATOM 2929 C C . ALA B 1 116 ? -4.273 -7.414 -4.957 1 96.69 116 ALA B C 1
ATOM 2931 O O . ALA B 1 116 ? -3.318 -8.008 -5.461 1 96.69 116 ALA B O 1
ATOM 2932 N N . ARG B 1 117 ? -4.27 -6.98 -3.746 1 95.31 117 ARG B N 1
ATOM 2933 C CA . ARG B 1 117 ? -3.074 -7.102 -2.914 1 95.31 117 ARG B CA 1
ATOM 2934 C C . ARG B 1 117 ? -2.711 -8.562 -2.684 1 95.31 117 ARG B C 1
ATOM 2936 O O . ARG B 1 117 ? -1.569 -8.875 -2.338 1 95.31 117 ARG B O 1
ATOM 2943 N N . SER B 1 118 ? -3.637 -9.484 -2.842 1 94.12 118 SER B N 1
ATOM 2944 C CA . SER B 1 118 ? -3.377 -10.906 -2.66 1 94.12 118 SER B CA 1
ATOM 2945 C C . SER B 1 118 ? -2.377 -11.422 -3.691 1 94.12 118 SER B C 1
ATOM 2947 O O . SER B 1 118 ? -1.777 -12.484 -3.506 1 94.12 118 SER B O 1
ATOM 2949 N N . LEU B 1 119 ? -2.17 -10.727 -4.773 1 94.5 119 LEU B N 1
ATOM 2950 C CA . LEU B 1 119 ? -1.271 -11.164 -5.836 1 94.5 119 LEU B CA 1
ATOM 2951 C C . LEU B 1 119 ? 0.186 -11.039 -5.402 1 94.5 119 LEU B C 1
ATOM 2953 O O . LEU B 1 119 ? 1.072 -11.648 -6 1 94.5 119 LEU B O 1
ATOM 2957 N N . GLY B 1 120 ? 0.37 -10.203 -4.383 1 94.19 120 GLY B N 1
ATOM 2958 C CA . GLY B 1 120 ? 1.735 -9.969 -3.938 1 94.19 120 GLY B CA 1
ATOM 2959 C C . GLY B 1 120 ? 2.357 -8.727 -4.535 1 94.19 120 GLY B C 1
ATOM 2960 O O . GLY B 1 120 ? 1.685 -7.703 -4.691 1 94.19 120 GLY B O 1
ATOM 2961 N N . SER B 1 121 ? 3.705 -8.758 -4.734 1 96.12 121 SER B N 1
ATOM 2962 C CA . SER B 1 121 ? 4.441 -7.594 -5.215 1 96.12 121 SER B CA 1
ATOM 2963 C C . SER B 1 121 ? 5.461 -7.992 -6.281 1 96.12 121 SER B C 1
ATOM 2965 O O . SER B 1 121 ? 5.797 -9.172 -6.422 1 96.12 121 SER B O 1
ATOM 2967 N N . VAL B 1 122 ? 5.852 -7.012 -7.031 1 97.56 122 VAL B N 1
ATOM 2968 C CA . VAL B 1 122 ? 6.84 -7.238 -8.078 1 97.56 122 VAL B CA 1
ATOM 2969 C C . VAL B 1 122 ? 7.887 -6.129 -8.055 1 97.56 122 VAL B C 1
ATOM 2971 O O . VAL B 1 122 ? 7.543 -4.945 -7.965 1 97.56 122 VAL B O 1
ATOM 2974 N N . ALA B 1 123 ? 9.102 -6.512 -8.094 1 98.12 123 ALA B N 1
ATOM 2975 C CA . ALA B 1 123 ? 10.195 -5.57 -8.32 1 98.12 123 ALA B CA 1
ATOM 2976 C C . ALA B 1 123 ? 10.625 -5.57 -9.781 1 98.12 123 ALA B C 1
ATOM 2978 O O . ALA B 1 123 ? 11.078 -6.594 -10.297 1 98.12 123 ALA B O 1
ATOM 2979 N N . LEU B 1 124 ? 10.445 -4.492 -10.43 1 98.69 124 LEU B N 1
ATOM 2980 C CA . LEU B 1 124 ? 10.914 -4.312 -11.797 1 98.69 124 LEU B CA 1
ATOM 2981 C C . LEU B 1 124 ? 12.305 -3.693 -11.82 1 98.69 124 LEU B C 1
ATOM 2983 O O . LEU B 1 124 ? 12.547 -2.672 -11.172 1 98.69 124 LEU B O 1
ATOM 2987 N N . GLN B 1 125 ? 13.172 -4.324 -12.523 1 98 125 GLN B N 1
ATOM 2988 C CA . GLN B 1 125 ? 14.562 -3.877 -12.586 1 98 125 GLN B CA 1
ATOM 2989 C C . GLN B 1 125 ? 14.953 -3.471 -14 1 98 125 GLN B C 1
ATOM 2991 O O . GLN B 1 125 ? 14.508 -4.09 -14.977 1 98 125 GLN B O 1
ATOM 2996 N N . GLY B 1 126 ? 15.75 -2.406 -14.062 1 97.94 126 GLY B N 1
ATOM 2997 C CA . GLY B 1 126 ? 16.234 -1.982 -15.367 1 97.94 126 GLY B CA 1
ATOM 2998 C C . GLY B 1 126 ? 16.969 -0.662 -15.336 1 97.94 126 GLY B C 1
ATOM 2999 O O . GLY B 1 126 ? 17.531 -0.286 -14.297 1 97.94 126 GLY B O 1
ATOM 3000 N N . ALA B 1 127 ? 17.047 -0.033 -16.516 1 97.62 127 ALA B N 1
ATOM 3001 C CA . ALA B 1 127 ? 17.766 1.225 -16.656 1 97.62 127 ALA B CA 1
ATOM 3002 C C . ALA B 1 127 ? 16.812 2.383 -16.938 1 97.62 127 ALA B C 1
ATOM 3004 O O . ALA B 1 127 ? 15.914 2.26 -17.766 1 97.62 127 ALA B O 1
ATOM 3005 N N . ALA B 1 128 ? 17.078 3.457 -16.203 1 95.75 128 ALA B N 1
ATOM 3006 C CA . ALA B 1 128 ? 16.312 4.68 -16.438 1 95.75 128 ALA B CA 1
ATOM 3007 C C . ALA B 1 128 ? 16.75 5.379 -17.719 1 95.75 128 ALA B C 1
ATOM 3009 O O . ALA B 1 128 ? 17.953 5.438 -18.016 1 95.75 128 ALA B O 1
ATOM 3010 N N . ALA B 1 129 ? 15.844 5.785 -18.469 1 90.5 129 ALA B N 1
ATOM 3011 C CA . ALA B 1 129 ? 16.078 6.566 -19.672 1 90.5 129 ALA B CA 1
ATOM 3012 C C . ALA B 1 129 ? 15.094 7.719 -19.797 1 90.5 129 ALA B C 1
ATOM 3014 O O . ALA B 1 129 ? 13.969 7.633 -19.297 1 90.5 129 ALA B O 1
ATOM 3015 N N . ALA B 1 130 ? 15.586 8.82 -20.391 1 84.25 130 ALA B N 1
ATOM 3016 C CA . ALA B 1 130 ? 14.656 9.914 -20.641 1 84.25 130 ALA B CA 1
ATOM 3017 C C . ALA B 1 130 ? 13.453 9.438 -21.453 1 84.25 130 ALA B C 1
ATOM 3019 O O . ALA B 1 130 ? 13.602 8.648 -22.391 1 84.25 130 ALA B O 1
ATOM 3020 N N . ALA B 1 131 ? 12.336 9.773 -20.922 1 80.81 131 ALA B N 1
ATOM 3021 C CA . ALA B 1 131 ? 11.117 9.352 -21.609 1 80.81 131 ALA B CA 1
ATOM 3022 C C . ALA B 1 131 ? 10.922 10.125 -22.906 1 80.81 131 ALA B C 1
ATOM 3024 O O . ALA B 1 131 ? 11.328 11.281 -23.016 1 80.81 131 ALA B O 1
ATOM 3025 N N . ASP B 1 132 ? 10.406 9.398 -23.844 1 67.5 132 ASP B N 1
ATOM 3026 C CA . ASP B 1 132 ? 10.008 10.07 -25.078 1 67.5 132 ASP B CA 1
ATOM 3027 C C . ASP B 1 132 ? 8.844 11.023 -24.828 1 67.5 132 ASP B C 1
ATOM 3029 O O . ASP B 1 132 ? 7.969 10.742 -24 1 67.5 132 ASP B O 1
ATOM 3033 N N . GLY B 1 133 ? 8.828 12.219 -25.328 1 63.78 133 GLY B N 1
ATOM 3034 C CA . GLY B 1 133 ? 7.699 13.141 -25.297 1 63.78 133 GLY B CA 1
ATOM 3035 C C . GLY B 1 133 ? 7.633 13.961 -24.031 1 63.78 133 GLY B C 1
ATOM 3036 O O . GLY B 1 133 ? 6.57 14.07 -23.406 1 63.78 133 GLY B O 1
ATOM 3037 N N . GLN B 1 134 ? 8.711 14.273 -23.453 1 62.81 134 GLN B N 1
ATOM 3038 C CA . GLN B 1 134 ? 8.805 15.148 -22.281 1 62.81 134 GLN B CA 1
ATOM 3039 C C . GLN B 1 134 ? 7.855 16.328 -22.406 1 62.81 134 GLN B C 1
ATOM 3041 O O . GLN B 1 134 ? 7.461 16.938 -21.406 1 62.81 134 GLN B O 1
ATOM 3046 N N . GLU B 1 135 ? 7.422 16.656 -23.609 1 57.44 135 GLU B N 1
ATOM 3047 C CA . GLU B 1 135 ? 6.684 17.875 -23.891 1 57.44 135 GLU B CA 1
ATOM 3048 C C . GLU B 1 135 ? 5.395 17.953 -23.062 1 57.44 135 GLU B C 1
ATOM 3050 O O . GLU B 1 135 ? 4.914 19.031 -22.75 1 57.44 135 GLU B O 1
ATOM 3055 N N . GLY B 1 136 ? 5.004 16.828 -22.562 1 57.22 136 GLY B N 1
ATOM 3056 C CA . GLY B 1 136 ? 3.729 16.906 -21.875 1 57.22 136 GLY B CA 1
ATOM 3057 C C . GLY B 1 136 ? 3.871 16.891 -20.359 1 57.22 136 GLY B C 1
ATOM 3058 O O . GLY B 1 136 ? 2.873 16.891 -19.641 1 57.22 136 GLY B O 1
ATOM 3059 N N . ALA B 1 137 ? 5.125 16.938 -20 1 64.31 137 ALA B N 1
ATOM 3060 C CA . ALA B 1 137 ? 5.266 16.891 -18.547 1 64.31 137 ALA B CA 1
ATOM 3061 C C . ALA B 1 137 ? 4.957 18.25 -17.906 1 64.31 137 ALA B C 1
ATOM 3063 O O . ALA B 1 137 ? 5.344 19.297 -18.453 1 64.31 137 ALA B O 1
ATOM 3064 N N . PRO B 1 138 ? 4.016 18.266 -16.891 1 65 138 PRO B N 1
ATOM 3065 C CA . PRO B 1 138 ? 3.764 19.531 -16.188 1 65 138 PRO B CA 1
ATOM 3066 C C . PRO B 1 138 ? 5.051 20.25 -15.812 1 65 138 PRO B C 1
ATOM 3068 O O . PRO B 1 138 ? 6.105 19.625 -15.688 1 65 138 PRO B O 1
ATOM 3071 N N . SER B 1 139 ? 4.988 21.5 -15.75 1 69.38 139 SER B N 1
ATOM 3072 C CA . SER B 1 139 ? 6.113 22.312 -15.289 1 69.38 139 SER B CA 1
ATOM 3073 C C . SER B 1 139 ? 6.66 21.797 -13.969 1 69.38 139 SER B C 1
ATOM 3075 O O . SER B 1 139 ? 5.895 21.453 -13.062 1 69.38 139 SER B O 1
ATOM 3077 N N . GLY B 1 140 ? 7.949 21.469 -13.891 1 80.25 140 GLY B N 1
ATOM 3078 C CA . GLY B 1 140 ? 8.617 21.047 -12.672 1 80.25 140 GLY B CA 1
ATOM 3079 C C . GLY B 1 140 ? 8.695 19.547 -12.523 1 80.25 140 GLY B C 1
ATOM 3080 O O . GLY B 1 140 ? 9.203 19.047 -11.523 1 80.25 140 GLY B O 1
ATOM 3081 N N . SER B 1 141 ? 8.102 18.953 -13.617 1 83.31 141 SER B N 1
ATOM 3082 C CA . SER B 1 141 ? 8.164 17.5 -13.562 1 83.31 141 SER B CA 1
ATOM 3083 C C . SER B 1 141 ? 9.031 16.953 -14.695 1 83.31 141 SER B C 1
ATOM 3085 O O . SER B 1 141 ? 9.305 17.656 -15.672 1 83.31 141 SER B O 1
ATOM 3087 N N . CYS B 1 142 ? 9.625 15.82 -14.469 1 87.25 142 CYS B N 1
ATOM 3088 C CA . CYS B 1 142 ? 10.344 15.102 -15.516 1 87.25 142 CYS B CA 1
ATOM 3089 C C . CYS B 1 142 ? 9.883 13.656 -15.594 1 87.25 142 CYS B C 1
ATOM 3091 O O . CYS B 1 142 ? 9.555 13.039 -14.578 1 87.25 142 CYS B O 1
ATOM 3093 N N . LEU B 1 143 ? 9.789 13.203 -16.797 1 92.69 143 LEU B N 1
ATOM 3094 C CA . LEU B 1 143 ? 9.391 11.828 -17.062 1 92.69 143 LEU B CA 1
ATOM 3095 C C . LEU B 1 143 ? 10.609 10.961 -17.375 1 92.69 143 LEU B C 1
ATOM 3097 O O . LEU B 1 143 ? 11.469 11.352 -18.172 1 92.69 143 LEU B O 1
ATOM 3101 N N . VAL B 1 144 ? 10.68 9.844 -16.734 1 94.94 144 VAL B N 1
ATOM 3102 C CA . VAL B 1 144 ? 11.766 8.891 -16.938 1 94.94 144 VAL B CA 1
ATOM 3103 C C . VAL B 1 144 ? 11.195 7.492 -17.172 1 94.94 144 VAL B C 1
ATOM 3105 O O . VAL B 1 144 ? 10.344 7.031 -16.406 1 94.94 144 VAL B O 1
ATOM 3108 N N . THR B 1 145 ? 11.641 6.863 -18.234 1 96.81 145 THR B N 1
ATOM 3109 C CA . THR B 1 145 ? 11.211 5.496 -18.5 1 96.81 145 THR B CA 1
ATOM 3110 C C . THR B 1 145 ? 12.164 4.492 -17.859 1 96.81 145 THR B C 1
ATOM 3112 O O . THR B 1 145 ? 13.383 4.613 -18 1 96.81 145 THR B O 1
ATOM 3115 N N . LEU B 1 146 ? 11.625 3.559 -17.094 1 97.94 146 LEU B N 1
ATOM 3116 C CA . LEU B 1 146 ? 12.391 2.398 -16.656 1 97.94 146 LEU B CA 1
ATOM 3117 C C . LEU B 1 146 ? 12.344 1.292 -17.703 1 97.94 146 LEU B C 1
ATOM 3119 O O . LEU B 1 146 ? 11.328 0.613 -17.859 1 97.94 146 LEU B O 1
ATOM 3123 N N . ALA B 1 147 ? 13.406 1.141 -18.453 1 98 147 ALA B N 1
ATOM 3124 C CA . ALA B 1 147 ? 13.516 0.039 -19.406 1 98 147 ALA B CA 1
ATOM 3125 C C . ALA B 1 147 ? 13.75 -1.286 -18.688 1 98 147 ALA B C 1
ATOM 3127 O O . ALA B 1 147 ? 14.898 -1.635 -18.375 1 98 147 ALA B O 1
ATOM 3128 N N . VAL B 1 148 ? 12.695 -2.066 -18.547 1 98.38 148 VAL B N 1
ATOM 3129 C CA . VAL B 1 148 ? 12.734 -3.26 -17.703 1 98.38 148 VAL B CA 1
ATOM 3130 C C . VAL B 1 148 ? 13.539 -4.355 -18.406 1 98.38 148 VAL B C 1
ATOM 3132 O O . VAL B 1 148 ? 13.273 -4.691 -19.562 1 98.38 148 VAL B O 1
ATOM 3135 N N . ASP B 1 149 ? 14.508 -4.902 -17.719 1 98.12 149 ASP B N 1
ATOM 3136 C CA . ASP B 1 149 ? 15.258 -6.023 -18.281 1 98.12 149 ASP B CA 1
ATOM 3137 C C . ASP B 1 149 ? 15.203 -7.238 -17.359 1 98.12 149 ASP B C 1
ATOM 3139 O O . ASP B 1 149 ? 15.789 -8.281 -17.641 1 98.12 149 ASP B O 1
ATOM 3143 N N . GLY B 1 150 ? 14.461 -7.129 -16.25 1 97.81 150 GLY B N 1
ATOM 3144 C CA . GLY B 1 150 ? 14.195 -8.203 -15.312 1 97.81 150 GLY B CA 1
ATOM 3145 C C . GLY B 1 150 ? 13.164 -7.828 -14.258 1 97.81 150 GLY B C 1
ATOM 3146 O O . GLY B 1 150 ? 12.891 -6.645 -14.039 1 97.81 150 GLY B O 1
ATOM 3147 N N . ALA B 1 151 ? 12.656 -8.836 -13.617 1 97.44 151 ALA B N 1
ATOM 3148 C CA . ALA B 1 151 ? 11.703 -8.617 -12.531 1 97.44 151 ALA B CA 1
ATOM 3149 C C . ALA B 1 151 ? 11.797 -9.734 -11.492 1 97.44 151 ALA B C 1
ATOM 3151 O O . ALA B 1 151 ? 12.352 -10.805 -11.766 1 97.44 151 ALA B O 1
ATOM 3152 N N . THR B 1 152 ? 11.438 -9.469 -10.344 1 96 152 THR B N 1
ATOM 3153 C CA . THR B 1 152 ? 11.281 -10.453 -9.273 1 96 152 THR B CA 1
ATOM 3154 C C . THR B 1 152 ? 9.859 -10.414 -8.711 1 96 152 THR B C 1
ATOM 3156 O O . THR B 1 152 ? 9.383 -9.359 -8.289 1 96 152 THR B O 1
ATOM 3159 N N . TYR B 1 153 ? 9.234 -11.523 -8.773 1 95.25 153 TYR B N 1
ATOM 3160 C CA . TYR B 1 153 ? 7.871 -11.656 -8.273 1 95.25 153 TYR B CA 1
ATOM 3161 C C . TYR B 1 153 ? 7.867 -12.219 -6.852 1 95.25 153 TYR B C 1
ATOM 3163 O O . TYR B 1 153 ? 8.367 -13.32 -6.613 1 95.25 153 TYR B O 1
ATOM 3171 N N . TYR B 1 154 ? 7.398 -11.32 -5.988 1 93.19 154 TYR B N 1
ATOM 3172 C CA . TYR B 1 154 ? 7.191 -11.734 -4.605 1 93.19 154 TYR B CA 1
ATOM 3173 C C . TYR B 1 154 ? 5.738 -12.133 -4.363 1 93.19 154 TYR B C 1
ATOM 3175 O O . TYR B 1 154 ? 4.887 -11.273 -4.133 1 93.19 154 TYR B O 1
ATOM 3183 N N . GLY B 1 155 ? 5.504 -13.359 -4.453 1 85.56 155 GLY B N 1
ATOM 3184 C CA . GLY B 1 155 ? 4.148 -13.891 -4.461 1 85.56 155 GLY B CA 1
ATOM 3185 C C . GLY B 1 155 ? 3.381 -13.594 -3.188 1 85.56 155 GLY B C 1
ATOM 3186 O O . GLY B 1 155 ? 3.906 -12.945 -2.277 1 85.56 155 GLY B O 1
ATOM 3187 N N . GLY B 1 156 ? 2.08 -14.078 -3.271 1 81.06 156 GLY B N 1
ATOM 3188 C CA . GLY B 1 156 ? 1.079 -13.93 -2.227 1 81.06 156 GLY B CA 1
ATOM 3189 C C . GLY B 1 156 ? 0.177 -15.141 -2.092 1 81.06 156 GLY B C 1
ATOM 3190 O O . GLY B 1 156 ? -0.067 -15.617 -0.981 1 81.06 156 GLY B O 1
ATOM 3191 N N . LEU B 1 157 ? -0.256 -15.562 -3.221 1 82 157 LEU B N 1
ATOM 3192 C CA . LEU B 1 157 ? -1.23 -16.656 -3.217 1 82 157 LEU B CA 1
ATOM 3193 C C . LEU B 1 157 ? -0.55 -18 -3.477 1 82 157 LEU B C 1
ATOM 3195 O O . LEU B 1 157 ? -1.043 -19.031 -3.043 1 82 157 LEU B O 1
ATOM 3199 N N . ASP B 1 158 ? 0.489 -17.906 -4.34 1 64.19 158 ASP B N 1
ATOM 3200 C CA . ASP B 1 158 ? 1.114 -19.141 -4.828 1 64.19 158 ASP B CA 1
ATOM 3201 C C . ASP B 1 158 ? 2.328 -19.516 -3.98 1 64.19 158 ASP B C 1
ATOM 3203 O O . ASP B 1 158 ? 3.119 -20.375 -4.367 1 64.19 158 ASP B O 1
ATOM 3207 N N . ALA B 1 159 ? 2.375 -19.25 -2.682 1 55.44 159 ALA B N 1
ATOM 3208 C CA . ALA B 1 159 ? 3.402 -19.625 -1.713 1 55.44 159 ALA B CA 1
ATOM 3209 C C . ALA B 1 159 ? 4.793 -19.25 -2.217 1 55.44 159 ALA B C 1
ATOM 3211 O O . ALA B 1 159 ? 5.797 -19.766 -1.724 1 55.44 159 ALA B O 1
ATOM 3212 N N . ALA B 1 160 ? 4.945 -18.641 -3.42 1 53.88 160 ALA B N 1
ATOM 3213 C CA . ALA B 1 160 ? 6.297 -18.312 -3.859 1 53.88 160 ALA B CA 1
ATOM 3214 C C . ALA B 1 160 ? 6.898 -17.203 -2.984 1 53.88 160 ALA B C 1
ATOM 3216 O O . ALA B 1 160 ? 7.094 -16.078 -3.441 1 53.88 160 ALA B O 1
ATOM 3217 N N . ALA B 1 161 ? 7.117 -17.516 -1.628 1 56.19 161 ALA B N 1
ATOM 3218 C CA . ALA B 1 161 ? 7.477 -16.5 -0.64 1 56.19 161 ALA B CA 1
ATOM 3219 C C . ALA B 1 161 ? 8.891 -15.977 -0.876 1 56.19 161 ALA B C 1
ATOM 3221 O O . ALA B 1 161 ? 9.227 -14.867 -0.465 1 56.19 161 ALA B O 1
ATOM 3222 N N . HIS B 1 162 ? 9.711 -16.672 -1.808 1 68 162 HIS B N 1
ATOM 3223 C CA . HIS B 1 162 ? 11.094 -16.234 -1.766 1 68 162 HIS B CA 1
ATOM 3224 C C . HIS B 1 162 ? 11.469 -15.461 -3.031 1 68 162 HIS B C 1
ATOM 3226 O O . HIS B 1 162 ? 12.648 -15.312 -3.346 1 68 162 HIS B O 1
ATOM 3232 N N . GLY B 1 163 ? 10.555 -14.93 -3.73 1 85.88 163 GLY B N 1
ATOM 3233 C CA . GLY B 1 163 ? 10.859 -14.156 -4.922 1 85.88 163 GLY B CA 1
ATOM 3234 C C . GLY B 1 163 ? 11.164 -15.016 -6.133 1 85.88 163 GLY B C 1
ATOM 3235 O O . GLY B 1 163 ? 12.031 -15.891 -6.082 1 85.88 163 GLY B O 1
ATOM 3236 N N . LEU B 1 164 ? 10.508 -14.938 -7.199 1 91.56 164 LEU B N 1
ATOM 3237 C CA . LEU B 1 164 ? 10.719 -15.641 -8.461 1 91.56 164 LEU B CA 1
ATOM 3238 C C . LEU B 1 164 ? 11.227 -14.68 -9.539 1 91.56 164 LEU B C 1
ATOM 3240 O O . LEU B 1 164 ? 10.586 -13.664 -9.82 1 91.56 164 LEU B O 1
ATOM 3244 N N . ALA B 1 165 ? 12.367 -15.047 -10.055 1 94.19 165 ALA B N 1
ATOM 3245 C CA . ALA B 1 165 ? 12.961 -14.219 -11.102 1 94.19 165 ALA B CA 1
ATOM 3246 C C . ALA B 1 165 ? 12.164 -14.32 -12.398 1 94.19 165 ALA B C 1
ATOM 3248 O O . ALA B 1 165 ? 11.742 -15.414 -12.789 1 94.19 165 ALA B O 1
ATOM 3249 N N . VAL B 1 166 ? 11.93 -13.242 -13.023 1 96.75 166 VAL B N 1
ATOM 3250 C CA . VAL B 1 166 ? 11.281 -13.133 -14.32 1 96.75 166 VAL B CA 1
ATOM 3251 C C . VAL B 1 166 ? 12.211 -12.43 -15.312 1 96.75 166 VAL B C 1
ATOM 3253 O O . VAL B 1 166 ? 12.406 -11.219 -15.227 1 96.75 166 VAL B O 1
ATOM 3256 N N . PRO B 1 167 ? 12.75 -13.102 -16.266 1 98.12 167 PRO B N 1
ATOM 3257 C CA . PRO B 1 167 ? 13.609 -12.461 -17.266 1 98.12 167 PRO B CA 1
ATOM 3258 C C . PRO B 1 167 ? 12.883 -11.359 -18.047 1 98.12 167 PRO B C 1
ATOM 3260 O O . PRO B 1 167 ? 11.68 -11.469 -18.281 1 98.12 167 PRO B O 1
ATOM 3263 N N . GLY B 1 168 ? 13.656 -10.344 -18.406 1 98.25 168 GLY B N 1
ATOM 3264 C CA . GLY B 1 168 ? 13.094 -9.211 -19.125 1 98.25 168 GLY B CA 1
ATOM 3265 C C . GLY B 1 168 ? 12.312 -9.625 -20.359 1 98.25 168 GLY B C 1
ATOM 3266 O O . GLY B 1 168 ? 11.234 -9.094 -20.625 1 98.25 168 GLY B O 1
ATOM 3267 N N . GLU B 1 169 ? 12.82 -10.57 -21.062 1 98.25 169 GLU B N 1
ATOM 3268 C CA . GLU B 1 169 ? 12.164 -11.039 -22.281 1 98.25 169 GLU B CA 1
ATOM 3269 C C . GLU B 1 169 ? 10.797 -11.641 -21.984 1 98.25 169 GLU B C 1
ATOM 3271 O O . GLU B 1 169 ? 9.828 -11.398 -22.703 1 98.25 169 GLU B O 1
ATOM 3276 N N . GLU B 1 170 ? 10.734 -12.453 -20.906 1 98.12 170 GLU B N 1
ATOM 3277 C CA . GLU B 1 170 ? 9.461 -13.047 -20.516 1 98.12 170 GLU B CA 1
ATOM 3278 C C . GLU B 1 170 ? 8.477 -11.977 -20.062 1 98.12 170 GLU B C 1
ATOM 3280 O O . GLU B 1 170 ? 7.285 -12.047 -20.375 1 98.12 170 GLU B O 1
ATOM 3285 N N . TYR B 1 171 ? 8.984 -10.992 -19.375 1 98.5 171 TYR B N 1
ATOM 3286 C CA . TYR B 1 171 ? 8.148 -9.883 -18.922 1 98.5 171 TYR B CA 1
ATOM 3287 C C . TYR B 1 171 ? 7.523 -9.156 -20.109 1 98.5 171 TYR B C 1
ATOM 3289 O O . TYR B 1 171 ? 6.32 -8.891 -20.125 1 98.5 171 TYR B O 1
ATOM 3297 N N . HIS B 1 172 ? 8.312 -8.875 -21.094 1 98.44 172 HIS B N 1
ATOM 3298 C CA . HIS B 1 172 ? 7.836 -8.094 -22.219 1 98.44 172 HIS B CA 1
ATOM 3299 C C . HIS B 1 172 ? 6.934 -8.93 -23.125 1 98.44 172 HIS B C 1
ATOM 3301 O O . HIS B 1 172 ? 6.066 -8.391 -23.812 1 98.44 172 HIS B O 1
ATOM 3307 N N . ALA B 1 173 ? 7.117 -10.219 -23.078 1 98.25 173 ALA B N 1
ATOM 3308 C CA . ALA B 1 173 ? 6.301 -11.109 -23.906 1 98.25 173 ALA B CA 1
ATOM 3309 C C . ALA B 1 173 ? 4.941 -11.359 -23.25 1 98.25 173 ALA B C 1
ATOM 3311 O O . ALA B 1 173 ? 4.004 -11.805 -23.922 1 98.25 173 ALA B O 1
ATOM 3312 N N . ALA B 1 174 ? 4.859 -11.094 -21.984 1 98.12 174 ALA B N 1
ATOM 3313 C CA . ALA B 1 174 ? 3.635 -11.383 -21.234 1 98.12 174 ALA B CA 1
ATOM 3314 C C . ALA B 1 174 ? 2.637 -10.234 -21.344 1 98.12 174 ALA B C 1
ATOM 3316 O O . ALA B 1 174 ? 3.012 -9.109 -21.688 1 98.12 174 ALA B O 1
ATOM 3317 N N . GLU B 1 175 ? 1.391 -10.547 -21.125 1 97.44 175 GLU B N 1
ATOM 3318 C CA . GLU B 1 175 ? 0.302 -9.578 -21.047 1 97.44 175 GLU B CA 1
ATOM 3319 C C . GLU B 1 175 ? -0.418 -9.664 -19.703 1 97.44 175 GLU B C 1
ATOM 3321 O O . GLU B 1 175 ? -0.516 -10.742 -19.125 1 97.44 175 GLU B O 1
ATOM 3326 N N . PRO B 1 176 ? -0.886 -8.508 -19.25 1 98.06 176 PRO B N 1
ATOM 3327 C CA . PRO B 1 176 ? -1.698 -8.586 -18.047 1 98.06 176 PRO B CA 1
ATOM 3328 C C . PRO B 1 176 ? -2.932 -9.469 -18.219 1 98.06 176 PRO B C 1
ATOM 3330 O O . PRO B 1 176 ? -3.432 -9.625 -19.328 1 98.06 176 PRO B O 1
ATOM 3333 N N . ASP B 1 177 ? -3.385 -9.992 -17.125 1 97.94 177 ASP B N 1
ATOM 3334 C CA . ASP B 1 177 ? -4.547 -10.875 -17.172 1 97.94 177 ASP B CA 1
ATOM 3335 C C . ASP B 1 177 ? -5.777 -10.133 -17.688 1 97.94 177 ASP B C 1
ATOM 3337 O O . ASP B 1 177 ? -6.016 -8.984 -17.328 1 97.94 177 ASP B O 1
ATOM 3341 N N . LEU B 1 178 ? -6.562 -10.828 -18.359 1 97.25 178 LEU B N 1
ATOM 3342 C CA . LEU B 1 178 ? -7.734 -10.273 -19.031 1 97.25 178 LEU B CA 1
ATOM 3343 C C . LEU B 1 178 ? -8.75 -9.773 -18 1 97.25 178 LEU B C 1
ATOM 3345 O O . LEU B 1 178 ? -9.5 -8.836 -18.281 1 97.25 178 LEU B O 1
ATOM 3349 N N . LEU B 1 179 ? -8.812 -10.359 -16.844 1 97.81 179 LEU B N 1
ATOM 3350 C CA . LEU B 1 179 ? -9.867 -10.062 -15.875 1 97.81 179 LEU B CA 1
ATOM 3351 C C . LEU B 1 179 ? -9.391 -9.047 -14.844 1 97.81 179 LEU B C 1
ATOM 3353 O O . LEU B 1 179 ? -10.133 -8.695 -13.922 1 97.81 179 LEU B O 1
ATOM 3357 N N . ARG B 1 180 ? -8.219 -8.492 -14.938 1 96.81 180 ARG B N 1
ATOM 3358 C CA . ARG B 1 180 ? -7.59 -7.75 -13.852 1 96.81 180 ARG B CA 1
ATOM 3359 C C . ARG B 1 180 ? -8.438 -6.555 -13.438 1 96.81 180 ARG B C 1
ATOM 3361 O O . ARG B 1 180 ? -8.523 -6.227 -12.25 1 96.81 180 ARG B O 1
ATOM 3368 N N . GLN B 1 181 ? -9.117 -5.945 -14.336 1 95.75 181 GLN B N 1
ATOM 3369 C CA . GLN B 1 181 ? -9.875 -4.742 -14.023 1 95.75 181 GLN B CA 1
ATOM 3370 C C . GLN B 1 181 ? -11.227 -5.086 -13.398 1 95.75 181 GLN B C 1
ATOM 3372 O O . GLN B 1 181 ? -11.797 -4.289 -12.648 1 95.75 181 GLN B O 1
ATOM 3377 N N . SER B 1 182 ? -11.734 -6.27 -13.656 1 97.12 182 SER B N 1
ATOM 3378 C CA . SER B 1 182 ? -13.062 -6.648 -13.18 1 97.12 182 SER B CA 1
ATOM 3379 C C . SER B 1 182 ? -12.969 -7.609 -12 1 97.12 182 SER B C 1
ATOM 3381 O O . SER B 1 182 ? -13.969 -7.879 -11.336 1 97.12 182 SER B O 1
ATOM 3383 N N . ALA B 1 183 ? -11.828 -8.102 -11.781 1 97.81 183 ALA B N 1
ATOM 3384 C CA . ALA B 1 183 ? -11.648 -9.164 -10.789 1 97.81 183 ALA B CA 1
ATOM 3385 C C . ALA B 1 183 ? -12.172 -8.734 -9.422 1 97.81 183 ALA B C 1
ATOM 3387 O O . ALA B 1 183 ? -12.875 -9.492 -8.758 1 97.81 183 ALA B O 1
ATOM 3388 N N . SER B 1 184 ? -11.789 -7.555 -9.016 1 97.12 184 SER B N 1
ATOM 3389 C CA . SER B 1 184 ? -12.211 -7.074 -7.703 1 97.12 184 SER B CA 1
ATOM 3390 C C . SER B 1 184 ? -13.727 -7.07 -7.574 1 97.12 184 SER B C 1
ATOM 3392 O O . SER B 1 184 ? -14.273 -7.527 -6.562 1 97.12 184 SER B O 1
ATOM 3394 N N . THR B 1 185 ? -14.422 -6.57 -8.539 1 96.06 185 THR B N 1
ATOM 3395 C CA . THR B 1 185 ? -15.875 -6.527 -8.531 1 96.06 185 THR B CA 1
ATOM 3396 C C . THR B 1 185 ? -16.453 -7.938 -8.516 1 96.06 185 THR B C 1
ATOM 3398 O O . THR B 1 185 ? -17.391 -8.219 -7.758 1 96.06 185 THR B O 1
ATOM 3401 N N . LEU B 1 186 ? -15.938 -8.805 -9.328 1 96.56 186 LEU B N 1
ATOM 3402 C CA . LEU B 1 186 ? -16.391 -10.195 -9.383 1 96.56 186 LEU B CA 1
ATOM 3403 C C . LEU B 1 186 ? -16.219 -10.867 -8.023 1 96.56 186 LEU B C 1
ATOM 3405 O O . LEU B 1 186 ? -17.156 -11.508 -7.527 1 96.56 186 LEU B O 1
ATOM 3409 N N . ILE B 1 187 ? -15.133 -10.68 -7.426 1 97.88 187 ILE B N 1
ATOM 3410 C CA . ILE B 1 187 ? -14.812 -11.312 -6.148 1 97.88 187 ILE B CA 1
ATOM 3411 C C . ILE B 1 187 ? -15.773 -10.812 -5.074 1 97.88 187 ILE B C 1
ATOM 3413 O O . ILE B 1 187 ? -16.328 -11.617 -4.312 1 97.88 187 ILE B O 1
ATOM 3417 N N . ASN B 1 188 ? -15.961 -9.539 -5.027 1 96.25 188 ASN B N 1
ATOM 3418 C CA . ASN B 1 188 ? -16.875 -8.977 -4.035 1 96.25 188 ASN B CA 1
ATOM 3419 C C . ASN B 1 188 ? -18.297 -9.484 -4.223 1 96.25 188 ASN B C 1
ATOM 3421 O O . ASN B 1 188 ? -18.984 -9.805 -3.252 1 96.25 188 ASN B O 1
ATOM 3425 N N . THR B 1 189 ? -18.734 -9.602 -5.395 1 94.88 189 THR B N 1
ATOM 3426 C CA . THR B 1 189 ? -20.078 -10.078 -5.707 1 94.88 189 THR B CA 1
ATOM 3427 C C . THR B 1 189 ? -20.25 -11.531 -5.289 1 94.88 189 THR B C 1
ATOM 3429 O O . THR B 1 189 ? -21.234 -11.883 -4.637 1 94.88 189 THR B O 1
ATOM 3432 N N . TRP B 1 190 ? -19.312 -12.336 -5.613 1 95.44 190 TRP B N 1
ATOM 3433 C CA . TRP B 1 190 ? -19.422 -13.758 -5.328 1 95.44 190 TRP B CA 1
ATOM 3434 C C . TRP B 1 190 ? -19.328 -14.023 -3.828 1 95.44 190 TRP B C 1
ATOM 3436 O O . TRP B 1 190 ? -20.078 -14.844 -3.285 1 95.44 190 TRP B O 1
ATOM 3446 N N . ASN B 1 191 ? -18.453 -13.336 -3.189 1 96.56 191 ASN B N 1
ATOM 3447 C CA . ASN B 1 191 ? -18.297 -13.539 -1.754 1 96.56 191 ASN B CA 1
ATOM 3448 C C . ASN B 1 191 ? -19.5 -13.031 -0.98 1 96.56 191 ASN B C 1
ATOM 3450 O O . ASN B 1 191 ? -19.844 -13.578 0.07 1 96.56 191 ASN B O 1
ATOM 3454 N N . SER B 1 192 ? -20.156 -12.016 -1.473 1 96.12 192 SER B N 1
ATOM 3455 C CA . SER B 1 192 ? -21.266 -11.414 -0.744 1 96.12 192 SER B CA 1
ATOM 3456 C C . SER B 1 192 ? -22.594 -12.055 -1.123 1 96.12 192 SER B C 1
ATOM 3458 O O . SER B 1 192 ? -23.438 -12.312 -0.258 1 96.12 192 SER B O 1
ATOM 3460 N N . GLU B 1 193 ? -22.797 -12.383 -2.369 1 94.94 193 GLU B N 1
ATOM 3461 C CA . GLU B 1 193 ? -24.125 -12.781 -2.865 1 94.94 193 GLU B CA 1
ATOM 3462 C C . GLU B 1 193 ? -24.156 -14.258 -3.227 1 94.94 193 GLU B C 1
ATOM 3464 O O . GLU B 1 193 ? -25.219 -14.859 -3.305 1 94.94 193 GLU B O 1
ATOM 3469 N N . ARG B 1 194 ? -23.047 -14.82 -3.422 1 94.06 194 ARG B N 1
ATOM 3470 C CA . ARG B 1 194 ? -23.031 -16.188 -3.932 1 94.06 194 ARG B CA 1
ATOM 3471 C C . ARG B 1 194 ? -22 -17.031 -3.191 1 94.06 194 ARG B C 1
ATOM 3473 O O . ARG B 1 194 ? -21.312 -17.859 -3.801 1 94.06 194 ARG B O 1
ATOM 3480 N N . ALA B 1 195 ? -21.875 -16.828 -1.978 1 94.81 195 ALA B N 1
ATOM 3481 C CA . ALA B 1 195 ? -20.859 -17.5 -1.172 1 94.81 195 ALA B CA 1
ATOM 3482 C C . ALA B 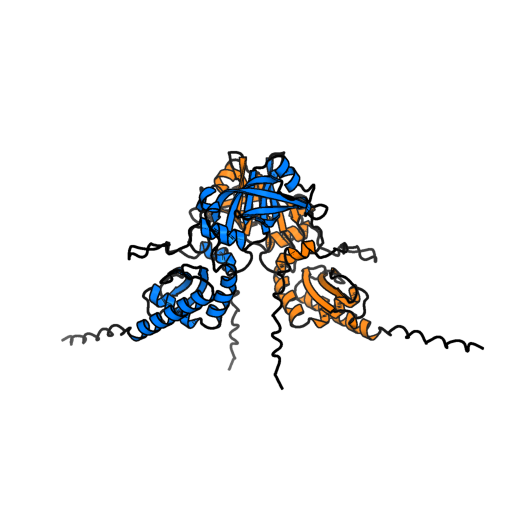1 195 ? -21.047 -19.016 -1.196 1 94.81 195 ALA B C 1
ATOM 3484 O O . ALA B 1 195 ? -20.078 -19.781 -1.188 1 94.81 195 ALA B O 1
ATOM 3485 N N . GLU B 1 196 ? -22.25 -19.438 -1.232 1 93.25 196 GLU B N 1
ATOM 3486 C CA . GLU B 1 196 ? -22.547 -20.875 -1.227 1 93.25 196 GLU B CA 1
ATOM 3487 C C . GLU B 1 196 ? -21.938 -21.562 -2.445 1 93.25 196 GLU B C 1
ATOM 3489 O O . GLU B 1 196 ? -21.5 -22.719 -2.359 1 93.25 196 GLU B O 1
ATOM 3494 N N . ASP B 1 197 ? -21.984 -20.891 -3.553 1 93.75 197 ASP B N 1
ATOM 3495 C CA . ASP B 1 197 ? -21.391 -21.422 -4.766 1 93.75 197 ASP B CA 1
ATOM 3496 C C . ASP B 1 197 ? -19.891 -21.656 -4.582 1 93.75 197 ASP B C 1
ATOM 3498 O O . ASP B 1 197 ? -19.359 -22.688 -5.008 1 93.75 197 ASP B O 1
ATOM 3502 N N . ILE B 1 198 ? -19.234 -20.766 -3.93 1 95.75 198 ILE B N 1
ATOM 3503 C CA . ILE B 1 198 ? -17.797 -20.875 -3.688 1 95.75 198 ILE B CA 1
ATOM 3504 C C . ILE B 1 198 ? -17.516 -22.078 -2.787 1 95.75 198 ILE B C 1
ATOM 3506 O O . ILE B 1 198 ? -16.609 -22.859 -3.049 1 95.75 198 ILE B O 1
ATOM 3510 N N . TYR B 1 199 ? -18.328 -22.25 -1.795 1 95.38 199 TYR B N 1
ATOM 3511 C CA . TYR B 1 199 ? -18.172 -23.391 -0.898 1 95.38 199 TYR B CA 1
ATOM 3512 C C . TYR B 1 199 ? -18.281 -24.703 -1.664 1 95.38 199 TYR B C 1
ATOM 3514 O O . TYR B 1 199 ? -17.453 -25.594 -1.491 1 95.38 199 TYR B O 1
ATOM 3522 N N . ARG B 1 200 ? -19.266 -24.797 -2.479 1 94 200 ARG B N 1
ATOM 3523 C CA . ARG B 1 200 ? -19.5 -26.031 -3.229 1 94 200 ARG B CA 1
ATOM 3524 C C . ARG B 1 200 ? -18.359 -26.312 -4.195 1 94 200 ARG B C 1
ATOM 3526 O O . ARG B 1 200 ? -17.875 -27.438 -4.281 1 94 200 ARG B O 1
ATOM 3533 N N . ILE B 1 201 ? -17.969 -25.281 -4.875 1 94.5 201 ILE B N 1
ATOM 3534 C CA . ILE B 1 201 ? -16.922 -25.422 -5.887 1 94.5 201 ILE B CA 1
ATOM 3535 C C . ILE B 1 201 ? -15.633 -25.906 -5.234 1 94.5 201 ILE B C 1
ATOM 3537 O O . ILE B 1 201 ? -15.008 -26.859 -5.707 1 94.5 201 ILE B O 1
ATOM 3541 N N . VAL B 1 202 ? -15.234 -25.25 -4.145 1 95.06 202 VAL B N 1
ATOM 3542 C CA . VAL B 1 202 ? -13.953 -25.578 -3.533 1 95.06 202 VAL B CA 1
ATOM 3543 C C . VAL B 1 202 ? -14.055 -26.922 -2.822 1 95.06 202 VAL B C 1
ATOM 3545 O O . VAL B 1 202 ? -13.086 -27.688 -2.783 1 95.06 202 VAL B O 1
ATOM 3548 N N . ALA B 1 203 ? -15.18 -27.281 -2.277 1 93.81 203 ALA B N 1
ATOM 3549 C CA . ALA B 1 203 ? -15.383 -28.609 -1.681 1 93.81 203 ALA B CA 1
ATOM 3550 C C . ALA B 1 203 ? -15.141 -29.719 -2.701 1 93.81 203 ALA B C 1
ATOM 3552 O O . ALA B 1 203 ? -14.461 -30.703 -2.408 1 93.81 203 ALA B O 1
ATOM 3553 N N . LEU B 1 204 ? -15.758 -29.5 -3.818 1 92.19 204 LEU B N 1
ATOM 3554 C CA . LEU B 1 204 ? -15.578 -30.469 -4.895 1 92.19 204 LEU B CA 1
ATOM 3555 C C . LEU B 1 204 ? -14.109 -30.578 -5.293 1 92.19 204 LEU B C 1
ATOM 3557 O O . LEU B 1 204 ? -13.594 -31.672 -5.477 1 92.19 204 LEU B O 1
ATOM 3561 N N . GLN B 1 205 ? -13.461 -29.406 -5.441 1 91.5 205 GLN B N 1
ATOM 3562 C CA . GLN B 1 205 ? -12.047 -29.391 -5.805 1 91.5 205 GLN B CA 1
ATOM 3563 C C . GLN B 1 205 ? -11.203 -30.141 -4.777 1 91.5 205 GLN B C 1
ATOM 3565 O O . GLN B 1 205 ? -10.25 -30.828 -5.141 1 91.5 205 GLN B O 1
ATOM 3570 N N . LEU B 1 206 ? -11.523 -30.031 -3.52 1 93 206 LEU B N 1
ATOM 3571 C CA . LEU B 1 206 ? -10.766 -30.641 -2.43 1 93 206 LEU B CA 1
ATOM 3572 C C . LEU B 1 206 ? -11.203 -32.094 -2.207 1 93 206 LEU B C 1
ATOM 3574 O O . LEU B 1 206 ? -10.531 -32.844 -1.499 1 93 206 LEU B O 1
ATOM 3578 N N . GLY B 1 207 ? -12.273 -32.469 -2.756 1 91 207 GLY B N 1
ATOM 3579 C CA . GLY B 1 207 ? -12.797 -33.812 -2.57 1 91 207 GLY B CA 1
ATOM 3580 C C . GLY B 1 207 ? -13.336 -34.062 -1.175 1 91 207 GLY B C 1
ATOM 3581 O O . GLY B 1 207 ? -13.133 -35.125 -0.597 1 91 207 GLY B O 1
ATOM 3582 N N . VAL B 1 208 ? -13.914 -33.062 -0.566 1 92.38 208 VAL B N 1
ATOM 3583 C CA . VAL B 1 208 ? -14.484 -33.188 0.771 1 92.38 208 VAL B CA 1
ATOM 3584 C C . VAL B 1 208 ? -15.969 -32.875 0.729 1 92.38 208 VAL B C 1
ATOM 3586 O O . VAL B 1 208 ? -16.422 -32.094 -0.12 1 92.38 208 VAL B O 1
ATOM 3589 N N . PRO B 1 209 ? -16.766 -33.469 1.668 1 91.69 209 PRO B N 1
ATOM 3590 C CA . PRO B 1 209 ? -18.172 -33.125 1.753 1 91.69 209 PRO B CA 1
ATOM 3591 C C . PRO B 1 209 ? -18.391 -31.656 2.16 1 91.69 209 PRO B C 1
ATOM 3593 O O . PRO B 1 209 ? -17.609 -31.109 2.939 1 91.69 209 PRO B O 1
ATOM 3596 N N . LEU B 1 210 ? -19.391 -31.078 1.65 1 92.5 210 LEU B N 1
ATOM 3597 C CA . LEU B 1 210 ? -19.719 -29.688 1.931 1 92.5 210 LEU B CA 1
ATOM 3598 C C . LEU B 1 210 ? -19.875 -29.453 3.43 1 92.5 210 LEU B C 1
ATOM 3600 O O . LEU B 1 210 ? -19.484 -28.391 3.939 1 92.5 210 LEU B O 1
ATOM 3604 N N . ILE B 1 211 ? -20.375 -30.438 4.176 1 92.38 211 ILE B N 1
ATOM 3605 C CA . ILE B 1 211 ? -20.656 -30.328 5.602 1 92.38 211 ILE B CA 1
ATOM 3606 C C . ILE B 1 211 ? -19.359 -30.141 6.379 1 92.38 211 ILE B C 1
ATOM 3608 O O . ILE B 1 211 ? -19.359 -29.625 7.504 1 92.38 211 ILE B O 1
ATOM 3612 N N . GLU B 1 212 ? -18.281 -30.5 5.785 1 94.88 212 GLU B N 1
ATOM 3613 C CA . GLU B 1 212 ? -17 -30.406 6.457 1 94.88 212 GLU B CA 1
ATOM 3614 C C . GLU B 1 212 ? -16.344 -29.062 6.176 1 94.88 212 GLU B C 1
ATOM 3616 O O . GLU B 1 212 ? -15.305 -28.734 6.766 1 94.88 212 GLU B O 1
ATOM 3621 N N . MET B 1 213 ? -16.922 -28.281 5.273 1 95.19 213 MET B N 1
ATOM 3622 C CA . MET B 1 213 ? -16.375 -26.969 4.965 1 95.19 213 MET B CA 1
ATOM 3623 C C . MET B 1 213 ? -16.734 -25.953 6.055 1 95.19 213 MET B C 1
ATOM 3625 O O . MET B 1 213 ? -17.906 -25.656 6.262 1 95.19 213 MET B O 1
ATOM 3629 N N . LEU B 1 214 ? -15.75 -25.359 6.688 1 96.75 214 LEU B N 1
ATOM 3630 C CA . LEU B 1 214 ? -15.961 -24.406 7.766 1 96.75 214 LEU B CA 1
ATOM 3631 C C . LEU B 1 214 ? -15.984 -22.969 7.227 1 96.75 214 LEU B C 1
ATOM 3633 O O . LEU B 1 214 ? -16.703 -22.125 7.75 1 96.75 214 LEU B O 1
ATOM 3637 N N . TYR B 1 215 ? -15.195 -22.781 6.242 1 96.88 215 TYR B N 1
ATOM 3638 C CA . TYR B 1 215 ? -15.086 -21.438 5.688 1 96.88 215 TYR B CA 1
ATOM 3639 C C . TYR B 1 215 ? -14.484 -21.469 4.289 1 96.88 215 TYR B C 1
ATOM 3641 O O . TYR B 1 215 ? -13.602 -22.281 4.008 1 96.88 215 TYR B O 1
ATOM 3649 N N . ALA B 1 216 ? -14.984 -20.594 3.451 1 97.19 216 ALA B N 1
ATOM 3650 C CA . ALA B 1 216 ? -14.391 -20.391 2.129 1 97.19 216 ALA B CA 1
ATOM 3651 C C . ALA B 1 216 ? -14.531 -18.938 1.678 1 97.19 216 ALA B C 1
ATOM 3653 O O . ALA B 1 216 ? -15.57 -18.312 1.903 1 97.19 216 ALA B O 1
ATOM 3654 N N . GLU B 1 217 ? -13.484 -18.453 1.051 1 97.38 217 GLU B N 1
ATOM 3655 C CA . GLU B 1 217 ? -13.492 -17.094 0.532 1 97.38 217 GLU B CA 1
ATOM 3656 C C . GLU B 1 217 ? -12.703 -16.984 -0.773 1 97.38 217 GLU B C 1
ATOM 3658 O O . GLU B 1 217 ? -11.57 -17.469 -0.859 1 97.38 217 GLU B O 1
ATOM 3663 N N . LEU B 1 218 ? -13.352 -16.391 -1.711 1 97.38 218 LEU B N 1
ATOM 3664 C CA . LEU B 1 218 ? -12.664 -16.156 -2.975 1 97.38 218 LEU B CA 1
ATOM 3665 C C . LEU B 1 218 ? -11.625 -15.047 -2.824 1 97.38 218 LEU B C 1
ATOM 3667 O O . LEU B 1 218 ? -11.953 -13.914 -2.467 1 97.38 218 LEU B O 1
ATOM 3671 N N . LEU B 1 219 ? -10.375 -15.336 -3.143 1 96.88 219 LEU B N 1
ATOM 3672 C CA . LEU B 1 219 ? -9.289 -14.383 -2.928 1 96.88 219 LEU B CA 1
ATOM 3673 C C . LEU B 1 219 ? -8.953 -13.648 -4.219 1 96.88 219 LEU B C 1
ATOM 3675 O O . LEU B 1 219 ? -8.648 -12.453 -4.195 1 96.88 219 LEU B O 1
ATOM 3679 N N . TRP B 1 220 ? -8.93 -14.367 -5.289 1 97.19 220 TRP B N 1
ATOM 3680 C CA . TRP B 1 220 ? -8.594 -13.789 -6.586 1 97.19 220 TRP B CA 1
ATOM 3681 C C . TRP B 1 220 ? -9.156 -14.641 -7.723 1 97.19 220 TRP B C 1
ATOM 3683 O O . TRP B 1 220 ? -9.406 -15.836 -7.551 1 97.19 220 TRP B O 1
ATOM 3693 N N . VAL B 1 221 ? -9.406 -14.008 -8.875 1 97.19 221 VAL B N 1
ATOM 3694 C CA . VAL B 1 221 ? -9.859 -14.688 -10.078 1 97.19 221 VAL B CA 1
ATOM 3695 C C . VAL B 1 221 ? -9.094 -14.164 -11.289 1 97.19 221 VAL B C 1
ATOM 3697 O O . VAL B 1 221 ? -8.898 -12.953 -11.43 1 97.19 221 VAL B O 1
ATOM 3700 N N . ASP B 1 222 ? -8.531 -15.055 -12.039 1 97 222 ASP B N 1
ATOM 3701 C CA . ASP B 1 222 ? -7.891 -14.742 -13.312 1 97 222 ASP B CA 1
ATOM 3702 C C . ASP B 1 222 ? -8.516 -15.555 -14.453 1 97 222 ASP B C 1
ATOM 3704 O O . ASP B 1 222 ? -9.461 -16.312 -14.234 1 97 222 ASP B O 1
ATOM 3708 N N . ARG B 1 223 ? -8 -15.414 -15.672 1 97.19 223 ARG B N 1
ATOM 3709 C CA . ARG B 1 223 ? -8.641 -16.016 -16.844 1 97.19 223 ARG B CA 1
ATOM 3710 C C . ARG B 1 223 ? -8.578 -17.531 -16.781 1 97.19 223 ARG B C 1
ATOM 3712 O O . ARG B 1 223 ? -9.281 -18.219 -17.547 1 97.19 223 ARG B O 1
ATOM 3719 N N . LEU B 1 224 ? -7.746 -18.078 -15.945 1 96.38 224 LEU B N 1
ATOM 3720 C CA . LEU B 1 224 ? -7.523 -19.516 -15.945 1 96.38 224 LEU B CA 1
ATOM 3721 C C . LEU B 1 224 ? -8.203 -20.172 -14.75 1 96.38 224 LEU B C 1
ATOM 3723 O O . LEU B 1 224 ? -8.367 -21.391 -14.719 1 96.38 224 LEU B O 1
ATOM 3727 N N . GLY B 1 225 ? -8.578 -19.359 -13.773 1 96.06 225 GLY B N 1
ATOM 3728 C CA . GLY B 1 225 ? -9.188 -19.953 -12.594 1 96.06 225 GLY B CA 1
ATOM 3729 C C . GLY B 1 225 ? -9.273 -18.984 -11.422 1 96.06 225 GLY B C 1
ATOM 3730 O O . GLY B 1 225 ? -9.305 -17.766 -11.617 1 96.06 225 GLY B O 1
ATOM 3731 N N . MET B 1 226 ? -9.414 -19.609 -10.211 1 95.75 226 MET B N 1
ATOM 3732 C CA . MET B 1 226 ? -9.594 -18.781 -9.016 1 95.75 226 MET B CA 1
ATOM 3733 C C . MET B 1 226 ? -8.758 -19.328 -7.859 1 95.75 226 MET B C 1
ATOM 3735 O O . MET B 1 226 ? -8.391 -20.5 -7.844 1 95.75 226 MET B O 1
ATOM 3739 N N . TYR B 1 227 ? -8.398 -18.453 -6.992 1 95.38 227 TYR B N 1
ATOM 3740 C CA . TYR B 1 227 ? -7.801 -18.797 -5.707 1 95.38 227 TYR B CA 1
ATOM 3741 C C . TYR B 1 227 ? -8.805 -18.625 -4.574 1 95.38 227 TYR B C 1
ATOM 3743 O O . TYR B 1 227 ? -9.422 -17.562 -4.434 1 95.38 227 TYR B O 1
ATOM 3751 N N . VAL B 1 228 ? -8.906 -19.672 -3.748 1 95.94 228 VAL B N 1
ATOM 3752 C CA . VAL B 1 228 ? -9.891 -19.688 -2.672 1 95.94 228 VAL B CA 1
ATOM 3753 C C . VAL B 1 228 ? -9.211 -20.047 -1.353 1 95.94 228 VAL B C 1
ATOM 3755 O O . VAL B 1 228 ? -8.469 -21.031 -1.283 1 95.94 228 VAL B O 1
ATOM 3758 N N . ARG B 1 229 ? -9.406 -19.25 -0.372 1 95.44 229 ARG B N 1
ATOM 3759 C CA . ARG B 1 229 ? -9.055 -19.656 0.983 1 95.44 229 ARG B CA 1
ATOM 3760 C C . ARG B 1 229 ? -10.094 -20.625 1.554 1 95.44 229 ARG B C 1
ATOM 3762 O O . ARG B 1 229 ? -11.297 -20.328 1.533 1 95.44 229 ARG B O 1
ATOM 3769 N N . ALA B 1 230 ? -9.609 -21.75 2.092 1 95.56 230 ALA B N 1
ATOM 3770 C CA . ALA B 1 230 ? -10.547 -22.766 2.572 1 95.56 230 ALA B CA 1
ATOM 3771 C C . ALA B 1 230 ? -10.148 -23.25 3.959 1 95.56 230 ALA B C 1
ATOM 3773 O O . ALA B 1 230 ? -8.961 -23.438 4.246 1 95.56 230 ALA B O 1
ATOM 3774 N N . GLU B 1 231 ? -11.078 -23.391 4.762 1 96.31 231 GLU B N 1
ATOM 3775 C CA . GLU B 1 231 ? -10.953 -24.047 6.059 1 96.31 231 GLU B CA 1
ATOM 3776 C C . GLU B 1 231 ? -11.836 -25.281 6.133 1 96.31 231 GLU B C 1
ATOM 3778 O O . GLU B 1 231 ? -13.062 -25.188 6.02 1 96.31 231 GLU B O 1
ATOM 3783 N N . VAL B 1 232 ? -11.219 -26.391 6.324 1 95.81 232 VAL B N 1
ATOM 3784 C CA . VAL B 1 232 ? -11.906 -27.672 6.387 1 95.81 232 VAL B CA 1
ATOM 3785 C C . VAL B 1 232 ? -11.742 -28.281 7.777 1 95.81 232 VAL B C 1
ATOM 3787 O O . VAL B 1 232 ? -10.68 -28.172 8.391 1 95.81 232 VAL B O 1
ATOM 3790 N N . LEU B 1 233 ? -12.758 -28.906 8.25 1 96.06 233 LEU B N 1
ATOM 3791 C CA . LEU B 1 233 ? -12.727 -29.562 9.547 1 96.06 233 LEU B CA 1
ATOM 3792 C C . LEU B 1 233 ? -11.547 -30.531 9.641 1 96.06 233 LEU B C 1
ATOM 3794 O O . LEU B 1 233 ? -11.367 -31.375 8.773 1 96.06 233 LEU B O 1
ATOM 3798 N N . GLY B 1 234 ? -10.789 -30.312 10.641 1 94.06 234 GLY B N 1
ATOM 3799 C CA . GLY B 1 234 ? -9.688 -31.219 10.906 1 94.06 234 GLY B CA 1
ATOM 3800 C C . GLY B 1 234 ? -8.43 -30.891 10.117 1 94.06 234 GLY B C 1
ATOM 3801 O O . GLY B 1 234 ? -7.441 -31.625 10.188 1 94.06 234 GLY B O 1
ATOM 3802 N N . ARG B 1 235 ? -8.5 -29.922 9.266 1 92.88 235 ARG B N 1
ATOM 3803 C CA . ARG B 1 235 ? -7.348 -29.547 8.445 1 92.88 235 ARG B CA 1
ATOM 3804 C C . ARG B 1 235 ? -6.922 -28.109 8.734 1 92.88 235 ARG B C 1
ATOM 3806 O O . ARG B 1 235 ? -7.688 -27.328 9.297 1 92.88 235 ARG B O 1
ATOM 3813 N N . GLN B 1 236 ? -5.746 -27.781 8.492 1 92.19 236 GLN B N 1
ATOM 3814 C CA . GLN B 1 236 ? -5.277 -26.406 8.547 1 92.19 236 GLN B CA 1
ATOM 3815 C C . GLN B 1 236 ? -5.832 -25.594 7.383 1 92.19 236 GLN B C 1
ATOM 3817 O O . GLN B 1 236 ? -6.012 -26.109 6.281 1 92.19 236 GLN B O 1
ATOM 3822 N N . PRO B 1 237 ? -6.078 -24.359 7.609 1 92.62 237 PRO B N 1
ATOM 3823 C CA . PRO B 1 237 ? -6.516 -23.5 6.508 1 92.62 237 PRO B CA 1
ATOM 3824 C C . PRO B 1 237 ? -5.516 -23.469 5.355 1 92.62 237 PRO B C 1
ATOM 3826 O O . PRO B 1 237 ? -4.305 -23.531 5.578 1 92.62 237 PRO B O 1
ATOM 3829 N N . ALA B 1 238 ? -6.055 -23.328 4.145 1 91.19 238 ALA B N 1
ATOM 3830 C CA . ALA B 1 238 ? -5.18 -23.328 2.979 1 91.19 238 ALA B CA 1
ATOM 3831 C C . ALA B 1 238 ? -5.777 -22.5 1.842 1 91.19 238 ALA B C 1
ATOM 3833 O O . ALA B 1 238 ? -6.992 -22.281 1.8 1 91.19 238 ALA B O 1
ATOM 3834 N N . VAL B 1 239 ? -4.895 -22.016 1.05 1 92.75 239 VAL B N 1
ATOM 3835 C CA . VAL B 1 239 ? -5.316 -21.406 -0.206 1 92.75 239 VAL B CA 1
ATOM 3836 C C . VAL B 1 239 ? -5.309 -22.453 -1.318 1 92.75 239 VAL B C 1
ATOM 3838 O O . VAL B 1 239 ? -4.289 -23.109 -1.556 1 92.75 239 VAL B O 1
ATOM 3841 N N . VAL B 1 240 ? -6.406 -22.531 -2.002 1 92.56 240 VAL B N 1
ATOM 3842 C CA . VAL B 1 240 ? -6.598 -23.578 -2.998 1 92.56 240 VAL B CA 1
ATOM 3843 C C . VAL B 1 240 ? -6.781 -22.953 -4.379 1 92.56 240 VAL B C 1
ATOM 3845 O O . VAL B 1 240 ? -7.531 -21.984 -4.535 1 92.56 240 VAL B O 1
ATOM 3848 N N . ARG B 1 241 ? -6.016 -23.484 -5.32 1 94 241 ARG B N 1
ATOM 3849 C CA . ARG B 1 241 ? -6.258 -23.125 -6.715 1 94 241 ARG B CA 1
ATOM 3850 C C . ARG B 1 241 ? -7.379 -23.969 -7.309 1 94 241 ARG B C 1
ATOM 3852 O O . ARG B 1 241 ? -7.348 -25.203 -7.223 1 94 241 ARG B O 1
ATOM 3859 N N . VAL B 1 242 ? -8.336 -23.297 -7.895 1 94.31 242 VAL B N 1
ATOM 3860 C CA . VAL B 1 242 ? -9.43 -23.953 -8.602 1 94.31 242 VAL B CA 1
ATOM 3861 C C . VAL B 1 242 ? -9.398 -23.578 -10.078 1 94.31 242 VAL B C 1
ATOM 3863 O O . VAL B 1 242 ? -9.906 -22.516 -10.461 1 94.31 242 VAL B O 1
ATOM 3866 N N . PRO B 1 243 ? -8.93 -24.453 -10.914 1 94.69 243 PRO B N 1
ATOM 3867 C CA . PRO B 1 243 ? -8.867 -24.125 -12.336 1 94.69 243 PRO B CA 1
ATOM 3868 C C . PRO B 1 243 ? -10.25 -24.125 -13 1 94.69 243 PRO B C 1
ATOM 3870 O O . PRO B 1 243 ? -11.109 -24.922 -12.625 1 94.69 243 PRO B O 1
ATOM 3873 N N . PHE B 1 244 ? -10.391 -23.234 -13.945 1 94.12 244 PHE B N 1
ATOM 3874 C CA . PHE B 1 244 ? -11.547 -23.328 -14.82 1 94.12 244 PHE B CA 1
ATOM 3875 C C . PHE B 1 244 ? -11.391 -24.469 -15.812 1 94.12 244 PHE B C 1
ATOM 3877 O O . PHE B 1 244 ? -10.273 -24.906 -16.094 1 94.12 244 PHE B O 1
ATOM 3884 N N . HIS B 1 245 ? -12.492 -24.938 -16.312 1 89.81 245 HIS B N 1
ATOM 3885 C CA . HIS B 1 245 ? -12.43 -26.031 -17.266 1 89.81 245 HIS B CA 1
ATOM 3886 C C . HIS B 1 245 ? -11.883 -25.562 -18.609 1 89.81 245 HIS B C 1
ATOM 3888 O O . HIS B 1 245 ? -11.422 -26.359 -19.422 1 89.81 245 HIS B O 1
ATOM 3894 N N . ARG B 1 246 ? -11.867 -24.281 -18.797 1 91.81 246 ARG B N 1
ATOM 3895 C CA . ARG B 1 246 ? -11.25 -23.609 -19.938 1 91.81 246 ARG B CA 1
ATOM 3896 C C . ARG B 1 246 ? -10.922 -22.156 -19.625 1 91.81 246 ARG B C 1
ATOM 3898 O O . ARG B 1 246 ? -11.531 -21.562 -18.734 1 91.81 246 ARG B O 1
ATOM 3905 N N . PRO B 1 247 ? -9.953 -21.578 -20.344 1 95.5 247 PRO B N 1
ATOM 3906 C CA . PRO B 1 247 ? -9.711 -20.141 -20.141 1 95.5 247 PRO B CA 1
ATOM 3907 C C . PRO B 1 247 ? -10.922 -19.281 -20.5 1 95.5 247 PRO B C 1
ATOM 3909 O O . PRO B 1 247 ? -11.609 -19.547 -21.484 1 95.5 247 PRO B O 1
ATOM 3912 N N . VAL B 1 248 ? -11.156 -18.328 -19.688 1 96.81 248 VAL B N 1
ATOM 3913 C CA . VAL B 1 248 ? -12.305 -17.453 -19.938 1 96.81 248 VAL B CA 1
ATOM 3914 C C . VAL B 1 248 ? -11.883 -16.281 -20.812 1 96.81 248 VAL B C 1
ATOM 3916 O O . VAL B 1 248 ? -10.711 -15.883 -20.812 1 96.81 248 VAL B O 1
ATOM 3919 N N . LEU B 1 249 ? -12.82 -15.688 -21.453 1 95.25 249 LEU B N 1
ATOM 3920 C CA . LEU B 1 249 ? -12.539 -14.68 -22.469 1 95.25 249 LEU B CA 1
ATOM 3921 C C . LEU B 1 249 ? -12.758 -13.273 -21.906 1 95.25 249 LEU B C 1
ATOM 3923 O O . LEU B 1 249 ? -12.18 -12.312 -22.406 1 95.25 249 LEU B O 1
ATOM 3927 N N . ASP B 1 250 ? -13.648 -13.102 -21 1 95.88 250 ASP B N 1
ATOM 3928 C CA . ASP B 1 250 ? -13.992 -11.812 -20.406 1 95.88 250 ASP B CA 1
ATOM 3929 C C . ASP B 1 250 ? -14.812 -12 -19.141 1 95.88 250 ASP B C 1
ATOM 3931 O O . ASP B 1 250 ? -14.969 -13.117 -18.656 1 95.88 250 ASP B O 1
ATOM 3935 N N . GLU B 1 251 ? -15.227 -10.93 -18.594 1 96.38 251 GLU B N 1
ATOM 3936 C CA . GLU B 1 251 ? -15.961 -10.938 -17.328 1 96.38 251 GLU B CA 1
ATOM 3937 C C . GLU B 1 251 ? -17.234 -11.773 -17.438 1 96.38 251 GLU B C 1
ATOM 3939 O O . GLU B 1 251 ? -17.531 -12.562 -16.547 1 96.38 251 GLU B O 1
ATOM 3944 N N . ARG B 1 252 ? -18.047 -11.57 -18.453 1 96.19 252 ARG B N 1
ATOM 3945 C CA . ARG B 1 252 ? -19.297 -12.312 -18.641 1 96.19 252 ARG B CA 1
ATOM 3946 C C . ARG B 1 252 ? -19.031 -13.812 -18.719 1 96.19 252 ARG B C 1
ATOM 3948 O O . ARG B 1 252 ? -19.75 -14.602 -18.109 1 96.19 252 ARG B O 1
ATOM 3955 N N . ASP B 1 253 ? -18.047 -14.109 -19.5 1 96.69 253 ASP B N 1
ATOM 3956 C CA . ASP B 1 253 ? -17.656 -15.508 -19.641 1 96.69 253 ASP B CA 1
ATOM 3957 C C . ASP B 1 253 ? -17.234 -16.109 -18.297 1 96.69 253 ASP B C 1
ATOM 3959 O O . ASP B 1 253 ? -17.578 -17.25 -17.984 1 96.69 253 ASP B O 1
ATOM 3963 N N . ALA B 1 254 ? -16.484 -15.336 -17.531 1 96.25 254 ALA B N 1
ATOM 3964 C CA . ALA B 1 254 ? -16.062 -15.781 -16.203 1 96.25 254 ALA B CA 1
ATOM 3965 C C . ALA B 1 254 ? -17.266 -16.078 -15.312 1 96.25 254 ALA B C 1
ATOM 3967 O O . ALA B 1 254 ? -17.297 -17.109 -14.633 1 96.25 254 ALA B O 1
ATOM 3968 N N . ARG B 1 255 ? -18.219 -15.273 -15.328 1 94.88 255 ARG B N 1
ATOM 3969 C CA . ARG B 1 255 ? -19.422 -15.484 -14.555 1 94.88 255 ARG B CA 1
ATOM 3970 C C . ARG B 1 255 ? -20.125 -16.781 -14.977 1 94.88 255 ARG B C 1
ATOM 3972 O O . ARG B 1 255 ? -20.578 -17.547 -14.125 1 94.88 255 ARG B O 1
ATOM 3979 N N . SER B 1 256 ? -20.203 -16.969 -16.234 1 94.38 256 SER B N 1
ATOM 3980 C CA . SER B 1 256 ? -20.828 -18.156 -16.766 1 94.38 256 SER B CA 1
ATOM 3981 C C . SER B 1 256 ? -20.094 -19.422 -16.328 1 94.38 256 SER B C 1
ATOM 3983 O O . SER B 1 256 ? -20.719 -20.391 -15.875 1 94.38 256 SER B O 1
ATOM 3985 N N . VAL B 1 257 ? -18.812 -19.344 -16.422 1 93.31 257 VAL B N 1
ATOM 3986 C CA . VAL B 1 257 ? -17.984 -20.516 -16.094 1 93.31 257 VAL B CA 1
ATOM 3987 C C . VAL B 1 257 ? -18.125 -20.828 -14.609 1 93.31 257 VAL B C 1
ATOM 3989 O O . VAL B 1 257 ? -18.234 -22 -14.234 1 93.31 257 VAL B O 1
ATOM 3992 N N . VAL B 1 258 ? -18.109 -19.859 -13.773 1 91.69 258 VAL B N 1
ATOM 3993 C CA . VAL B 1 258 ? -18.219 -20.094 -12.336 1 91.69 258 VAL B CA 1
ATOM 3994 C C . VAL B 1 258 ? -19.609 -20.625 -12.008 1 91.69 258 VAL B C 1
ATOM 3996 O O . VAL B 1 258 ? -19.766 -21.531 -11.188 1 91.69 258 VAL B O 1
ATOM 3999 N N . THR B 1 259 ? -20.547 -20.062 -12.641 1 90.69 259 THR B N 1
ATOM 4000 C CA . THR B 1 259 ? -21.922 -20.531 -12.445 1 90.69 259 THR B CA 1
ATOM 4001 C C . THR B 1 259 ? -22.047 -22 -12.852 1 90.69 259 THR B C 1
ATOM 4003 O O . THR B 1 259 ? -22.672 -22.797 -12.141 1 90.69 259 THR B O 1
ATOM 4006 N N . MET B 1 260 ? -21.516 -22.328 -13.953 1 90.69 260 MET B N 1
ATOM 4007 C CA . MET B 1 260 ? -21.531 -23.703 -14.422 1 90.69 260 MET B CA 1
ATOM 4008 C C . MET B 1 260 ? -20.844 -24.625 -13.422 1 90.69 260 MET B C 1
ATOM 4010 O O . MET B 1 260 ? -21.328 -25.719 -13.141 1 90.69 260 MET B O 1
ATOM 4014 N N . ALA B 1 261 ? -19.703 -24.141 -12.953 1 88.62 261 ALA B N 1
ATOM 4015 C CA . ALA B 1 261 ? -18.953 -24.922 -11.969 1 88.62 261 ALA B CA 1
ATOM 4016 C C . ALA B 1 261 ? -19.797 -25.156 -10.711 1 88.62 261 ALA B C 1
ATOM 4018 O O . ALA B 1 261 ? -19.734 -26.219 -10.109 1 88.62 261 ALA B O 1
ATOM 4019 N N . SER B 1 262 ? -20.531 -24.203 -10.383 1 87.69 262 SER B N 1
ATOM 4020 C CA . SER B 1 262 ? -21.391 -24.312 -9.211 1 87.69 262 SER B CA 1
ATOM 4021 C C . SER B 1 262 ? -22.5 -25.359 -9.43 1 87.69 262 SER B C 1
ATOM 4023 O O . SER B 1 262 ? -22.844 -26.094 -8.516 1 87.69 262 SER B O 1
ATOM 4025 N N . HIS B 1 263 ? -23 -25.422 -10.594 1 86.19 263 HIS B N 1
ATOM 4026 C CA . HIS B 1 263 ? -24.016 -26.406 -10.93 1 86.19 263 HIS B CA 1
ATOM 4027 C C . HIS B 1 263 ? -23.453 -27.812 -10.898 1 86.19 263 HIS B C 1
ATOM 4029 O O . HIS B 1 263 ? -24.078 -28.719 -10.336 1 86.19 263 HIS B O 1
ATOM 4035 N N . ILE B 1 264 ? -22.344 -27.922 -11.445 1 84.06 264 ILE B N 1
ATOM 4036 C CA . ILE B 1 264 ? -21.672 -29.219 -11.461 1 84.06 264 ILE B CA 1
ATOM 4037 C C . ILE B 1 264 ? -21.406 -29.688 -10.031 1 84.06 264 ILE B C 1
ATOM 4039 O O . ILE B 1 264 ? -21.656 -30.844 -9.688 1 84.06 264 ILE B O 1
ATOM 4043 N N . SER B 1 265 ? -20.969 -28.812 -9.234 1 83.12 265 SER B N 1
ATOM 4044 C CA . SER B 1 265 ? -20.641 -29.156 -7.852 1 83.12 265 SER B CA 1
ATOM 4045 C C . SER B 1 265 ? -21.906 -29.484 -7.051 1 83.12 265 SER B C 1
ATOM 4047 O O . SER B 1 265 ? -21.875 -30.344 -6.172 1 83.12 265 SER B O 1
ATOM 4049 N N . TRP B 1 266 ? -22.938 -28.859 -7.316 1 80.19 266 TRP B N 1
ATOM 4050 C CA . TRP B 1 266 ? -24.219 -29.125 -6.668 1 80.19 266 TRP B CA 1
ATOM 4051 C C . TRP B 1 266 ? -24.703 -30.531 -6.984 1 80.19 266 TRP B C 1
ATOM 4053 O O . TRP B 1 266 ? -25.156 -31.25 -6.09 1 80.19 266 TRP B O 1
ATOM 4063 N N . GLU B 1 267 ? -24.547 -30.953 -8.203 1 80.38 267 GLU B N 1
ATOM 4064 C CA . GLU B 1 267 ? -24.953 -32.281 -8.641 1 80.38 267 GLU B CA 1
ATOM 4065 C C . GLU B 1 267 ? -24.094 -33.375 -8 1 80.38 267 GLU B C 1
ATOM 4067 O O . GLU B 1 267 ? -24.594 -34.438 -7.625 1 80.38 267 GLU B O 1
ATOM 4072 N N . ALA B 1 268 ? -22.875 -33.062 -7.934 1 76.12 268 ALA B N 1
ATOM 4073 C CA . ALA B 1 268 ? -21.953 -34 -7.336 1 76.12 268 ALA B CA 1
ATOM 4074 C C . ALA B 1 268 ? -22.219 -34.188 -5.848 1 76.12 268 ALA B C 1
ATOM 4076 O O . ALA B 1 268 ? -22.062 -35.281 -5.305 1 76.12 268 ALA B O 1
ATOM 4077 N N . ASP B 1 269 ? -22.562 -33.188 -5.172 1 72.19 269 ASP B N 1
ATOM 4078 C CA . ASP B 1 269 ? -22.859 -33.25 -3.742 1 72.19 269 ASP B CA 1
ATOM 4079 C C . ASP B 1 269 ? -24.109 -34.062 -3.463 1 72.19 269 ASP B C 1
ATOM 4081 O O . ASP B 1 269 ? -24.203 -34.75 -2.436 1 72.19 269 ASP B O 1
ATOM 4085 N N . ARG B 1 270 ? -25.031 -33.969 -4.25 1 69.06 270 ARG B N 1
ATOM 4086 C CA . ARG B 1 270 ? -26.266 -34.719 -4.082 1 69.06 270 ARG B CA 1
ATOM 4087 C C . ARG B 1 270 ? -26.031 -36.219 -4.27 1 69.06 270 ARG B C 1
ATOM 4089 O O . ARG B 1 270 ? -26.656 -37.031 -3.592 1 69.06 270 ARG B O 1
ATOM 4096 N N . LYS B 1 271 ? -25.109 -36.594 -5.125 1 60.53 271 LYS B N 1
ATOM 4097 C CA . LYS B 1 271 ? -24.828 -38 -5.363 1 60.53 271 LYS B CA 1
ATOM 4098 C C . LYS B 1 271 ? -23.984 -38.594 -4.238 1 60.53 271 LYS B C 1
ATOM 4100 O O . LYS B 1 271 ? -23.734 -39.812 -4.211 1 60.53 271 LYS B O 1
ATOM 4105 N N . TYR B 1 272 ? -23.406 -37.719 -3.516 1 54.47 272 TYR B N 1
ATOM 4106 C CA . TYR B 1 272 ? -22.578 -38.25 -2.439 1 54.47 272 TYR B CA 1
ATOM 4107 C C . TYR B 1 272 ? -23.422 -39.062 -1.459 1 54.47 272 TYR B C 1
ATOM 4109 O O . TYR B 1 272 ? -24.391 -38.531 -0.887 1 54.47 272 TYR B O 1
ATOM 4117 N N . VAL B 1 273 ? -23.469 -40.406 -1.57 1 51.91 273 VAL B N 1
ATOM 4118 C CA . VAL B 1 273 ? -24.016 -41.344 -0.609 1 51.91 273 VAL B CA 1
ATOM 4119 C C . VAL B 1 273 ? -23.016 -41.562 0.53 1 51.91 273 VAL B C 1
ATOM 4121 O O . VAL B 1 273 ? -21.891 -42 0.305 1 51.91 273 VAL B O 1
ATOM 4124 N N . PRO B 1 274 ? -23.219 -41 1.661 1 50.53 274 PRO B N 1
ATOM 4125 C CA . PRO B 1 274 ? -22.281 -41.25 2.758 1 50.53 274 PRO B CA 1
ATOM 4126 C C . PRO B 1 274 ? -21.969 -42.719 2.912 1 50.53 274 PRO B C 1
ATOM 4128 O O . PRO B 1 274 ? -22.797 -43.594 2.582 1 50.53 274 PRO B O 1
ATOM 4131 N N . PRO B 1 275 ? -20.703 -43 2.945 1 48.62 275 PRO B N 1
ATOM 4132 C CA . PRO B 1 275 ? -20.438 -44.438 3.139 1 48.62 275 PRO B CA 1
ATOM 4133 C C . PRO B 1 275 ? -21.312 -45.062 4.219 1 48.62 275 PRO B C 1
ATOM 4135 O O . PRO B 1 275 ? -21.734 -44.375 5.152 1 48.62 275 PRO B O 1
ATOM 4138 N N . PRO B 1 276 ? -21.859 -46.188 3.92 1 49.25 276 PRO B N 1
ATOM 4139 C CA . PRO B 1 276 ? -22.688 -46.844 4.938 1 49.25 276 PRO B CA 1
ATOM 4140 C C . PRO B 1 276 ? -22 -46.875 6.305 1 49.25 276 PRO B C 1
ATOM 4142 O O . PRO B 1 276 ? -20.781 -46.969 6.387 1 49.25 276 PRO B O 1
ATOM 4145 N N . LEU B 1 277 ? -22.578 -46.281 7.238 1 49.62 277 LEU B N 1
ATOM 4146 C CA . LEU B 1 277 ? -22.078 -46.438 8.602 1 49.62 277 LEU B CA 1
ATOM 4147 C C . LEU B 1 277 ? -21.641 -47.875 8.875 1 49.62 277 LEU B C 1
ATOM 4149 O O . LEU B 1 277 ? -22.281 -48.812 8.406 1 49.62 277 LEU B O 1
ATOM 4153 N N . PRO B 1 278 ? -20.406 -48.094 9.227 1 51.25 278 PRO B N 1
ATOM 4154 C CA . PRO B 1 278 ? -20.062 -49.469 9.531 1 51.25 278 PRO B CA 1
ATOM 4155 C C . PRO B 1 278 ? -21.109 -50.188 10.398 1 51.25 278 PRO B C 1
ATOM 4157 O O . PRO B 1 278 ? -21.672 -49.562 11.289 1 51.25 278 PRO B O 1
ATOM 4160 N N . THR B 1 279 ? -21.797 -51.094 9.891 1 50.69 279 THR B N 1
ATOM 4161 C CA . THR B 1 279 ? -22.719 -51.906 10.68 1 50.69 279 THR B CA 1
ATOM 4162 C C . THR B 1 279 ? -22.016 -52.438 11.938 1 50.69 279 THR B C 1
ATOM 4164 O O . THR B 1 279 ? -20.922 -52.969 11.867 1 50.69 279 THR B O 1
ATOM 4167 N N . PRO B 1 280 ? -22.406 -51.906 13.086 1 51.75 280 PRO B N 1
ATOM 4168 C CA . PRO B 1 280 ? -21.797 -52.438 14.305 1 51.75 280 PRO B CA 1
ATOM 4169 C C . PRO B 1 280 ? -21.656 -53.938 14.289 1 51.75 280 PRO B C 1
ATOM 4171 O O . PRO B 1 280 ? -22.594 -54.656 13.891 1 51.75 280 PRO B O 1
ATOM 4174 N N . THR B 1 281 ? -20.469 -54.562 14.086 1 51.75 281 THR B N 1
ATOM 4175 C CA . THR B 1 281 ? -20.219 -56 14.219 1 51.75 281 THR B CA 1
ATOM 4176 C C . THR B 1 281 ? -20.844 -56.531 15.5 1 51.75 281 THR B C 1
ATOM 4178 O O . THR B 1 281 ? -20.625 -56 16.578 1 51.75 281 THR B O 1
ATOM 4181 N N . PRO B 1 282 ? -21.891 -57.312 15.406 1 48.41 282 PRO B N 1
ATOM 4182 C CA . PRO B 1 282 ? -22.5 -57.875 16.609 1 48.41 282 PRO B CA 1
ATOM 4183 C C . PRO B 1 282 ? -21.469 -58.406 17.594 1 48.41 282 PRO B C 1
ATOM 4185 O O . PRO B 1 282 ? -20.453 -59 17.188 1 48.41 282 PRO B O 1
ATOM 4188 N N . ALA B 1 283 ? -21.25 -57.781 18.781 1 48.91 283 ALA B N 1
ATOM 4189 C CA . ALA B 1 283 ? -20.406 -58.281 19.859 1 48.91 283 ALA B CA 1
ATOM 4190 C C . ALA B 1 283 ? -20.625 -59.781 20.078 1 48.91 283 ALA B C 1
ATOM 4192 O O . ALA B 1 283 ? -21.766 -60.25 20.203 1 48.91 283 ALA B O 1
ATOM 4193 N N . GLY B 1 284 ? -19.719 -60.594 19.531 1 42.62 284 GLY B N 1
ATOM 4194 C CA . GLY B 1 284 ? -19.703 -62.031 19.797 1 42.62 284 GLY B CA 1
ATOM 4195 C C . GLY B 1 284 ? -20.078 -62.375 21.219 1 42.62 284 GLY B C 1
ATOM 4196 O O . GLY B 1 284 ? -19.75 -61.625 22.141 1 42.62 284 GLY B O 1
ATOM 4197 N N . SER B 1 285 ? -21.234 -63.031 21.453 1 41.12 285 SER B N 1
ATOM 4198 C CA . SER B 1 285 ? -21.688 -63.656 22.703 1 41.12 285 SER B CA 1
ATOM 4199 C C . SER B 1 285 ? -20.547 -64.375 23.406 1 41.12 285 SER B C 1
ATOM 4201 O O . SER B 1 285 ? -19.922 -65.25 22.844 1 41.12 285 SER B O 1
ATOM 4203 N N . ASN B 1 286 ? -19.672 -63.625 24.109 1 35.28 286 ASN B N 1
ATOM 4204 C CA . ASN B 1 286 ? -18.812 -64.375 25.047 1 35.28 286 ASN B CA 1
ATOM 4205 C C . ASN B 1 286 ? -19.594 -65.438 25.812 1 35.28 286 ASN B C 1
ATOM 4207 O O . ASN B 1 286 ? -20.516 -65.125 26.547 1 35.28 286 ASN B O 1
ATOM 4211 N N . ASN B 1 287 ? -19.781 -66.562 25.172 1 30.03 287 ASN B N 1
ATOM 4212 C CA . ASN B 1 287 ? -19.844 -67.812 26 1 30.03 287 ASN B CA 1
ATOM 4213 C C . ASN B 1 287 ? -18.547 -68 26.766 1 30.03 287 ASN B C 1
ATOM 4215 O O . ASN B 1 287 ? -17.453 -67.875 26.203 1 30.03 287 ASN B O 1
#